Protein 5T2X (pdb70)

Nearest PDB structures (foldseek):
  5t2x-assembly2_B  TM=1.004E+00  e=3.180E-34  Legionella pneumophila subsp. pneumophila str. Philadelphia 1
  5t2x-assembly1_A  TM=1.002E+00  e=4.137E-33  Legionella pneumophila subsp. pneumophila str. Philadelphia 1
  5t2x-assembly3_C  TM=1.004E+00  e=6.541E-33  Legionella pneumophila subsp. pneumophila str. Philadelphia 1
  6yvg-assembly1_A  TM=7.809E-01  e=4.197E-07  Legionella pneumophila subsp. pneumophila str. Philadelphia 1
  8zdz-assembly1_A  TM=1.294E-01  e=4.236E+00  Drosophila mojavensis

Secondary structure (DSSP, 8-state):
-HHHHHHHHHHHHHTT-HHHH--GGGS-HHHHHHHHHH-HHHHHHHTSGGGHHHHHHHHHHH--SS------TTS-HHHHHHHHHHHHHHHHHHHHH-STT-HHHHHHHHHHHHTT-HHHHHHHHHHHHHHH---TTHHHHHHHHHHHHHHHSHHHHHHHHHHHHHHHHHT-SSTHHHHHHHHHHHHHHHHHTTSHHHHHHHHHHTTTSTTTTT---HHHHHHHHHHHHT--HHHHHHHHHHHHHHHHHHHHH--/-HHHHHHHHHHHHHTT-HHHH--GGGS-HHHHHHHHHH-HHHHHHHTSGGGHHHHHHHHHHH--SS------TTS-HHHHHHHHHHHHHHHHHHHHHSSTT-HHHHHHHHHHHHTT-HHHHHHHHHHHHHHH---TTHHHHHHHHHHHHHHHSHHHHHHHHHHHHHHHHHH-SSTHHHHHHHHHHHHHHHHHTTSHHHHHHHHHHTTTSTTT----HHHHHHHHHHHHT--HHHHHHHHHHHHHHHHHHHHHT-/-HHHHHHHHHHHHHTT-HHHH--GGGS-HHHHHHHHHH-HHHHHHHTSGGGHHHHHHHHHHS--SS------TTS-HHHHHHHHHHHHHHHHHHHHH-STT-HHHHHHHHHHHHTT-HHHHHHHHHHHHHHH---TTHHHHHHHHHHHHHHHSHHHHHHHHHHHHHHHHHT-SSTHHHHHHHHHHHHHHHHHTTSHHHHHHHHHHTTTSHHHH-----HHHHHHHHHHHHT--HHHHHHHHHHHHHHHHHHHHH--

InterPro domains:
  IPR040808 Protein of unknown function DUF5630 [PF18632] (35-243)

Solvent-accessible surface area: 39129 Å² total

Organism: Legionella pneumophila subsp. pneumophila (strain Philadelphia 1 / ATCC 33152 / DSM 7513) (NCBI:txid272624)

Sequence (765 aa):
SELKKINIIENLIKENNFARAKLLNNLDLTTLIKYTELSKTITDFCEEAEQADIWRTHLQNFNEEHFSFEEYPPLTVSQLVKGIYFYGQAAECREEEGKPFGDNELEFLKKSAYQHCFYAYNSLSTWAYEKYKGLNDYSLLTLHYAQKACQYHWTPGYLLFYKTCLNLAILSNAPSLSYQEALEALLIARKLSEHQYSISAINNAYFGKGLIHGNESWDKAISETIAKGKIPSTLLNKIYDKASEKAKGILDEFTSELKKINIIENLIKENNFARAKLLNNLDLTTLIKYTELSKTITDFCEEAEQADIWRTHLQNFNEEHFSFEEYPPLTVSQLVKGIYFYGQAAECREEEGKPFGDNELEFLKKSAYQHCFYAYNSLSTWAYEKYKGLNDYSLLTLHYAQKACQYHWTPGYLLFYKTCLNLAILSNAPSLSYQEALEALLIARKLSEHQYSISAINNAYFGKGLIHIESWDKAISETIAKGKIPSTLLNKIYDKASEKAKGILDEFTSELKKINIIENLIKENNFARAKLLNNLDLTTLIKYTELSKTITDFCEEAEQADIWRTHLQNFNEEHFSFEEYPPLTVSQLVKGIYFYGQAAECREEEGKPFGDNELEFLKKSAYQHCFYAYNSLSTWAYEKYKGLNDYSLLTLHYAQKACQYHWTPGYLLFYKTCLNLAILSNAPSLSYQEALEALLIARKLSEHQYSISAINNAYFGKGLIHGNIESWDKAISETIAKGKIPSTLLNKIYDKASEKAKGILDEFT

Structure (mmCIF, N/CA/C/O backbone):
data_5T2X
#
_entry.id   5T2X
#
_cell.length_a   138.922
_cell.length_b   238.831
_cell.length_c   100.495
_cell.angle_alpha   90.00
_cell.angle_beta   90.00
_cell.angle_gamma   90.00
#
_symmetry.space_group_name_H-M   'C 2 2 21'
#
loop_
_entity.id
_entity.type
_entity.pdbx_description
1 polymer 'Uncharacterized protein LPG1670'
2 water water
#
loop_
_atom_site.group_PDB
_atom_site.id
_atom_site.type_symbol
_atom_site.label_atom_id
_atom_site.label_alt_id
_atom_site.label_comp_id
_atom_site.label_asym_id
_atom_site.label_entity_id
_atom_site.label_seq_id
_atom_site.pdbx_PDB_ins_code
_atom_site.Cartn_x
_atom_site.Cartn_y
_atom_site.Cartn_z
_atom_site.occupancy
_atom_site.B_iso_or_equiv
_atom_site.auth_seq_id
_atom_site.auth_comp_id
_atom_site.auth_asym_id
_atom_site.auth_atom_id
_atom_site.pdbx_PDB_model_num
ATOM 1 N N . SER A 1 14 ? 54.476 30.980 47.899 1.00 68.67 14 SER A N 1
ATOM 2 C CA . SER A 1 14 ? 54.496 29.627 48.445 1.00 76.35 14 SER A CA 1
ATOM 3 C C . SER A 1 14 ? 53.512 29.480 49.600 1.00 75.85 14 SER A C 1
ATOM 4 O O . SER A 1 14 ? 53.322 30.405 50.388 1.00 74.08 14 SER A O 1
ATOM 7 N N . GLU A 1 15 ? 52.887 28.303 49.693 1.00 77.14 15 GLU A N 1
ATOM 8 C CA . GLU A 1 15 ? 51.957 28.042 50.786 1.00 82.24 15 GLU A CA 1
ATOM 9 C C . GLU A 1 15 ? 52.657 28.118 52.137 1.00 79.80 15 GLU A C 1
ATOM 10 O O . GLU A 1 15 ? 52.136 28.722 53.082 1.00 65.86 15 GLU A O 1
ATOM 16 N N . LEU A 1 16 ? 53.840 27.508 52.248 1.00 85.55 16 LEU A N 1
ATOM 17 C CA . LEU A 1 16 ? 54.601 27.590 53.490 1.00 83.85 16 LEU A CA 1
ATOM 18 C C . LEU A 1 16 ? 55.069 29.012 53.766 1.00 72.87 16 LEU A C 1
ATOM 19 O O . LEU A 1 16 ? 55.139 29.426 54.928 1.00 73.14 16 LEU A O 1
ATOM 24 N N . LYS A 1 17 ? 55.388 29.773 52.717 1.00 62.19 17 LYS A N 1
ATOM 25 C CA . LYS A 1 17 ? 55.807 31.155 52.916 1.00 61.34 17 LYS A CA 1
ATOM 26 C C . LYS A 1 17 ? 54.631 32.032 53.330 1.00 50.33 17 LYS A C 1
ATOM 27 O O . LYS A 1 17 ? 54.763 32.873 54.226 1.00 48.86 17 LYS A O 1
ATOM 33 N N . LYS A 1 18 ? 53.470 31.842 52.698 1.00 46.21 18 LYS A N 1
ATOM 34 C CA . LYS A 1 18 ? 52.312 32.673 53.010 1.00 41.62 18 LYS A CA 1
ATOM 35 C C . LYS A 1 18 ? 51.808 32.437 54.428 1.00 46.27 18 LYS A C 1
ATOM 36 O O . LYS A 1 18 ? 51.317 33.372 55.070 1.00 44.56 18 LYS A O 1
ATOM 42 N N . ILE A 1 19 ? 51.924 31.208 54.936 1.00 49.43 19 ILE A N 1
ATOM 43 C CA . ILE A 1 19 ? 51.528 30.942 56.316 1.00 49.82 19 ILE A CA 1
ATOM 44 C C . ILE A 1 19 ? 52.473 31.643 57.284 1.00 41.95 19 ILE A C 1
ATOM 45 O O . ILE A 1 19 ? 52.038 32.217 58.290 1.00 40.51 19 ILE A O 1
ATOM 50 N N . ASN A 1 20 ? 53.777 31.617 56.992 1.00 34.83 20 ASN A N 1
ATOM 51 C CA . ASN A 1 20 ? 54.756 32.279 57.847 1.00 43.08 20 ASN A CA 1
ATOM 52 C C . ASN A 1 20 ? 54.575 33.791 57.875 1.00 47.13 20 ASN A C 1
ATOM 53 O O . ASN A 1 20 ? 54.994 34.433 58.845 1.00 40.03 20 ASN A O 1
ATOM 58 N N . ILE A 1 21 ? 53.969 34.373 56.839 1.00 48.41 21 ILE A N 1
ATOM 59 C CA . ILE A 1 21 ? 53.747 35.816 56.827 1.00 48.67 21 ILE A CA 1
ATOM 60 C C . ILE A 1 21 ? 52.733 36.204 57.896 1.00 44.71 21 ILE A C 1
ATOM 61 O O . ILE A 1 21 ? 52.935 37.166 58.648 1.00 46.75 21 ILE A O 1
ATOM 66 N N . ILE A 1 22 ? 51.631 35.458 57.987 1.00 41.97 22 ILE A N 1
ATOM 67 C CA . ILE A 1 22 ? 50.621 35.765 58.995 1.00 40.89 22 ILE A CA 1
ATOM 68 C C . ILE A 1 22 ? 51.092 35.323 60.376 1.00 44.40 22 ILE A C 1
ATOM 69 O O . ILE A 1 22 ? 50.810 35.982 61.384 1.00 45.81 22 ILE A O 1
ATOM 74 N N . GLU A 1 23 ? 51.823 34.207 60.444 1.00 46.30 23 GLU A N 1
ATOM 75 C CA . GLU A 1 23 ? 52.356 33.742 61.723 1.00 45.62 23 GLU A CA 1
ATOM 76 C C . GLU A 1 23 ? 53.262 34.790 62.357 1.00 43.80 23 GLU A C 1
ATOM 77 O O . GLU A 1 23 ? 53.150 35.084 63.553 1.00 47.42 23 GLU A O 1
ATOM 83 N N . ASN A 1 24 ? 54.174 35.362 61.568 1.00 45.41 24 ASN A N 1
ATOM 84 C CA . ASN A 1 24 ? 55.119 36.329 62.116 1.00 38.86 24 ASN A CA 1
ATOM 85 C C . ASN A 1 24 ? 54.420 37.619 62.527 1.00 45.80 24 ASN A C 1
ATOM 86 O O . ASN A 1 24 ? 54.787 38.233 63.535 1.00 52.98 24 ASN A O 1
ATOM 91 N N . LEU A 1 25 ? 53.408 38.043 61.765 1.00 46.34 25 LEU A N 1
ATOM 92 C CA . LEU A 1 25 ? 52.650 39.233 62.143 1.00 41.33 25 LEU A CA 1
ATOM 93 C C . LEU A 1 25 ? 51.997 39.059 63.508 1.00 46.39 25 LEU A C 1
ATOM 94 O O . LEU A 1 25 ? 51.944 40.003 64.304 1.00 48.03 25 LEU A O 1
ATOM 99 N N . ILE A 1 26 ? 51.498 37.855 63.799 1.00 44.39 26 ILE A N 1
ATOM 100 C CA . ILE A 1 26 ? 50.883 37.602 65.098 1.00 46.87 26 ILE A CA 1
ATOM 101 C C . ILE A 1 26 ? 51.940 37.589 66.195 1.00 49.91 26 ILE A C 1
ATOM 102 O O . ILE A 1 26 ? 51.712 38.094 67.301 1.00 58.69 26 ILE A O 1
ATOM 107 N N . LYS A 1 27 ? 53.113 37.023 65.907 1.00 48.95 27 LYS A N 1
ATOM 108 C CA . LYS A 1 27 ? 54.183 36.999 66.899 1.00 51.31 27 LYS A CA 1
ATOM 109 C C . LYS A 1 27 ? 54.733 38.398 67.154 1.00 54.89 27 LYS A C 1
ATOM 110 O O . LYS A 1 27 ? 55.038 38.751 68.299 1.00 66.15 27 LYS A O 1
ATOM 116 N N . GLU A 1 28 ? 54.859 39.216 66.104 1.00 52.90 28 GLU A N 1
ATOM 117 C CA . GLU A 1 28 ? 55.327 40.596 66.249 1.00 52.15 28 GLU A CA 1
ATOM 118 C C . GLU A 1 28 ? 54.264 41.527 66.817 1.00 54.75 28 GLU A C 1
ATOM 119 O O . GLU A 1 28 ? 54.494 42.746 66.852 1.00 63.21 28 GLU A O 1
ATOM 125 N N . ASN A 1 29 ? 53.128 40.965 67.232 1.00 51.64 29 ASN A N 1
ATOM 126 C CA . ASN A 1 29 ? 52.010 41.696 67.825 1.00 56.75 29 ASN A CA 1
ATOM 127 C C . ASN A 1 29 ? 51.377 42.694 66.858 1.00 55.34 29 ASN A C 1
ATOM 128 O O . ASN A 1 29 ? 50.725 43.651 67.288 1.00 55.39 29 ASN A O 1
ATOM 133 N N . ASN A 1 30 ? 51.547 42.486 65.552 1.00 55.22 30 ASN A N 1
ATOM 134 C CA . ASN A 1 30 ? 50.818 43.256 64.542 1.00 52.38 30 ASN A CA 1
ATOM 135 C C . ASN A 1 30 ? 49.471 42.580 64.281 1.00 53.19 30 ASN A C 1
ATOM 136 O O . ASN A 1 30 ? 49.202 42.026 63.214 1.00 48.92 30 ASN A O 1
ATOM 141 N N . PHE A 1 31 ? 48.614 42.635 65.304 1.00 48.22 31 PHE A N 1
ATOM 142 C CA . PHE A 1 31 ? 47.350 41.908 65.251 1.00 43.64 31 PHE A CA 1
ATOM 143 C C . PHE A 1 31 ? 46.422 42.479 64.187 1.00 46.49 31 PHE A C 1
ATOM 144 O O . PHE A 1 31 ? 45.768 41.723 63.458 1.00 44.76 31 PHE A O 1
ATOM 152 N N . ALA A 1 32 ? 46.347 43.808 64.083 1.00 48.77 32 ALA A N 1
ATOM 153 C CA . ALA A 1 32 ? 45.486 44.418 63.076 1.00 48.70 32 ALA A CA 1
ATOM 154 C C . ALA A 1 32 ? 45.955 44.090 61.666 1.00 54.84 32 ALA A C 1
ATOM 155 O O . ALA A 1 32 ? 45.130 43.954 60.756 1.00 55.27 32 ALA A O 1
ATOM 157 N N . ARG A 1 33 ? 47.266 43.953 61.466 1.00 47.61 33 ARG A N 1
ATOM 158 C CA . ARG A 1 33 ? 47.778 43.629 60.140 1.00 46.65 33 ARG A CA 1
ATOM 159 C C . ARG A 1 33 ? 47.534 42.163 59.800 1.00 44.94 33 ARG A C 1
ATOM 160 O O . ARG A 1 33 ? 47.184 41.834 58.660 1.00 45.62 33 ARG A O 1
ATOM 168 N N . ALA A 1 34 ? 47.714 41.270 60.776 1.00 37.26 34 ALA A N 1
ATOM 169 C CA . ALA A 1 34 ? 47.416 39.859 60.553 1.00 40.77 34 ALA A CA 1
ATOM 170 C C . ALA A 1 34 ? 45.925 39.639 60.342 1.00 43.65 34 ALA A C 1
ATOM 171 O O . ALA A 1 34 ? 45.521 38.858 59.472 1.00 38.13 34 ALA A O 1
ATOM 173 N N . LYS A 1 35 ? 45.092 40.323 61.129 1.00 35.16 35 LYS A N 1
ATOM 174 C CA . LYS A 1 35 ? 43.648 40.232 60.951 1.00 42.22 35 LYS A CA 1
ATOM 175 C C . LYS A 1 35 ? 43.219 40.799 59.605 1.00 38.69 35 LYS A C 1
ATOM 176 O O . LYS A 1 35 ? 42.255 40.314 59.001 1.00 39.11 35 LYS A O 1
ATOM 190 N N . LEU A 1 37 ? 44.996 40.691 56.774 1.00 33.36 37 LEU A N 1
ATOM 191 C CA . LEU A 1 37 ? 45.316 39.713 55.740 1.00 33.31 37 LEU A CA 1
ATOM 192 C C . LEU A 1 37 ? 44.440 38.471 55.854 1.00 37.64 37 LEU A C 1
ATOM 193 O O . LEU A 1 37 ? 44.058 37.884 54.835 1.00 36.96 37 LEU A O 1
ATOM 198 N N . LEU A 1 38 ? 44.117 38.057 57.083 1.00 37.28 38 LEU A N 1
ATOM 199 C CA . LEU A 1 38 ? 43.253 36.896 57.271 1.00 33.39 38 LEU A CA 1
ATOM 200 C C . LEU A 1 38 ? 41.871 37.124 56.674 1.00 34.48 38 LEU A C 1
ATOM 201 O O . LEU A 1 38 ? 41.253 36.182 56.164 1.00 36.67 38 LEU A O 1
ATOM 206 N N . ASN A 1 39 ? 41.373 38.362 56.719 1.00 34.72 39 ASN A N 1
ATOM 207 C CA . ASN A 1 39 ? 40.058 38.653 56.158 1.00 37.14 39 ASN A CA 1
ATOM 208 C C . ASN A 1 39 ? 40.051 38.618 54.635 1.00 38.98 39 ASN A C 1
ATOM 209 O O . ASN A 1 39 ? 38.988 38.409 54.040 1.00 43.22 39 ASN A O 1
ATOM 214 N N . ASN A 1 40 ? 41.203 38.820 53.992 1.00 33.22 40 ASN A N 1
ATOM 215 C CA . ASN A 1 40 ? 41.259 38.753 52.536 1.00 36.02 40 ASN A CA 1
ATOM 216 C C . ASN A 1 40 ? 41.177 37.324 52.019 1.00 34.65 40 ASN A C 1
ATOM 217 O O . ASN A 1 40 ? 40.870 37.124 50.840 1.00 43.75 40 ASN A O 1
ATOM 222 N N . LEU A 1 41 ? 41.439 36.336 52.868 1.00 34.53 41 LEU A N 1
ATOM 223 C CA . LEU A 1 41 ? 41.494 34.954 52.420 1.00 39.37 41 LEU A CA 1
ATOM 224 C C . LEU A 1 41 ? 40.101 34.415 52.121 1.00 35.75 41 LEU A C 1
ATOM 225 O O . LEU A 1 41 ? 39.104 34.832 52.715 1.00 37.17 41 LEU A O 1
ATOM 230 N N . ASP A 1 42 ? 40.043 33.477 51.181 1.00 35.83 42 ASP A N 1
ATOM 231 C CA . ASP A 1 42 ? 38.842 32.679 51.013 1.00 35.94 42 ASP A CA 1
ATOM 232 C C . ASP A 1 42 ? 38.698 31.716 52.187 1.00 34.31 42 ASP A C 1
ATOM 233 O O . ASP A 1 42 ? 39.672 31.365 52.860 1.00 31.23 42 ASP A O 1
ATOM 238 N N . LEU A 1 43 ? 37.457 31.290 52.432 1.00 30.04 43 LEU A N 1
ATOM 239 C CA . LEU A 1 43 ? 37.190 30.440 53.587 1.00 31.60 43 LEU A CA 1
ATOM 240 C C . LEU A 1 43 ? 37.978 29.137 53.523 1.00 39.38 43 LEU A C 1
ATOM 241 O O . LEU A 1 43 ? 38.401 28.620 54.563 1.00 50.24 43 LEU A O 1
ATOM 246 N N . THR A 1 44 ? 38.193 28.597 52.320 1.00 36.29 44 THR A N 1
ATOM 247 C CA . THR A 1 44 ? 38.965 27.364 52.190 1.00 42.43 44 THR A CA 1
ATOM 248 C C . THR A 1 44 ? 40.389 27.556 52.695 1.00 37.47 44 THR A C 1
ATOM 249 O O . THR A 1 44 ? 40.910 26.730 53.452 1.00 38.92 44 THR A O 1
ATOM 253 N N . THR A 1 45 ? 41.031 28.655 52.293 1.00 33.23 45 THR A N 1
ATOM 254 C CA . THR A 1 45 ? 42.411 28.893 52.701 1.00 32.97 45 THR A CA 1
ATOM 255 C C . THR A 1 45 ? 42.495 29.283 54.172 1.00 36.95 45 THR A C 1
ATOM 256 O O . THR A 1 45 ? 43.424 28.868 54.876 1.00 38.37 45 THR A O 1
ATOM 260 N N . LEU A 1 46 ? 41.533 30.076 54.653 1.00 29.50 46 LEU A N 1
ATOM 261 C CA . LEU A 1 46 ? 41.518 30.460 56.062 1.00 32.17 46 LEU A CA 1
ATOM 262 C C . LEU A 1 46 ? 41.439 29.235 56.964 1.00 37.92 46 LEU A C 1
ATOM 263 O O . LEU A 1 46 ? 42.218 29.095 57.914 1.00 36.02 46 LEU A O 1
ATOM 268 N N . ILE A 1 47 ? 40.498 28.332 56.678 1.00 33.70 47 ILE A N 1
ATOM 269 C CA . ILE A 1 47 ? 40.358 27.123 57.484 1.00 38.54 47 ILE A CA 1
ATOM 270 C C . ILE A 1 47 ? 41.613 26.266 57.381 1.00 41.35 47 ILE A C 1
ATOM 271 O O . ILE A 1 47 ? 42.088 25.708 58.378 1.00 46.90 47 ILE A O 1
ATOM 276 N N . LYS A 1 48 ? 42.177 26.162 56.177 1.00 31.31 48 LYS A N 1
ATOM 277 C CA . LYS A 1 48 ? 43.390 25.374 55.992 1.00 38.56 48 LYS A CA 1
ATOM 278 C C . LYS A 1 48 ? 44.562 25.949 56.779 1.00 44.80 48 LYS A C 1
ATOM 279 O O . LYS A 1 48 ? 45.420 25.193 57.250 1.00 51.18 48 LYS A O 1
ATOM 285 N N . TYR A 1 49 ? 44.615 27.273 56.941 1.00 49.91 49 TYR A N 1
ATOM 286 C CA . TYR A 1 49 ? 45.690 27.868 57.731 1.00 39.79 49 TYR A CA 1
ATOM 287 C C . TYR A 1 49 ? 45.533 27.545 59.212 1.00 38.86 49 TYR A C 1
ATOM 288 O O . TYR A 1 49 ? 46.526 27.288 59.903 1.00 41.96 49 TYR A O 1
ATOM 297 N N . THR A 1 50 ? 44.296 27.553 59.718 1.00 37.50 50 THR A N 1
ATOM 298 C CA . THR A 1 50 ? 44.077 27.232 61.125 1.00 39.84 50 THR A CA 1
ATOM 299 C C . THR A 1 50 ? 44.431 25.783 61.433 1.00 47.11 50 THR A C 1
ATOM 300 O O . THR A 1 50 ? 44.773 25.460 62.576 1.00 51.81 50 THR A O 1
ATOM 304 N N . GLU A 1 51 ? 44.361 24.899 60.436 1.00 41.32 51 GLU A N 1
ATOM 305 C CA . GLU A 1 51 ? 44.711 23.501 60.662 1.00 50.80 51 GLU A CA 1
ATOM 306 C C . GLU A 1 51 ? 46.215 23.272 60.617 1.00 50.54 51 GLU A C 1
ATOM 307 O O . GLU A 1 51 ? 46.721 22.376 61.301 1.00 57.38 51 GLU A O 1
ATOM 313 N N . LEU A 1 52 ? 46.941 24.066 59.833 1.00 45.15 52 LEU A N 1
ATOM 314 C CA . LEU A 1 52 ? 48.374 23.875 59.654 1.00 49.76 52 LEU A CA 1
ATOM 315 C C . LEU A 1 52 ? 49.220 24.682 60.628 1.00 55.77 52 LEU A C 1
ATOM 316 O O . LEU A 1 52 ? 50.432 24.452 60.702 1.00 68.50 52 LEU A O 1
ATOM 321 N N . SER A 1 53 ? 48.624 25.609 61.375 1.00 47.74 53 SER A N 1
ATOM 322 C CA . SER A 1 53 ? 49.387 26.528 62.211 1.00 44.99 53 SER A CA 1
ATOM 323 C C . SER A 1 53 ? 48.692 26.705 63.550 1.00 50.79 53 SER A C 1
ATOM 324 O O . SER A 1 53 ? 47.536 27.137 63.599 1.00 59.93 53 SER A O 1
ATOM 327 N N . LYS A 1 54 ? 49.403 26.381 64.633 1.00 50.37 54 LYS A N 1
ATOM 328 C CA . LYS A 1 54 ? 48.881 26.653 65.967 1.00 60.34 54 LYS A CA 1
ATOM 329 C C . LYS A 1 54 ? 48.773 28.151 66.225 1.00 55.41 54 LYS A C 1
ATOM 330 O O . LYS A 1 54 ? 47.845 28.595 66.911 1.00 47.89 54 LYS A O 1
ATOM 336 N N . THR A 1 55 ? 49.705 28.941 65.684 1.00 50.19 55 THR A N 1
ATOM 337 C CA . THR A 1 55 ? 49.669 30.384 65.896 1.00 52.13 55 THR A CA 1
ATOM 338 C C . THR A 1 55 ? 48.423 31.004 65.274 1.00 49.28 55 THR A C 1
ATOM 339 O O . THR A 1 55 ? 47.794 31.883 65.873 1.00 51.32 55 THR A O 1
ATOM 343 N N . ILE A 1 56 ? 48.044 30.548 64.078 1.00 46.71 56 ILE A N 1
ATOM 344 C CA . ILE A 1 56 ? 46.897 31.134 63.391 1.00 47.57 56 ILE A CA 1
ATOM 345 C C . ILE A 1 56 ? 45.600 30.770 64.105 1.00 45.34 56 ILE A C 1
ATOM 346 O O . ILE A 1 56 ? 44.757 31.635 64.370 1.0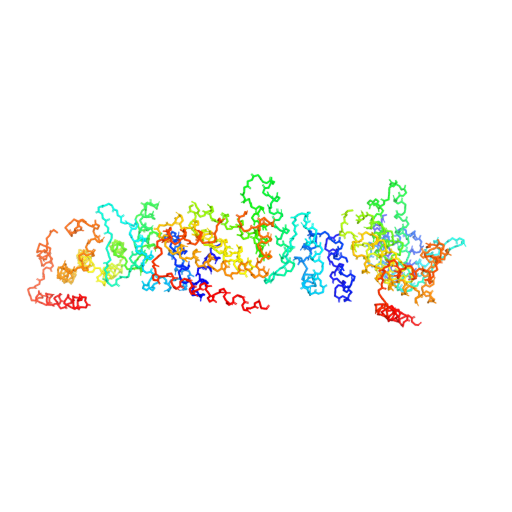0 42.17 56 ILE A O 1
ATOM 351 N N . THR A 1 57 ? 45.421 29.486 64.430 1.00 44.26 57 THR A N 1
ATOM 352 C CA . THR A 1 57 ? 44.139 29.044 64.974 1.00 45.19 57 THR A CA 1
ATOM 353 C C . THR A 1 57 ? 43.890 29.621 66.363 1.00 50.24 57 THR A C 1
ATOM 354 O O . THR A 1 57 ? 42.756 29.990 66.688 1.00 57.84 57 THR A O 1
ATOM 358 N N . ASP A 1 58 ? 44.931 29.719 67.195 1.00 51.71 58 ASP A N 1
ATOM 359 C CA . ASP A 1 58 ? 44.754 30.321 68.513 1.00 51.14 58 ASP A CA 1
ATOM 360 C C . ASP A 1 58 ? 44.367 31.788 68.392 1.00 54.13 58 ASP A C 1
ATOM 361 O O . ASP A 1 58 ? 43.515 32.279 69.142 1.00 57.79 58 ASP A O 1
ATOM 366 N N . PHE A 1 59 ? 44.979 32.501 67.445 1.00 51.26 59 PHE A N 1
ATOM 367 C CA . PHE A 1 59 ? 44.621 33.896 67.214 1.00 48.56 59 PHE A CA 1
ATOM 368 C C . PHE A 1 59 ? 43.198 34.020 66.685 1.00 44.42 59 PHE A C 1
ATOM 369 O O . PHE A 1 59 ? 42.468 34.945 67.059 1.00 43.59 59 PHE A O 1
ATOM 377 N N . CYS A 1 60 ? 42.781 33.089 65.824 1.00 41.89 60 CYS A N 1
ATOM 378 C CA . CYS A 1 60 ? 41.452 33.133 65.227 1.00 36.78 60 CYS A CA 1
ATOM 379 C C . CYS A 1 60 ? 40.356 32.644 66.163 1.00 42.36 60 CYS A C 1
ATOM 380 O O . CYS A 1 60 ? 39.174 32.772 65.824 1.00 44.66 60 CYS A O 1
ATOM 383 N N . GLU A 1 61 ? 40.706 32.089 67.321 1.00 48.33 61 GLU A N 1
ATOM 384 C CA . GLU A 1 61 ? 39.718 31.644 68.293 1.00 48.05 61 GLU A CA 1
ATOM 385 C C . GLU A 1 61 ? 39.513 32.639 69.427 1.00 56.67 61 GLU A C 1
ATOM 386 O O . GLU A 1 61 ? 38.646 32.417 70.277 1.00 66.06 61 GLU A O 1
ATOM 392 N N . GLU A 1 62 ? 40.287 33.719 69.463 1.00 57.82 62 GLU A N 1
ATOM 393 C CA . GLU A 1 62 ? 40.098 34.743 70.477 1.00 56.75 62 GLU A CA 1
ATOM 394 C C . GLU A 1 62 ? 38.829 35.545 70.192 1.00 60.29 62 GLU A C 1
ATOM 395 O O . GLU A 1 62 ? 38.264 35.500 69.095 1.00 63.63 62 GLU A O 1
ATOM 401 N N . ALA A 1 63 ? 38.384 36.291 71.206 1.00 60.88 63 ALA A N 1
ATOM 402 C CA . ALA A 1 63 ? 37.090 36.962 71.125 1.00 60.51 63 ALA A CA 1
ATOM 403 C C . ALA A 1 63 ? 37.078 38.040 70.048 1.00 56.46 63 ALA A C 1
ATOM 404 O O . ALA A 1 63 ? 36.107 38.158 69.292 1.00 54.62 63 ALA A O 1
ATOM 406 N N . GLU A 1 64 ? 38.145 38.837 69.961 1.00 58.88 64 GLU A N 1
ATOM 407 C CA . GLU A 1 64 ? 38.170 39.940 69.008 1.00 63.96 64 GLU A CA 1
ATOM 408 C C . GLU A 1 64 ? 38.346 39.481 67.565 1.00 58.67 64 GLU A C 1
ATOM 409 O O . GLU A 1 64 ? 38.279 40.319 66.660 1.00 64.95 64 GLU A O 1
ATOM 415 N N . GLN A 1 65 ? 38.560 38.188 67.326 1.00 50.32 65 GLN A N 1
ATOM 416 C CA . GLN A 1 65 ? 38.669 37.651 65.976 1.00 50.79 65 GLN A CA 1
ATOM 417 C C . GLN A 1 65 ? 37.399 36.944 65.521 1.00 50.56 65 GLN A C 1
ATOM 418 O O . GLN A 1 65 ? 37.378 36.369 64.428 1.00 48.15 65 GLN A O 1
ATOM 424 N N . ALA A 1 66 ? 36.339 36.984 66.331 1.00 39.85 66 ALA A N 1
ATOM 425 C CA . ALA A 1 66 ? 35.079 36.349 65.966 1.00 43.54 66 ALA A CA 1
ATOM 426 C C . ALA A 1 66 ? 34.418 37.014 64.765 1.00 43.79 66 ALA A C 1
ATOM 427 O O . ALA A 1 66 ? 33.642 36.360 64.058 1.00 39.32 66 ALA A O 1
ATOM 429 N N . ASP A 1 67 ? 34.696 38.297 64.520 1.00 42.36 67 ASP A N 1
ATOM 430 C CA . ASP A 1 67 ? 34.128 38.964 63.353 1.00 44.27 67 ASP A CA 1
ATOM 431 C C . ASP A 1 67 ? 34.676 38.404 62.049 1.00 42.84 67 ASP A C 1
ATOM 432 O O . ASP A 1 67 ? 34.021 38.534 61.008 1.00 39.81 67 ASP A O 1
ATOM 437 N N . ILE A 1 68 ? 35.866 37.800 62.081 1.00 42.84 68 ILE A N 1
ATOM 438 C CA . ILE A 1 68 ? 36.394 37.135 60.895 1.00 42.25 68 ILE A CA 1
ATOM 439 C C . ILE A 1 68 ? 35.456 36.020 60.457 1.00 41.39 68 ILE A C 1
ATOM 440 O O . ILE A 1 68 ? 35.171 35.857 59.264 1.00 43.58 68 ILE A O 1
ATOM 445 N N . TRP A 1 69 ? 34.944 35.249 61.418 1.00 35.41 69 TRP A N 1
ATOM 446 C CA . TRP A 1 69 ? 34.058 34.137 61.099 1.00 31.06 69 TRP A CA 1
ATOM 447 C C . TRP A 1 69 ? 32.646 34.612 60.777 1.00 36.50 69 TRP A C 1
ATOM 448 O O . TRP A 1 69 ? 31.978 34.028 59.917 1.00 41.68 69 TRP A O 1
ATOM 459 N N . ARG A 1 70 ? 32.173 35.664 61.455 1.00 41.32 70 ARG A N 1
ATOM 460 C CA . ARG A 1 70 ? 30.825 36.160 61.195 1.00 37.97 70 ARG A CA 1
ATOM 461 C C . ARG A 1 70 ? 30.688 36.692 59.777 1.00 42.80 70 ARG A C 1
ATOM 462 O O . ARG A 1 70 ? 29.619 36.565 59.169 1.00 49.32 70 ARG A O 1
ATOM 470 N N . THR A 1 71 ? 31.752 37.290 59.237 1.00 34.70 71 THR A N 1
ATOM 471 C CA . THR A 1 71 ? 31.729 37.717 57.843 1.00 39.68 71 THR A CA 1
ATOM 472 C C . THR A 1 71 ? 31.503 36.532 56.914 1.00 38.40 71 THR A C 1
ATOM 473 O O . THR A 1 71 ? 30.696 36.608 55.980 1.00 47.70 71 THR A O 1
ATOM 477 N N . HIS A 1 72 ? 32.196 35.418 57.166 1.00 39.64 72 HIS A N 1
ATOM 478 C CA . HIS A 1 72 ? 31.979 34.219 56.364 1.00 39.24 72 HIS A CA 1
ATOM 479 C C . HIS A 1 72 ? 30.609 33.611 56.636 1.00 34.30 72 HIS A C 1
ATOM 480 O O . HIS A 1 72 ? 29.963 33.090 55.720 1.00 39.51 72 HIS A O 1
ATOM 487 N N . LEU A 1 73 ? 30.149 33.664 57.890 1.00 40.79 73 LEU A N 1
ATOM 488 C CA . LEU A 1 73 ? 28.818 33.156 58.206 1.00 46.44 73 LEU A CA 1
ATOM 489 C C . LEU A 1 73 ? 27.743 33.943 57.470 1.00 49.64 73 LEU A C 1
ATOM 490 O O . LEU A 1 73 ? 26.781 33.362 56.952 1.00 47.63 73 LEU A O 1
ATOM 495 N N . GLN A 1 74 ? 27.890 35.268 57.410 1.00 45.38 74 GLN A N 1
ATOM 496 C CA . GLN A 1 74 ? 26.915 36.096 56.712 1.00 50.41 74 GLN A CA 1
ATOM 497 C C . GLN A 1 74 ? 26.973 35.912 55.201 1.00 54.44 74 GLN A C 1
ATOM 498 O O . GLN A 1 74 ? 26.006 36.253 54.512 1.00 57.60 74 GLN A O 1
ATOM 504 N N . ASN A 1 75 ? 28.076 35.378 54.672 1.00 55.41 75 ASN A N 1
ATOM 505 C CA . ASN A 1 75 ? 28.130 35.066 53.248 1.00 59.59 75 ASN A CA 1
ATOM 506 C C . ASN A 1 75 ? 27.311 33.826 52.912 1.00 59.30 75 ASN A C 1
ATOM 507 O O . ASN A 1 75 ? 26.863 33.675 51.769 1.00 65.35 75 ASN A O 1
ATOM 512 N N . PHE A 1 76 ? 27.110 32.930 53.882 1.00 56.34 76 PHE A N 1
ATOM 513 C CA . PHE A 1 76 ? 26.268 31.762 53.651 1.00 53.24 76 PHE A CA 1
ATOM 514 C C . PHE A 1 76 ? 24.786 32.112 53.631 1.00 62.92 76 PHE A C 1
ATOM 515 O O . PHE A 1 76 ? 23.985 31.327 53.112 1.00 65.10 76 PHE A O 1
ATOM 523 N N . ASN A 1 77 ? 24.407 33.262 54.181 1.00 66.85 77 ASN A N 1
ATOM 524 C CA . ASN A 1 77 ? 23.000 33.621 54.269 1.00 69.96 77 ASN A CA 1
ATOM 525 C C . ASN A 1 77 ? 22.423 33.905 52.889 1.00 78.83 77 ASN A C 1
ATOM 526 O O . ASN A 1 77 ? 23.063 34.540 52.045 1.00 80.94 77 ASN A O 1
ATOM 531 N N . GLU A 1 78 ? 21.203 33.431 52.669 1.00 89.24 78 GLU A N 1
ATOM 532 C CA . GLU A 1 78 ? 20.493 33.578 51.412 1.00 95.08 78 GLU A CA 1
ATOM 533 C C . GLU A 1 78 ? 19.417 34.659 51.556 1.00 95.23 78 GLU A C 1
ATOM 534 O O . GLU A 1 78 ? 19.438 35.453 52.504 1.00 91.55 78 GLU A O 1
ATOM 540 N N . GLU A 1 79 ? 18.466 34.693 50.620 1.00 99.49 79 GLU A N 1
ATOM 541 C CA . GLU A 1 79 ? 17.449 35.739 50.638 1.00 104.69 79 GLU A CA 1
ATOM 542 C C . GLU A 1 79 ? 16.413 35.481 51.724 1.00 100.32 79 GLU A C 1
ATOM 543 O O . GLU A 1 79 ? 16.110 36.368 52.530 1.00 92.52 79 GLU A O 1
ATOM 549 N N . HIS A 1 80 ? 15.861 34.268 51.766 1.00 102.16 80 HIS A N 1
ATOM 550 C CA . HIS A 1 80 ? 14.821 33.913 52.724 1.00 105.49 80 HIS A CA 1
ATOM 551 C C . HIS A 1 80 ? 15.319 32.924 53.775 1.00 89.30 80 HIS A C 1
ATOM 552 O O . HIS A 1 80 ? 14.533 32.150 54.326 1.00 76.69 80 HIS A O 1
ATOM 559 N N . PHE A 1 81 ? 16.619 32.942 54.062 1.00 81.56 81 PHE A N 1
ATOM 560 C CA . PHE A 1 81 ? 17.175 32.147 55.147 1.00 64.63 81 PHE A CA 1
ATOM 561 C C . PHE A 1 81 ? 18.515 32.735 55.560 1.00 57.63 81 PHE A C 1
ATOM 562 O O . PHE A 1 81 ? 19.336 33.086 54.708 1.00 55.53 81 PHE A O 1
ATOM 570 N N . SER A 1 82 ? 18.727 32.833 56.870 1.00 48.38 82 SER A N 1
ATOM 571 C CA . SER A 1 82 ? 19.982 33.320 57.425 1.00 51.78 82 SER A CA 1
ATOM 572 C C . SER A 1 82 ? 20.344 32.475 58.635 1.00 55.26 82 SER A C 1
ATOM 573 O O . SER A 1 82 ? 19.489 32.202 59.482 1.00 52.17 82 SER A O 1
ATOM 576 N N . PHE A 1 83 ? 21.605 32.057 58.707 1.00 49.09 83 PHE A N 1
ATOM 577 C CA . PHE A 1 83 ? 22.071 31.293 59.854 1.00 46.92 83 PHE A CA 1
ATOM 578 C C . PHE A 1 83 ? 22.085 32.163 61.105 1.00 45.17 83 PHE A C 1
ATOM 579 O O . PHE A 1 83 ? 22.315 33.373 61.047 1.00 48.97 83 PHE A O 1
ATOM 587 N N . GLU A 1 84 ? 21.832 31.530 62.246 1.00 39.63 84 GLU A N 1
ATOM 588 C CA . GLU A 1 84 ? 21.836 32.205 63.533 1.00 44.32 84 GLU A CA 1
ATOM 589 C C . GLU A 1 84 ? 22.819 31.513 64.467 1.00 44.07 84 GLU A C 1
ATOM 590 O O . GLU A 1 84 ? 23.047 30.304 64.370 1.00 44.92 84 GLU A O 1
ATOM 596 N N . GLU A 1 85 ? 23.404 32.292 65.369 1.00 41.31 85 GLU A N 1
ATOM 597 C CA . GLU A 1 85 ? 24.366 31.783 66.332 1.00 41.89 85 GLU A CA 1
ATOM 598 C C . GLU A 1 85 ? 23.673 31.464 67.650 1.00 43.53 85 GLU A C 1
ATOM 599 O O . GLU A 1 85 ? 22.711 32.129 68.043 1.00 45.99 85 GLU A O 1
ATOM 605 N N . TYR A 1 86 ? 24.175 30.430 68.332 1.00 42.62 86 TYR A N 1
ATOM 606 C CA . TYR A 1 86 ? 23.661 30.065 69.644 1.00 38.02 86 TYR A CA 1
ATOM 607 C C . TYR A 1 86 ? 24.682 29.187 70.346 1.00 41.99 86 TYR A C 1
ATOM 608 O O . TYR A 1 86 ? 25.284 28.322 69.696 1.00 43.33 86 TYR A O 1
ATOM 617 N N . PRO A 1 87 ? 24.909 29.380 71.642 1.00 46.60 87 PRO A N 1
ATOM 618 C CA . PRO A 1 87 ? 25.861 28.534 72.371 1.00 45.65 87 PRO A CA 1
ATOM 619 C C . PRO A 1 87 ? 25.330 27.117 72.503 1.00 51.02 87 PRO A C 1
ATOM 620 O O . PRO A 1 87 ? 24.144 26.867 72.242 1.00 41.04 87 PRO A O 1
ATOM 624 N N . PRO A 1 88 ? 26.171 26.152 72.920 1.00 43.20 88 PRO A N 1
ATOM 625 C CA . PRO A 1 88 ? 27.569 26.273 73.361 1.00 39.36 88 PRO A CA 1
ATOM 626 C C . PRO A 1 88 ? 28.606 26.365 72.237 1.00 47.75 88 PRO A C 1
ATOM 627 O O . PRO A 1 88 ? 29.788 26.547 72.530 1.00 53.49 88 PRO A O 1
ATOM 631 N N . LEU A 1 89 ? 28.182 26.247 70.982 1.00 43.64 89 LEU A N 1
ATOM 632 C CA . LEU A 1 89 ? 29.122 26.280 69.870 1.00 41.18 89 LEU A CA 1
ATOM 633 C C . LEU A 1 89 ? 29.579 27.705 69.584 1.00 38.83 89 LEU A C 1
ATOM 634 O O . LEU A 1 89 ? 28.800 28.657 69.683 1.00 40.87 89 LEU A O 1
ATOM 639 N N . THR A 1 90 ? 30.853 27.846 69.227 1.00 37.83 90 THR A N 1
ATOM 640 C CA . THR A 1 90 ? 31.398 29.140 68.851 1.00 42.27 90 THR A CA 1
ATOM 641 C C . THR A 1 90 ? 31.119 29.421 67.376 1.00 40.54 90 THR A C 1
ATOM 642 O O . THR A 1 90 ? 30.688 28.547 66.618 1.00 41.56 90 THR A O 1
ATOM 646 N N . VAL A 1 91 ? 31.374 30.666 66.968 1.00 36.59 91 VAL A N 1
ATOM 647 C CA . VAL A 1 91 ? 31.073 31.060 65.595 1.00 30.45 91 VAL A CA 1
ATOM 648 C C . VAL A 1 91 ? 32.009 30.367 64.609 1.00 31.79 91 VAL A C 1
ATOM 649 O O . VAL A 1 91 ? 31.623 30.097 63.465 1.00 35.96 91 VAL A O 1
ATOM 653 N N . SER A 1 92 ? 33.240 30.054 65.025 1.00 28.27 92 SER A N 1
ATOM 654 C CA . SER A 1 92 ? 34.151 29.350 64.127 1.00 35.17 92 SER A CA 1
ATOM 655 C C . SER A 1 92 ? 33.722 27.901 63.943 1.00 34.08 92 SER A C 1
ATOM 656 O O . SER A 1 92 ? 33.786 27.365 62.830 1.00 40.03 92 SER A O 1
ATOM 659 N N . GLN A 1 93 ? 33.282 27.253 65.024 1.00 34.60 93 GLN A N 1
ATOM 660 C CA . GLN A 1 93 ? 32.735 25.906 64.907 1.00 34.66 93 GLN A CA 1
ATOM 661 C C . GLN A 1 93 ? 31.514 25.890 63.999 1.00 34.44 93 GLN A C 1
ATOM 662 O O . GLN A 1 93 ? 31.313 24.942 63.230 1.00 35.11 93 GLN A O 1
ATOM 668 N N . LEU A 1 94 ? 30.689 26.937 64.068 1.00 31.34 94 LEU A N 1
ATOM 669 C CA . LEU A 1 94 ? 29.519 27.010 63.202 1.00 34.96 94 LEU A CA 1
ATOM 670 C C . LEU A 1 94 ? 29.922 27.163 61.741 1.00 35.10 94 LEU A C 1
ATOM 671 O O . LEU A 1 94 ? 29.371 26.485 60.866 1.00 33.52 94 LEU A O 1
ATOM 676 N N . VAL A 1 95 ? 30.890 28.038 61.460 1.00 35.67 95 VAL A N 1
ATOM 677 C CA . VAL A 1 95 ? 31.291 28.293 60.079 1.00 31.50 95 VAL A CA 1
ATOM 678 C C . VAL A 1 95 ? 32.041 27.096 59.507 1.00 30.68 95 VAL A C 1
ATOM 679 O O . VAL A 1 95 ? 31.774 26.657 58.381 1.00 31.75 95 VAL A O 1
ATOM 683 N N . LYS A 1 96 ? 32.996 26.553 60.267 1.00 25.93 96 LYS A N 1
ATOM 684 C CA . LYS A 1 96 ? 33.727 25.380 59.797 1.00 31.45 96 LYS A CA 1
ATOM 685 C C . LYS A 1 96 ? 32.792 24.196 59.595 1.00 33.70 96 LYS A C 1
ATOM 686 O O . LYS A 1 96 ? 32.928 23.447 58.620 1.00 35.57 96 LYS A O 1
ATOM 692 N N . GLY A 1 97 ? 31.835 24.011 60.507 1.00 33.14 97 GLY A N 1
ATOM 693 C CA . GLY A 1 97 ? 30.893 22.913 60.364 1.00 25.65 97 GLY A CA 1
ATOM 694 C C . GLY A 1 97 ? 30.036 23.039 59.120 1.00 31.86 97 GLY A C 1
ATOM 695 O O . GLY A 1 97 ? 29.779 22.050 58.429 1.00 36.52 97 GLY A O 1
ATOM 696 N N . ILE A 1 98 ? 29.585 24.257 58.816 1.00 37.31 98 ILE A N 1
ATOM 697 C CA . ILE A 1 98 ? 28.804 24.479 57.603 1.00 32.48 98 ILE A CA 1
ATOM 698 C C . ILE A 1 98 ? 29.668 24.270 56.367 1.00 35.43 98 ILE A C 1
ATOM 699 O O . ILE A 1 98 ? 29.233 23.657 55.384 1.00 30.36 98 ILE A O 1
ATOM 704 N N . TYR A 1 99 ? 30.907 24.768 56.397 1.00 28.40 99 TYR A N 1
ATOM 705 C CA . TYR A 1 99 ? 31.787 24.641 55.240 1.00 25.45 99 TYR A CA 1
ATOM 706 C C . TYR A 1 99 ? 32.105 23.179 54.947 1.00 30.35 99 TYR A C 1
ATOM 707 O O . TYR A 1 99 ? 31.969 22.718 53.807 1.00 35.18 99 TYR A O 1
ATOM 716 N N . PHE A 1 100 ? 32.539 22.436 55.967 1.00 31.96 100 PHE A N 1
ATOM 717 C CA . PHE A 1 100 ? 32.885 21.033 55.763 1.00 26.30 100 PHE A CA 1
ATOM 718 C C . PHE A 1 100 ? 31.677 20.216 55.327 1.00 31.90 100 PHE A C 1
ATOM 719 O O . PHE A 1 100 ? 31.819 19.271 54.543 1.00 37.69 100 PHE A O 1
ATOM 727 N N . TYR A 1 101 ? 30.484 20.563 55.813 1.00 28.71 101 TYR A N 1
ATOM 728 C CA . TYR A 1 101 ? 29.288 19.863 55.358 1.00 28.35 101 TYR A CA 1
ATOM 729 C C . TYR A 1 101 ? 28.984 20.191 53.902 1.00 29.85 101 TYR A C 1
ATOM 730 O O . TYR A 1 101 ? 28.542 19.321 53.144 1.00 29.35 101 TYR A O 1
ATOM 739 N N . GLY A 1 102 ? 29.216 21.440 53.493 1.00 34.82 102 GLY A N 1
ATOM 740 C CA . GLY A 1 102 ? 29.055 21.785 52.091 1.00 21.98 102 GLY A CA 1
ATOM 741 C C . GLY A 1 102 ? 30.027 21.040 51.197 1.00 33.22 102 GLY A C 1
ATOM 742 O O . GLY A 1 102 ? 29.675 20.622 50.091 1.00 39.97 102 GLY A O 1
ATOM 743 N N . GLN A 1 103 ? 31.266 20.860 51.666 1.00 32.27 103 GLN A N 1
ATOM 744 C CA . GLN A 1 103 ? 32.233 20.072 50.910 1.00 32.90 103 GLN A CA 1
ATOM 745 C C . GLN A 1 103 ? 31.808 18.614 50.818 1.00 36.87 103 GLN A C 1
ATOM 746 O O . GLN A 1 103 ? 32.069 17.953 49.805 1.00 40.68 103 GLN A O 1
ATOM 752 N N . ALA A 1 104 ? 31.158 18.095 51.862 1.00 32.84 104 ALA A N 1
ATOM 753 C CA . ALA A 1 104 ? 30.643 16.732 51.803 1.00 26.92 104 ALA A CA 1
ATOM 754 C C . ALA A 1 104 ? 29.537 16.610 50.765 1.00 24.72 104 ALA A C 1
ATOM 755 O O . ALA A 1 104 ? 29.471 15.615 50.034 1.00 35.27 104 ALA A O 1
ATOM 757 N N . ALA A 1 105 ? 28.665 17.618 50.679 1.00 33.78 105 ALA A N 1
ATOM 758 C CA . ALA A 1 105 ? 27.582 17.575 49.703 1.00 36.12 105 ALA A CA 1
ATOM 759 C C . ALA A 1 105 ? 28.123 17.593 48.280 1.00 42.32 105 ALA A C 1
ATOM 760 O O . ALA A 1 105 ? 27.581 16.921 47.394 1.00 43.89 105 ALA A O 1
ATOM 762 N N . GLU A 1 106 ? 29.196 18.353 48.042 1.00 38.32 106 GLU A N 1
ATOM 763 C CA . GLU A 1 106 ? 29.813 18.368 46.721 1.00 40.43 106 GLU A CA 1
ATOM 764 C C . GLU A 1 106 ? 30.476 17.035 46.400 1.00 39.67 106 GLU A C 1
ATOM 765 O O . GLU A 1 106 ? 30.481 16.613 45.238 1.00 38.64 106 GLU A O 1
ATOM 771 N N . CYS A 1 107 ? 31.045 16.364 47.405 1.00 41.72 107 CYS A N 1
ATOM 772 C CA . CYS A 1 107 ? 31.661 15.063 47.162 1.00 39.80 107 CYS A CA 1
ATOM 773 C C . CYS A 1 107 ? 30.622 14.031 46.747 1.00 45.18 107 CYS A C 1
ATOM 774 O O . CYS A 1 107 ? 30.888 13.185 45.886 1.00 45.97 107 CYS A O 1
ATOM 777 N N . ARG A 1 108 ? 29.431 14.081 47.351 1.00 45.32 108 ARG A N 1
ATOM 778 C CA . ARG A 1 108 ? 28.370 13.161 46.955 1.00 47.25 108 ARG A CA 1
ATOM 779 C C . ARG A 1 108 ? 27.915 13.430 45.527 1.00 54.93 108 ARG A C 1
ATOM 780 O O . ARG A 1 108 ? 27.620 12.493 44.776 1.00 56.42 108 ARG A O 1
ATOM 788 N N . GLU A 1 109 ? 27.858 14.706 45.134 1.00 53.55 109 GLU A N 1
ATOM 789 C CA . GLU A 1 109 ? 27.468 15.047 43.771 1.00 53.65 109 GLU A CA 1
ATOM 790 C C . GLU A 1 109 ? 28.453 14.483 42.754 1.00 53.29 109 GLU A C 1
ATOM 791 O O . GLU A 1 109 ? 28.057 14.068 41.659 1.00 60.58 109 GLU A O 1
ATOM 797 N N . GLU A 1 110 ? 29.741 14.448 43.102 1.00 50.17 110 GLU A N 1
ATOM 798 C CA . GLU A 1 110 ? 30.752 14.000 42.151 1.00 50.36 110 GLU A CA 1
ATOM 799 C C . GLU A 1 110 ? 30.834 12.478 42.092 1.00 50.00 110 GLU A C 1
ATOM 800 O O . GLU A 1 110 ? 30.865 11.896 41.002 1.00 64.28 110 GLU A O 1
ATOM 806 N N . GLU A 1 111 ? 30.870 11.814 43.252 1.00 45.17 111 GLU A N 1
ATOM 807 C CA . GLU A 1 111 ? 30.962 10.356 43.258 1.00 49.51 111 GLU A CA 1
ATOM 808 C C . GLU A 1 111 ? 29.696 9.703 42.718 1.00 47.95 111 GLU A C 1
ATOM 809 O O . GLU A 1 111 ? 29.762 8.608 42.149 1.00 54.36 111 GLU A O 1
ATOM 815 N N . GLY A 1 112 ? 28.542 10.347 42.887 1.00 47.85 112 GLY A N 1
ATOM 816 C CA . GLY A 1 112 ? 27.286 9.818 42.412 1.00 47.76 112 GLY A CA 1
ATOM 817 C C . GLY A 1 112 ? 26.567 8.900 43.378 1.00 53.18 112 GLY A C 1
ATOM 818 O O . GLY A 1 112 ? 25.369 8.652 43.196 1.00 66.11 112 GLY A O 1
ATOM 819 N N . LYS A 1 113 ? 27.254 8.387 44.396 1.00 49.50 113 LYS A N 1
ATOM 820 C CA . LYS A 1 113 ? 26.610 7.522 45.367 1.00 43.31 113 LYS A CA 1
ATOM 821 C C . LYS A 1 113 ? 26.632 8.168 46.748 1.00 39.59 113 LYS A C 1
ATOM 822 O O . LYS A 1 113 ? 27.488 9.015 47.027 1.00 38.24 113 LYS A O 1
ATOM 828 N N . PRO A 1 114 ? 25.702 7.800 47.628 1.00 41.96 114 PRO A N 1
ATOM 829 C CA . PRO A 1 114 ? 25.712 8.365 48.983 1.00 37.91 114 PRO A CA 1
ATOM 830 C C . PRO A 1 114 ? 26.821 7.767 49.837 1.00 41.80 114 PRO A C 1
ATOM 831 O O . PRO A 1 114 ? 27.130 6.576 49.743 1.00 34.87 114 PRO A O 1
ATOM 835 N N . PHE A 1 115 ? 27.420 8.620 50.672 1.00 36.85 115 PHE A N 1
ATOM 836 C CA . PHE A 1 115 ? 28.384 8.209 51.696 1.00 34.77 115 PHE A CA 1
ATOM 837 C C . PHE A 1 115 ? 29.608 7.521 51.090 1.00 32.56 115 PHE A C 1
ATOM 838 O O . PHE A 1 115 ? 30.015 6.436 51.512 1.00 33.99 115 PHE A O 1
ATOM 846 N N . GLY A 1 116 ? 30.203 8.171 50.096 1.00 39.99 116 GLY A N 1
ATOM 847 C CA . GLY A 1 116 ? 31.502 7.753 49.615 1.00 39.54 116 GLY A CA 1
ATOM 848 C C . GLY A 1 116 ? 32.595 8.077 50.617 1.00 39.47 116 GLY A C 1
ATOM 849 O O . GLY A 1 116 ? 32.375 8.721 51.644 1.00 45.15 116 GLY A O 1
ATOM 850 N N . ASP A 1 117 ? 33.808 7.616 50.305 1.00 43.00 117 ASP A N 1
ATOM 851 C CA . ASP A 1 117 ? 34.932 7.839 51.210 1.00 36.14 117 ASP A CA 1
ATOM 852 C C . ASP A 1 117 ? 35.233 9.324 51.369 1.00 33.58 117 ASP A C 1
ATOM 853 O O . ASP A 1 117 ? 35.549 9.786 52.472 1.00 37.07 117 ASP A O 1
ATOM 858 N N . ASN A 1 118 ? 35.142 10.089 50.279 1.00 40.43 118 ASN A N 1
ATOM 859 C CA . ASN A 1 118 ? 35.397 11.524 50.361 1.00 33.84 118 ASN A CA 1
ATOM 860 C C . ASN A 1 118 ? 34.321 12.226 51.181 1.00 41.91 118 ASN A C 1
ATOM 861 O O . ASN A 1 118 ? 34.628 13.060 52.041 1.00 36.66 118 ASN A O 1
ATOM 866 N N . GLU A 1 119 ? 33.050 11.902 50.926 1.00 33.92 119 GLU A N 1
ATOM 867 C CA . GLU A 1 119 ? 31.965 12.526 51.675 1.00 35.80 119 GLU A CA 1
ATOM 868 C C . GLU A 1 119 ? 32.073 12.216 53.162 1.00 31.69 119 GLU A C 1
ATOM 869 O O . GLU A 1 119 ? 31.923 13.111 54.002 1.00 28.33 119 GLU A O 1
ATOM 875 N N . LEU A 1 120 ? 32.339 10.952 53.505 1.00 28.89 120 LEU A N 1
ATOM 876 C CA . LEU A 1 120 ? 32.470 10.577 54.910 1.00 32.54 120 LEU A CA 1
ATOM 877 C C . LEU A 1 120 ? 33.619 11.322 55.574 1.00 27.94 120 LEU A C 1
ATOM 878 O O . LEU A 1 120 ? 33.531 11.692 56.751 1.00 32.57 120 LEU A O 1
ATOM 883 N N . GLU A 1 121 ? 34.703 11.554 54.833 1.00 29.79 121 GLU A N 1
ATOM 884 C CA . GLU A 1 121 ? 35.843 12.267 55.396 1.00 30.26 121 GLU A CA 1
ATOM 885 C C . GLU A 1 121 ? 35.478 13.706 55.737 1.00 34.58 121 GLU A C 1
ATOM 886 O O . GLU A 1 121 ? 35.870 14.219 56.790 1.00 32.20 121 GLU A O 1
ATOM 892 N N . PHE A 1 122 ? 34.716 14.372 54.865 1.00 25.50 122 PHE A N 1
ATOM 893 C CA . PHE A 1 122 ? 34.278 15.729 55.169 1.00 31.72 122 PHE A CA 1
ATOM 894 C C . PHE A 1 122 ? 33.184 15.742 56.230 1.00 31.97 122 PHE A C 1
ATOM 895 O O . PHE A 1 122 ? 33.116 16.677 57.035 1.00 32.71 122 PHE A O 1
ATOM 903 N N . LEU A 1 123 ? 32.320 14.722 56.249 1.00 26.74 123 LEU A N 1
ATOM 904 C CA . LEU A 1 123 ? 31.280 14.662 57.272 1.00 28.02 123 LEU A CA 1
ATOM 905 C C . LEU A 1 123 ? 31.886 14.563 58.666 1.00 29.21 123 LEU A C 1
ATOM 906 O O . LEU A 1 123 ? 31.377 15.168 59.616 1.00 36.26 123 LEU A O 1
ATOM 911 N N . LYS A 1 124 ? 32.985 13.816 58.804 1.00 24.96 124 LYS A N 1
ATOM 912 C CA . LYS A 1 124 ? 33.618 13.664 60.108 1.00 30.46 124 LYS A CA 1
ATOM 913 C C . LYS A 1 124 ? 34.376 14.918 60.520 1.00 31.35 124 LYS A C 1
ATOM 914 O O . LYS A 1 124 ? 34.420 15.244 61.712 1.00 32.06 124 LYS A O 1
ATOM 920 N N . LYS A 1 125 ? 34.977 15.631 59.564 1.00 28.31 125 LYS A N 1
ATOM 921 C CA . LYS A 1 125 ? 35.550 16.934 59.881 1.00 29.91 125 LYS A CA 1
ATOM 922 C C . LYS A 1 125 ? 34.459 17.923 60.267 1.00 31.45 125 LYS A C 1
ATOM 923 O O . LYS A 1 125 ? 34.654 18.760 61.155 1.00 33.65 125 LYS A O 1
ATOM 929 N N . SER A 1 126 ? 33.300 17.835 59.610 1.00 28.01 126 SER A N 1
ATOM 930 C CA . SER A 1 126 ? 32.172 18.680 59.982 1.00 30.30 126 SER A CA 1
ATOM 931 C C . SER A 1 126 ? 31.636 18.304 61.358 1.00 27.36 126 SER A C 1
ATOM 932 O O . SER A 1 126 ? 31.289 19.181 62.156 1.00 30.51 126 SER A O 1
ATOM 935 N N . ALA A 1 127 ? 31.569 17.003 61.654 1.00 29.80 127 ALA A N 1
ATOM 936 C CA . ALA A 1 127 ? 31.123 16.564 62.973 1.00 31.38 127 ALA A CA 1
ATOM 937 C C . ALA A 1 127 ? 32.140 16.904 64.053 1.00 33.29 127 ALA A C 1
ATOM 938 O O . ALA A 1 127 ? 31.766 17.085 65.218 1.00 28.58 127 ALA A O 1
ATOM 940 N N . TYR A 1 128 ? 33.425 16.983 63.694 1.00 27.70 128 TYR A N 1
ATOM 941 C CA . TYR A 1 128 ? 34.432 17.421 64.654 1.00 27.83 128 TYR A CA 1
ATOM 942 C C . TYR A 1 128 ? 34.162 18.843 65.126 1.00 31.41 128 TYR A C 1
ATOM 943 O O . TYR A 1 128 ? 34.479 19.191 66.269 1.00 37.39 128 TYR A O 1
ATOM 952 N N . GLN A 1 129 ? 33.581 19.675 64.264 1.00 32.43 129 GLN A N 1
ATOM 953 C CA . GLN A 1 129 ? 33.100 20.997 64.639 1.00 32.94 129 GLN A CA 1
ATOM 954 C C . GLN A 1 129 ? 31.684 20.959 65.203 1.00 36.33 129 GLN A C 1
ATOM 955 O O . GLN A 1 129 ? 31.089 22.019 65.427 1.00 40.89 129 GLN A O 1
ATOM 961 N N . HIS A 1 130 ? 31.134 19.759 65.414 1.00 29.30 130 HIS A N 1
ATOM 962 C CA . HIS A 1 130 ? 29.834 19.564 66.059 1.00 32.89 130 HIS A CA 1
ATOM 963 C C . HIS A 1 130 ? 28.697 20.167 65.237 1.00 34.33 130 HIS A C 1
ATOM 964 O O . HIS A 1 130 ? 27.723 20.691 65.781 1.00 33.48 130 HIS A O 1
ATOM 971 N N . CYS A 1 131 ? 28.814 20.079 63.915 1.00 31.09 131 CYS A N 1
ATOM 972 C CA . CYS A 1 131 ? 27.757 20.562 63.037 1.00 27.38 131 CYS A CA 1
ATOM 973 C C . CYS A 1 131 ? 26.557 19.625 63.095 1.00 31.75 131 CYS A C 1
ATOM 974 O O . CYS A 1 131 ? 26.705 18.403 62.989 1.00 27.68 131 CYS A O 1
ATOM 977 N N . PHE A 1 132 ? 25.362 20.201 63.266 1.00 34.00 132 PHE A N 1
ATOM 978 C CA . PHE A 1 132 ? 24.155 19.384 63.357 1.00 27.05 132 PHE A CA 1
ATOM 979 C C . PHE A 1 132 ? 23.902 18.624 62.062 1.00 27.46 132 PHE A C 1
ATOM 980 O O . PHE A 1 132 ? 23.456 17.471 62.090 1.00 36.66 132 PHE A O 1
ATOM 988 N N . TYR A 1 133 ? 24.160 19.261 60.917 1.00 33.07 133 TYR A N 1
ATOM 989 C CA . TYR A 1 133 ? 23.960 18.593 59.636 1.00 27.98 133 TYR A CA 1
ATOM 990 C C . TYR A 1 133 ? 24.826 17.346 59.528 1.00 30.58 133 TYR A C 1
ATOM 991 O O . TYR A 1 133 ? 24.389 16.320 58.993 1.00 32.89 133 TYR A O 1
ATOM 1000 N N . ALA A 1 134 ? 26.057 17.414 60.037 1.00 31.32 134 ALA A N 1
ATOM 1001 C CA . ALA A 1 134 ? 26.955 16.267 59.972 1.00 30.26 134 ALA A CA 1
ATOM 1002 C C . ALA A 1 134 ? 26.481 15.147 60.888 1.00 29.29 134 ALA A C 1
ATOM 1003 O O . ALA A 1 134 ? 26.444 13.978 60.486 1.00 28.32 134 ALA A O 1
ATOM 1005 N N . TYR A 1 135 ? 26.122 15.485 62.130 1.00 25.21 135 TYR A N 1
ATOM 1006 C CA . TYR A 1 135 ? 25.607 14.476 63.051 1.00 27.27 135 TYR A CA 1
ATOM 1007 C C . TYR A 1 135 ? 24.346 13.822 62.501 1.00 28.65 135 TYR A C 1
ATOM 1008 O O . TYR A 1 135 ? 24.161 12.606 62.631 1.00 33.82 135 TYR A O 1
ATOM 1017 N N . ASN A 1 136 ? 23.471 14.611 61.875 1.00 34.63 136 ASN A N 1
ATOM 1018 C CA . ASN A 1 136 ? 22.255 14.053 61.293 1.00 31.20 136 ASN A CA 1
ATOM 1019 C C . ASN A 1 136 ? 22.581 13.115 60.137 1.00 30.71 136 ASN A C 1
ATOM 1020 O O . ASN A 1 136 ? 22.034 12.009 60.048 1.00 33.88 136 ASN A O 1
ATOM 1025 N N . SER A 1 137 ? 23.478 13.538 59.245 1.00 25.55 137 SER A N 1
ATOM 1026 C CA . SER A 1 137 ? 23.817 12.717 58.087 1.00 30.40 137 SER A CA 1
ATOM 1027 C C . SER A 1 137 ? 24.625 11.489 58.492 1.00 31.43 137 SER A C 1
ATOM 1028 O O . SER A 1 137 ? 24.437 10.404 57.930 1.00 27.55 137 SER A O 1
ATOM 1031 N N . LEU A 1 138 ? 25.526 11.636 59.468 1.00 30.14 138 LEU A N 1
ATOM 1032 C CA . LEU A 1 138 ? 26.314 10.493 59.917 1.00 26.91 138 LEU A CA 1
ATOM 1033 C C . LEU A 1 138 ? 25.455 9.460 60.636 1.00 27.25 138 LEU A C 1
ATOM 1034 O O . LEU A 1 138 ? 25.718 8.257 60.523 1.00 31.40 138 LEU A O 1
ATOM 1039 N N . SER A 1 139 ? 24.436 9.899 61.379 1.00 28.37 139 SER A N 1
ATOM 1040 C CA . SER A 1 139 ? 23.549 8.944 62.037 1.00 34.64 139 SER A CA 1
ATOM 1041 C C . SER A 1 139 ? 22.728 8.159 61.023 1.00 34.58 139 SER A C 1
ATOM 1042 O O . SER A 1 139 ? 22.446 6.976 61.241 1.00 36.56 139 SER A O 1
ATOM 1045 N N . THR A 1 140 ? 22.339 8.794 59.915 1.00 29.93 140 THR A N 1
ATOM 1046 C CA . THR A 1 140 ? 21.690 8.057 58.835 1.00 34.97 140 THR A CA 1
ATOM 1047 C C . THR A 1 140 ? 22.647 7.047 58.212 1.00 30.63 140 THR A C 1
ATOM 1048 O O . THR A 1 140 ? 22.258 5.909 57.923 1.00 34.40 140 THR A O 1
ATOM 1052 N N . TRP A 1 141 ? 23.905 7.445 58.011 1.00 30.16 141 TRP A N 1
ATOM 1053 C CA . TRP A 1 141 ? 24.903 6.537 57.454 1.00 24.82 141 TRP A CA 1
ATOM 1054 C C . TRP A 1 141 ? 25.096 5.316 58.343 1.00 29.99 141 TRP A C 1
ATOM 1055 O O . TRP A 1 141 ? 25.119 4.179 57.861 1.00 35.38 141 TRP A O 1
ATOM 1066 N N . ALA A 1 142 ? 25.234 5.533 59.653 1.00 28.12 142 ALA A N 1
ATOM 1067 C CA . ALA A 1 142 ? 25.437 4.409 60.558 1.00 23.06 142 ALA A CA 1
ATOM 1068 C C . ALA A 1 142 ? 24.176 3.568 60.701 1.00 26.60 142 ALA A C 1
ATOM 1069 O O . ALA A 1 142 ? 24.266 2.353 60.914 1.00 24.78 142 ALA A O 1
ATOM 1071 N N . TYR A 1 143 ? 22.998 4.184 60.577 1.00 27.13 143 TYR A N 1
ATOM 1072 C CA . TYR A 1 143 ? 21.759 3.421 60.690 1.00 32.17 143 TYR A CA 1
ATOM 1073 C C . TYR A 1 143 ? 21.584 2.476 59.509 1.00 30.56 143 TYR A C 1
ATOM 1074 O O . TYR A 1 143 ? 21.160 1.328 59.685 1.00 38.37 143 TYR A O 1
ATOM 1083 N N . GLU A 1 144 ? 21.897 2.941 58.298 1.00 30.65 144 GLU A N 1
ATOM 1084 C CA . GLU A 1 144 ? 21.804 2.069 57.132 1.00 35.49 144 GLU A CA 1
ATOM 1085 C C . GLU A 1 144 ? 22.829 0.944 57.204 1.00 32.51 144 GLU A C 1
ATOM 1086 O O . GLU A 1 144 ? 22.556 -0.177 56.761 1.00 40.00 144 GLU A O 1
ATOM 1092 N N . LYS A 1 145 ? 24.013 1.225 57.756 1.00 27.05 145 LYS A N 1
ATOM 1093 C CA . LYS A 1 145 ? 24.984 0.165 58.010 1.00 29.25 145 LYS A CA 1
ATOM 1094 C C . LYS A 1 145 ? 24.423 -0.855 58.993 1.00 31.96 145 LYS A C 1
ATOM 1095 O O . LYS A 1 145 ? 24.545 -2.068 58.789 1.00 31.82 145 LYS A O 1
ATOM 1101 N N . TYR A 1 146 ? 23.806 -0.372 60.072 1.00 28.73 146 TYR A N 1
ATOM 1102 C CA . TYR A 1 146 ? 23.195 -1.269 61.045 1.00 30.23 146 TYR A CA 1
ATOM 1103 C C . TYR A 1 146 ? 22.029 -2.032 60.431 1.00 40.23 146 TYR A C 1
ATOM 1104 O O . TYR A 1 146 ? 21.855 -3.229 60.689 1.00 35.33 146 TYR A O 1
ATOM 1113 N N . LYS A 1 147 ? 21.233 -1.359 59.598 1.00 41.84 147 LYS A N 1
ATOM 1114 C CA . LYS A 1 147 ? 20.059 -1.993 59.008 1.00 39.61 147 LYS A CA 1
ATOM 1115 C C . LYS A 1 147 ? 20.437 -3.129 58.064 1.00 39.28 147 LYS A C 1
ATOM 1116 O O . LYS A 1 147 ? 19.704 -4.119 57.968 1.00 38.98 147 LYS A O 1
ATOM 1130 N N . GLY A 1 149 ? 22.900 -5.142 58.376 1.00 32.40 149 GLY A N 1
ATOM 1131 C CA . GLY A 1 149 ? 23.423 -6.293 59.088 1.00 29.00 149 GLY A CA 1
ATOM 1132 C C . GLY A 1 149 ? 24.592 -6.063 60.027 1.00 35.53 149 GLY A C 1
ATOM 1133 O O . GLY A 1 149 ? 24.936 -6.957 60.807 1.00 35.60 149 GLY A O 1
ATOM 1134 N N . LEU A 1 150 ? 25.219 -4.890 59.970 1.00 32.95 150 LEU A N 1
ATOM 1135 C CA . LEU A 1 150 ? 26.375 -4.603 60.820 1.00 36.72 150 LEU A CA 1
ATOM 1136 C C . LEU A 1 150 ? 25.871 -4.136 62.182 1.00 39.26 150 LEU A C 1
ATOM 1137 O O . LEU A 1 150 ? 25.533 -2.965 62.367 1.00 39.72 150 LEU A O 1
ATOM 1142 N N . ASN A 1 151 ? 25.846 -5.059 63.148 1.00 35.05 151 ASN A N 1
ATOM 1143 C CA . ASN A 1 151 ? 25.141 -4.826 64.407 1.00 31.02 151 ASN A CA 1
ATOM 1144 C C . ASN A 1 151 ? 25.736 -3.658 65.186 1.00 27.91 151 ASN A C 1
ATOM 1145 O O . ASN A 1 151 ? 25.002 -2.816 65.717 1.00 30.95 151 ASN A O 1
ATOM 1150 N N . ASP A 1 152 ? 27.064 -3.593 65.278 1.00 26.31 152 ASP A N 1
ATOM 1151 C CA . ASP A 1 152 ? 27.681 -2.603 66.154 1.00 28.82 152 ASP A CA 1
ATOM 1152 C C . ASP A 1 152 ? 27.607 -1.183 65.605 1.00 35.14 152 ASP A C 1
ATOM 1153 O O . ASP A 1 152 ? 28.053 -0.256 66.290 1.00 36.19 152 ASP A O 1
ATOM 1158 N N . TYR A 1 153 ? 27.058 -0.980 64.407 1.00 32.95 153 TYR A N 1
ATOM 1159 C CA . TYR A 1 153 ? 26.873 0.372 63.896 1.00 31.66 153 TYR A CA 1
ATOM 1160 C C . TYR A 1 153 ? 25.679 1.080 64.518 1.00 30.87 153 TYR A C 1
ATOM 1161 O O . TYR A 1 153 ? 25.560 2.301 64.369 1.00 38.60 153 TYR A O 1
ATOM 1170 N N . SER A 1 154 ? 24.795 0.352 65.205 1.00 25.15 154 SER A N 1
ATOM 1171 C CA . SER A 1 154 ? 23.753 1.015 65.979 1.00 32.99 154 SER A CA 1
ATOM 1172 C C . SER A 1 154 ? 24.356 1.858 67.092 1.00 34.74 154 SER A C 1
ATOM 1173 O O . SER A 1 154 ? 23.751 2.847 67.523 1.00 35.77 154 SER A O 1
ATOM 1176 N N . LEU A 1 155 ? 25.548 1.483 67.563 1.00 35.76 155 LEU A N 1
ATOM 1177 C CA . LEU A 1 155 ? 26.238 2.279 68.573 1.00 33.83 155 LEU A CA 1
ATOM 1178 C C . LEU A 1 155 ? 26.610 3.651 68.028 1.00 28.23 155 LEU A C 1
ATOM 1179 O O . LEU A 1 155 ? 26.433 4.667 68.710 1.00 32.59 155 LEU A O 1
ATOM 1184 N N . LEU A 1 156 ? 27.133 3.698 66.800 1.00 22.11 156 LEU A N 1
ATOM 1185 C CA . LEU A 1 156 ? 27.479 4.978 66.190 1.00 27.68 156 LEU A CA 1
ATOM 1186 C C . LEU A 1 156 ? 26.234 5.801 65.892 1.00 29.61 156 LEU A C 1
ATOM 1187 O O . LEU A 1 156 ? 26.244 7.027 66.054 1.00 31.17 156 LEU A O 1
ATOM 1192 N N . THR A 1 157 ? 25.158 5.145 65.452 1.00 29.33 157 THR A N 1
ATOM 1193 C CA . THR A 1 157 ? 23.924 5.857 65.133 1.00 30.06 157 THR A CA 1
ATOM 1194 C C . THR A 1 157 ? 23.423 6.646 66.335 1.00 28.29 157 THR A C 1
ATOM 1195 O O . THR A 1 157 ? 23.086 7.829 66.221 1.00 31.96 157 THR A O 1
ATOM 1199 N N . LEU A 1 158 ? 23.375 6.002 67.502 1.00 34.31 158 LEU A N 1
ATOM 1200 C CA . LEU A 1 158 ? 22.896 6.684 68.697 1.00 30.03 158 LEU A CA 1
ATOM 1201 C C . LEU A 1 158 ? 23.926 7.672 69.228 1.00 30.40 158 LEU A C 1
ATOM 1202 O O . LEU A 1 158 ? 23.555 8.697 69.810 1.00 30.27 158 LEU A O 1
ATOM 1207 N N . HIS A 1 159 ? 25.216 7.387 69.034 1.00 27.22 159 HIS A N 1
ATOM 1208 C CA . HIS A 1 159 ? 26.252 8.306 69.494 1.00 32.45 159 HIS A CA 1
ATOM 1209 C C . HIS A 1 159 ? 26.187 9.634 68.750 1.00 32.45 159 HIS A C 1
ATOM 1210 O O . HIS A 1 159 ? 26.329 10.702 69.358 1.00 32.48 159 HIS 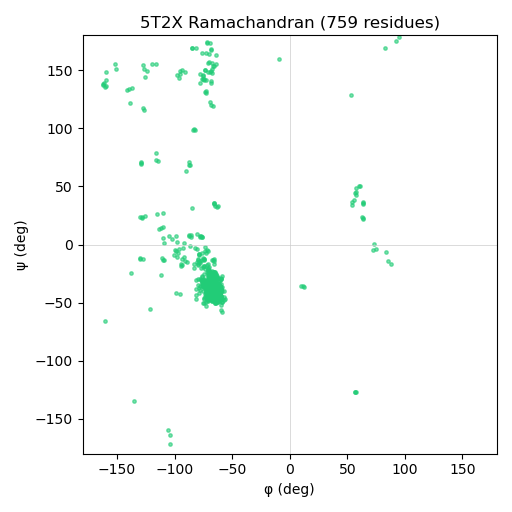A O 1
ATOM 1217 N N . TYR A 1 160 ? 25.984 9.589 67.432 1.00 29.76 160 TYR A N 1
ATOM 1218 C CA . TYR A 1 160 ? 25.910 10.824 66.659 1.00 28.68 160 TYR A CA 1
ATOM 1219 C C . TYR A 1 160 ? 24.688 11.643 67.051 1.00 29.92 160 TYR A C 1
ATOM 1220 O O . TYR A 1 160 ? 24.755 12.876 67.112 1.00 28.79 160 TYR A O 1
ATOM 1229 N N . ALA A 1 161 ? 23.566 10.975 67.328 1.00 30.74 161 ALA A N 1
ATOM 1230 C CA . ALA A 1 161 ? 22.374 11.687 67.774 1.00 30.60 161 ALA A CA 1
ATOM 1231 C C . ALA A 1 161 ? 22.559 12.247 69.180 1.00 33.13 161 ALA A C 1
ATOM 1232 O O . ALA A 1 161 ? 22.049 13.329 69.493 1.00 35.45 161 ALA A O 1
ATOM 1234 N N . GLN A 1 162 ? 23.284 11.526 70.039 1.00 38.44 162 GLN A N 1
ATOM 1235 C CA . GLN A 1 162 ? 23.541 12.020 71.388 1.00 34.71 162 GLN A CA 1
ATOM 1236 C C . GLN A 1 162 ? 24.425 13.260 71.360 1.00 38.22 162 GLN A C 1
ATOM 1237 O O . GLN A 1 162 ? 24.223 14.193 72.146 1.00 36.17 162 GLN A O 1
ATOM 1243 N N . LYS A 1 163 ? 25.413 13.286 70.463 1.00 30.05 163 LYS A N 1
ATOM 1244 C CA . LYS A 1 163 ? 26.242 14.476 70.315 1.00 32.24 163 LYS A CA 1
ATOM 1245 C C . LYS A 1 163 ? 25.427 15.665 69.824 1.00 35.51 163 LYS A C 1
ATOM 1246 O O . LYS A 1 163 ? 25.696 16.804 70.219 1.00 33.33 163 LYS A O 1
ATOM 1252 N N . ALA A 1 164 ? 24.425 15.424 68.974 1.00 31.18 164 ALA A N 1
ATOM 1253 C CA . ALA A 1 164 ? 23.564 16.515 68.536 1.00 31.78 164 ALA A CA 1
ATOM 1254 C C . ALA A 1 164 ? 22.783 17.108 69.702 1.00 35.06 164 ALA A C 1
ATOM 1255 O O . ALA A 1 164 ? 22.461 18.301 69.690 1.00 42.88 164 ALA A O 1
ATOM 1257 N N . CYS A 1 165 ? 22.479 16.296 70.718 1.00 38.83 165 CYS A N 1
ATOM 1258 C CA . CYS A 1 165 ? 21.783 16.807 71.894 1.00 30.77 165 CYS A CA 1
ATOM 1259 C C . CYS A 1 165 ? 22.671 17.727 72.720 1.00 31.09 165 CYS A C 1
ATOM 1260 O O . CYS A 1 165 ? 22.165 18.629 73.394 1.00 35.84 165 CYS A O 1
ATOM 1263 N N . GLN A 1 166 ? 23.990 17.512 72.688 1.00 35.48 166 GLN A N 1
ATOM 1264 C CA . GLN A 1 166 ? 24.895 18.324 73.492 1.00 40.34 166 GLN A CA 1
ATOM 1265 C C . GLN A 1 166 ? 24.987 19.760 72.998 1.00 40.42 166 GLN A C 1
ATOM 1266 O O . GLN A 1 166 ? 25.345 20.648 73.778 1.00 44.87 166 GLN A O 1
ATOM 1272 N N . TYR A 1 167 ? 24.676 20.013 71.726 1.00 35.64 167 TYR A N 1
ATOM 1273 C CA . TYR A 1 167 ? 24.934 21.318 71.138 1.00 42.71 167 TYR A CA 1
ATOM 1274 C C . TYR A 1 167 ? 23.756 21.938 70.400 1.00 41.77 167 TYR A C 1
ATOM 1275 O O . TYR A 1 167 ? 23.825 23.130 70.084 1.00 41.42 167 TYR A O 1
ATOM 1284 N N . HIS A 1 168 ? 22.684 21.192 70.116 1.00 33.59 168 HIS A N 1
ATOM 1285 C CA . HIS A 1 168 ? 21.680 21.694 69.184 1.00 37.06 168 HIS A CA 1
ATOM 1286 C C . HIS A 1 168 ? 20.258 21.644 69.734 1.00 31.06 168 HIS A C 1
ATOM 1287 O O . HIS A 1 168 ? 19.304 21.631 68.950 1.00 38.52 168 HIS A O 1
ATOM 1294 N N . TRP A 1 169 ? 20.098 21.620 71.056 1.00 35.38 169 TRP A N 1
ATOM 1295 C CA . TRP A 1 169 ? 18.839 21.975 71.733 1.00 38.68 169 TRP A CA 1
ATOM 1296 C C . TRP A 1 169 ? 17.699 21.105 71.204 1.00 39.76 169 TRP A C 1
ATOM 1297 O O . TRP A 1 169 ? 17.831 19.870 71.198 1.00 36.33 169 TRP A O 1
ATOM 1308 N N . THR A 1 170 ? 16.582 21.691 70.754 1.00 40.61 170 THR A N 1
ATOM 1309 C CA . THR A 1 170 ? 15.420 20.886 70.375 1.00 34.64 170 THR A CA 1
ATOM 1310 C C . THR A 1 170 ? 15.672 20.036 69.135 1.00 33.15 170 THR A C 1
ATOM 1311 O O . THR A 1 170 ? 15.344 18.837 69.164 1.00 40.95 170 THR A O 1
ATOM 1315 N N . PRO A 1 171 ? 16.219 20.561 68.029 1.00 41.67 171 PRO A N 1
ATOM 1316 C CA . PRO A 1 171 ? 16.496 19.676 66.885 1.00 33.71 171 PRO A CA 1
ATOM 1317 C C . PRO A 1 171 ? 17.449 18.542 67.216 1.00 38.51 171 PRO A C 1
ATOM 1318 O O . PRO A 1 171 ? 17.350 17.467 66.609 1.00 33.65 171 PRO A O 1
ATOM 1322 N N . GLY A 1 172 ? 18.367 18.745 68.162 1.00 36.44 172 GLY A N 1
ATOM 1323 C CA . GLY A 1 172 ? 19.238 17.657 68.576 1.00 35.81 172 GLY A CA 1
ATOM 1324 C C . GLY A 1 172 ? 18.478 16.544 69.274 1.00 36.94 172 GLY A C 1
ATOM 1325 O O . GLY A 1 172 ? 18.651 15.363 68.959 1.00 35.21 172 GLY A O 1
ATOM 1326 N N . TYR A 1 173 ? 17.619 16.907 70.230 1.00 32.12 173 TYR A N 1
ATOM 1327 C CA . TYR A 1 173 ? 16.839 15.896 70.936 1.00 34.95 173 TYR A CA 1
ATOM 1328 C C . TYR A 1 173 ? 15.779 15.272 70.039 1.00 35.08 173 TYR A C 1
ATOM 1329 O O . TYR A 1 173 ? 15.415 14.107 70.234 1.00 35.07 173 TYR A O 1
ATOM 1338 N N . LEU A 1 174 ? 15.275 16.018 69.053 1.00 22.96 174 LEU A N 1
ATOM 1339 C CA . LEU A 1 174 ? 14.374 15.412 68.080 1.00 29.23 174 LEU A CA 1
ATOM 1340 C C . LEU A 1 174 ? 15.098 14.385 67.221 1.00 34.09 174 LEU A C 1
ATOM 1341 O O . LEU A 1 174 ? 14.507 13.365 66.844 1.00 38.19 174 LEU A O 1
ATOM 1346 N N . LEU A 1 175 ? 16.372 14.631 66.905 1.00 34.39 175 LEU A N 1
ATOM 1347 C CA . LEU A 1 175 ? 17.158 13.637 66.183 1.00 27.10 175 LEU A CA 1
ATOM 1348 C C . LEU A 1 175 ? 17.371 12.388 67.030 1.00 23.34 175 LEU A C 1
ATOM 1349 O O . LEU A 1 175 ? 17.236 11.264 66.534 1.00 33.52 175 LEU A O 1
ATOM 1354 N N . PHE A 1 176 ? 17.705 12.569 68.312 1.00 26.52 176 PHE A N 1
ATOM 1355 C CA . PHE A 1 176 ? 17.836 11.431 69.216 1.00 27.77 176 PHE A CA 1
ATOM 1356 C C . PHE A 1 176 ? 16.515 10.685 69.348 1.00 34.06 176 PHE A C 1
ATOM 1357 O O . PHE A 1 176 ? 16.493 9.450 69.396 1.00 31.42 176 PHE A O 1
ATOM 1365 N N . TYR A 1 177 ? 15.404 11.421 69.405 1.00 33.39 177 TYR A N 1
ATOM 1366 C CA . TYR A 1 177 ? 14.092 10.789 69.496 1.00 32.30 177 TYR A CA 1
ATOM 1367 C C . TYR A 1 177 ? 13.791 9.967 68.249 1.00 34.22 177 TYR A C 1
ATOM 1368 O O . TYR A 1 177 ? 13.356 8.813 68.341 1.00 34.64 177 TYR A O 1
ATOM 1377 N N . LYS A 1 178 ? 14.026 10.544 67.068 1.00 31.86 178 LYS A N 1
ATOM 1378 C CA . LYS A 1 178 ? 13.780 9.814 65.830 1.00 28.32 178 LYS A CA 1
ATOM 1379 C C . LYS A 1 178 ? 14.743 8.645 65.668 1.00 36.51 178 LYS A C 1
ATOM 1380 O O . LYS A 1 178 ? 14.369 7.609 65.107 1.00 35.55 178 LYS A O 1
ATOM 1386 N N . THR A 1 179 ? 15.979 8.789 66.151 1.00 31.36 179 THR A N 1
ATOM 1387 C CA . THR A 1 179 ? 16.936 7.691 66.063 1.00 30.20 179 THR A CA 1
ATOM 1388 C C . THR A 1 179 ? 16.495 6.509 66.917 1.00 29.65 179 THR A C 1
ATOM 1389 O O . THR A 1 179 ? 16.640 5.351 66.507 1.00 36.01 179 THR A O 1
ATOM 1393 N N . CYS A 1 180 ? 15.939 6.781 68.101 1.00 31.97 180 CYS A N 1
ATOM 1394 C CA . CYS A 1 180 ? 15.447 5.703 68.952 1.00 35.69 180 CYS A CA 1
ATOM 1395 C C . CYS A 1 180 ? 14.257 4.994 68.316 1.00 33.66 180 CYS A C 1
ATOM 1396 O O . CYS A 1 180 ? 14.111 3.774 68.453 1.00 34.27 180 CYS A O 1
ATOM 1399 N N . LEU A 1 181 ? 13.392 5.740 67.622 1.00 35.41 181 LEU A N 1
ATOM 1400 C CA . LEU A 1 181 ? 12.279 5.110 66.917 1.00 27.75 181 LEU A CA 1
ATOM 1401 C C . LEU A 1 181 ? 12.782 4.180 65.822 1.00 26.69 181 LEU A C 1
ATOM 1402 O O . LEU A 1 181 ? 12.290 3.056 65.675 1.00 34.83 181 LEU A O 1
ATOM 1407 N N . ASN A 1 182 ? 13.764 4.635 65.041 1.00 36.90 182 ASN A N 1
ATOM 1408 C CA . ASN A 1 182 ? 14.302 3.807 63.968 1.00 37.22 182 ASN A CA 1
ATOM 1409 C C . ASN A 1 182 ? 15.021 2.578 64.509 1.00 38.39 182 ASN A C 1
ATOM 1410 O O . ASN A 1 182 ? 15.015 1.525 63.862 1.00 44.83 182 ASN A O 1
ATOM 1415 N N . LEU A 1 183 ? 15.644 2.688 65.685 1.00 33.81 183 LEU A N 1
ATOM 1416 C CA . LEU A 1 183 ? 16.276 1.520 66.288 1.00 32.14 183 LEU A CA 1
ATOM 1417 C C . LEU A 1 183 ? 15.242 0.571 66.881 1.00 36.75 183 LEU A C 1
ATOM 1418 O O . LEU A 1 183 ? 15.456 -0.647 66.890 1.00 36.41 183 LEU A O 1
ATOM 1423 N N . ALA A 1 184 ? 14.119 1.104 67.370 1.00 39.07 184 ALA A N 1
ATOM 1424 C CA . ALA A 1 184 ? 13.061 0.250 67.899 1.00 43.61 184 ALA A CA 1
ATOM 1425 C C . ALA A 1 184 ? 12.412 -0.586 66.805 1.00 41.48 184 ALA A C 1
ATOM 1426 O O . ALA A 1 184 ? 11.951 -1.702 67.071 1.00 45.63 184 ALA A O 1
ATOM 1428 N N . ILE A 1 185 ? 12.364 -0.067 65.576 1.00 43.67 185 ILE A N 1
ATOM 1429 C CA . ILE A 1 185 ? 11.767 -0.810 64.469 1.00 49.76 185 ILE A CA 1
ATOM 1430 C C . ILE A 1 185 ? 12.548 -2.090 64.200 1.00 44.12 185 ILE A C 1
ATOM 1431 O O . ILE A 1 185 ? 11.965 -3.145 63.922 1.00 48.54 185 ILE A O 1
ATOM 1436 N N . LEU A 1 186 ? 13.874 -2.022 64.287 1.00 44.15 186 LEU A N 1
ATOM 1437 C CA . LEU A 1 186 ? 14.734 -3.163 64.006 1.00 43.26 186 LEU A CA 1
ATOM 1438 C C . LEU A 1 186 ? 15.056 -3.989 65.245 1.00 45.85 186 LEU A C 1
ATOM 1439 O O . LEU A 1 186 ? 15.802 -4.968 65.141 1.00 55.37 186 LEU A O 1
ATOM 1444 N N 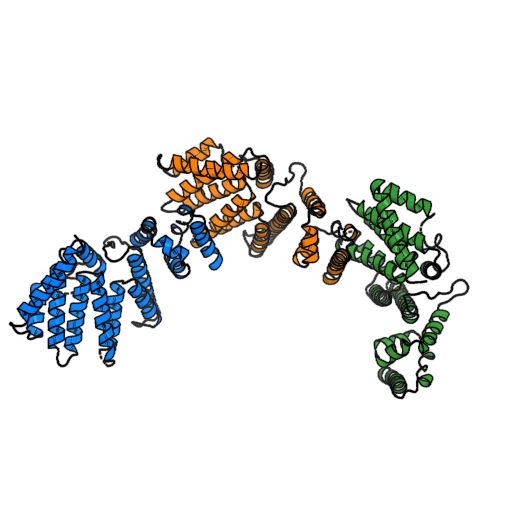. SER A 1 187 ? 14.519 -3.625 66.404 1.00 45.64 187 SER A N 1
ATOM 1445 C CA . SER A 1 187 ? 14.816 -4.331 67.639 1.00 42.24 187 SER A CA 1
ATOM 1446 C C . SER A 1 187 ? 13.748 -5.376 67.935 1.00 52.47 187 SER A C 1
ATOM 1447 O O . SER A 1 187 ? 12.578 -5.220 67.575 1.00 57.80 187 SER A O 1
ATOM 1450 N N . ASN A 1 188 ? 14.168 -6.454 68.595 1.00 56.92 188 ASN A N 1
ATOM 1451 C CA . ASN A 1 188 ? 13.251 -7.497 69.031 1.00 64.15 188 ASN A CA 1
ATOM 1452 C C . ASN A 1 188 ? 12.706 -7.256 70.432 1.00 54.82 188 ASN A C 1
ATOM 1453 O O . ASN A 1 188 ? 11.728 -7.906 70.819 1.00 63.75 188 ASN A O 1
ATOM 1458 N N . ALA A 1 189 ? 13.308 -6.346 71.194 1.00 53.36 189 ALA A N 1
ATOM 1459 C CA . ALA A 1 189 ? 12.778 -5.894 72.481 1.00 48.04 189 ALA A CA 1
ATOM 1460 C C . ALA A 1 189 ? 12.756 -4.372 72.474 1.00 45.76 189 ALA A C 1
ATOM 1461 O O . ALA A 1 189 ? 13.525 -3.717 73.188 1.00 45.83 189 ALA A O 1
ATOM 1463 N N . PRO A 1 190 ? 11.864 -3.770 71.681 1.00 47.62 190 PRO A N 1
ATOM 1464 C CA . PRO A 1 190 ? 11.923 -2.329 71.421 1.00 44.61 190 PRO A CA 1
ATOM 1465 C C . PRO A 1 190 ? 11.423 -1.447 72.555 1.00 43.55 190 PRO A C 1
ATOM 1466 O O . PRO A 1 190 ? 11.336 -0.231 72.366 1.00 54.42 190 PRO A O 1
ATOM 1470 N N . SER A 1 191 ? 11.096 -2.015 73.718 1.00 39.87 191 SER A N 1
ATOM 1471 C CA . SER A 1 191 ? 10.523 -1.216 74.798 1.00 42.61 191 SER A CA 1
ATOM 1472 C C . SER A 1 191 ? 11.493 -0.136 75.263 1.00 43.31 191 SER A C 1
ATOM 1473 O O . SER A 1 191 ? 11.122 1.037 75.389 1.00 44.07 191 SER A O 1
ATOM 1476 N N . LEU A 1 192 ? 12.749 -0.514 75.514 1.00 39.46 192 LEU A N 1
ATOM 1477 C CA . LEU A 1 192 ? 13.731 0.450 76.002 1.00 37.87 192 LEU A CA 1
ATOM 1478 C C . LEU A 1 192 ? 13.977 1.556 74.984 1.00 41.06 192 LEU A C 1
ATOM 1479 O O . LEU A 1 192 ? 14.181 2.718 75.356 1.00 43.94 192 LEU A O 1
ATOM 1484 N N . SER A 1 193 ? 13.964 1.216 73.694 1.00 37.62 193 SER A N 1
ATOM 1485 C CA . SER A 1 193 ? 14.176 2.228 72.666 1.00 35.14 193 SER A CA 1
ATOM 1486 C C . SER A 1 193 ? 13.034 3.237 72.643 1.00 40.45 193 SER A C 1
ATOM 1487 O O . SER A 1 193 ? 13.265 4.441 72.480 1.00 42.42 193 SER A O 1
ATOM 1490 N N . TYR A 1 194 ? 11.794 2.769 72.815 1.00 35.97 194 TYR A N 1
ATOM 1491 C CA . TYR A 1 194 ? 10.660 3.687 72.836 1.00 32.30 194 TYR A CA 1
ATOM 1492 C C . TYR A 1 194 ? 10.661 4.539 74.099 1.00 34.52 194 TYR A C 1
ATOM 1493 O O . TYR A 1 194 ? 10.273 5.713 74.062 1.00 38.24 194 TYR A O 1
ATOM 1502 N N . GLN A 1 195 ? 11.090 3.967 75.227 1.00 38.04 195 GLN A N 1
ATOM 1503 C CA . GLN A 1 195 ? 11.166 4.743 76.461 1.00 38.98 195 GLN A CA 1
ATOM 1504 C C . GLN A 1 195 ? 12.222 5.835 76.360 1.00 41.08 195 GLN A C 1
ATOM 1505 O O . GLN A 1 195 ? 12.022 6.948 76.859 1.00 35.78 195 GLN A O 1
ATOM 1511 N N . GLU A 1 196 ? 13.355 5.534 75.719 1.00 40.43 196 GLU A N 1
ATOM 1512 C CA . GLU A 1 196 ? 14.365 6.561 75.485 1.00 36.12 196 GLU A CA 1
ATOM 1513 C C . GLU A 1 196 ? 13.896 7.582 74.457 1.00 36.15 196 GLU A C 1
ATOM 1514 O O . GLU A 1 196 ? 14.259 8.760 74.546 1.00 37.95 196 GLU A O 1
ATOM 1520 N N . ALA A 1 197 ? 13.095 7.152 73.479 1.00 38.63 197 ALA A N 1
ATOM 1521 C CA . ALA A 1 197 ? 12.556 8.088 72.498 1.00 36.71 197 ALA A CA 1
ATOM 1522 C C . ALA A 1 197 ? 11.608 9.084 73.152 1.00 36.81 197 ALA A C 1
ATOM 1523 O O . ALA A 1 197 ? 11.621 10.275 72.819 1.00 40.31 197 ALA A O 1
ATOM 1525 N N . LEU A 1 198 ? 10.779 8.613 74.086 1.00 35.63 198 LEU A N 1
ATOM 1526 C CA . LEU A 1 198 ? 9.828 9.495 74.755 1.00 31.99 198 LEU A CA 1
ATOM 1527 C C . LEU A 1 198 ? 10.547 10.564 75.568 1.00 33.62 198 LEU A C 1
ATOM 1528 O O . LEU A 1 198 ? 10.184 11.745 75.519 1.00 37.60 198 LEU A O 1
ATOM 1533 N N . GLU A 1 199 ? 11.574 10.166 76.323 1.00 34.28 199 GLU A N 1
ATOM 1534 C CA . GLU A 1 199 ? 12.303 11.124 77.149 1.00 37.67 199 GLU A CA 1
ATOM 1535 C C . GLU A 1 199 ? 12.932 12.218 76.296 1.00 44.21 199 GLU A C 1
ATOM 1536 O O . GLU A 1 199 ? 12.824 13.408 76.612 1.00 46.42 199 GLU A O 1
ATOM 1542 N N . ALA A 1 200 ? 13.588 11.832 75.198 1.00 37.28 200 ALA A N 1
ATOM 1543 C CA . ALA A 1 200 ? 14.192 12.823 74.313 1.00 37.87 200 ALA A CA 1
ATOM 1544 C C . ALA A 1 200 ? 13.132 13.684 73.640 1.00 32.66 200 ALA A C 1
ATOM 1545 O O . ALA A 1 200 ? 13.355 14.877 73.403 1.00 34.07 200 ALA A O 1
ATOM 1547 N N . LEU A 1 201 ? 11.976 13.099 73.321 1.00 35.19 201 LEU A N 1
ATOM 1548 C CA . LEU A 1 201 ? 10.900 13.878 72.716 1.00 33.94 201 LEU A CA 1
ATOM 1549 C C . LEU A 1 201 ? 10.345 14.902 73.698 1.00 43.15 201 LEU A C 1
ATOM 1550 O O . LEU A 1 201 ? 10.060 16.044 73.318 1.00 44.01 201 LEU A O 1
ATOM 1555 N N . LEU A 1 202 ? 10.189 14.514 74.966 1.00 49.02 202 LEU A N 1
ATOM 1556 C CA . LEU A 1 202 ? 9.700 15.453 75.970 1.00 42.92 202 LEU A CA 1
ATOM 1557 C C . LEU A 1 202 ? 10.706 16.570 76.219 1.00 40.33 202 LEU A C 1
ATOM 1558 O O . LEU A 1 202 ? 10.323 17.739 76.349 1.00 45.93 202 LEU A O 1
ATOM 1563 N N . ILE A 1 203 ? 11.996 16.232 76.287 1.00 42.22 203 ILE A N 1
ATOM 1564 C CA . ILE A 1 203 ? 13.021 17.253 76.486 1.00 36.82 203 ILE A CA 1
ATOM 1565 C C . ILE A 1 203 ? 13.032 18.230 75.318 1.00 36.51 203 ILE A C 1
ATOM 1566 O O . ILE A 1 203 ? 13.184 19.443 75.506 1.00 47.71 203 ILE A O 1
ATOM 1571 N N . ALA A 1 204 ? 12.857 17.720 74.096 1.00 38.70 204 ALA A N 1
ATOM 1572 C CA . ALA A 1 204 ? 12.834 18.592 72.926 1.00 41.37 204 ALA A CA 1
ATOM 1573 C C . ALA A 1 204 ? 11.696 19.601 73.012 1.00 43.22 204 ALA A C 1
ATOM 1574 O O . ALA A 1 204 ? 11.845 20.754 72.590 1.00 43.15 204 ALA A O 1
ATOM 1576 N N . ARG A 1 205 ? 10.552 19.190 73.561 1.00 40.66 205 ARG A N 1
ATOM 1577 C CA . ARG A 1 205 ? 9.439 20.120 73.708 1.00 39.71 205 ARG A CA 1
ATOM 1578 C C . ARG A 1 205 ? 9.714 21.134 74.811 1.00 39.43 205 ARG A C 1
ATOM 1579 O O . ARG A 1 205 ? 9.465 22.333 74.637 1.00 43.73 205 ARG A O 1
ATOM 1587 N N . LYS A 1 206 ? 10.242 20.672 75.949 1.00 38.58 206 LYS A N 1
ATOM 1588 C CA . LYS A 1 206 ? 10.529 21.556 77.074 1.00 44.56 206 LYS A CA 1
ATOM 1589 C C . LYS A 1 206 ? 11.631 22.562 76.767 1.00 47.83 206 LYS A C 1
ATOM 1590 O O . LYS A 1 206 ? 11.767 23.552 77.493 1.00 58.47 206 LYS A O 1
ATOM 1596 N N . LEU A 1 207 ? 12.423 22.333 75.721 1.00 48.21 207 LEU A N 1
ATOM 1597 C CA . LEU A 1 207 ? 13.443 23.284 75.305 1.00 43.21 207 LEU A CA 1
ATOM 1598 C C . LEU A 1 207 ? 12.994 24.171 74.154 1.00 39.67 207 LEU A C 1
ATOM 1599 O O . LEU A 1 207 ? 13.672 25.157 73.855 1.00 44.39 207 LEU A O 1
ATOM 1604 N N . SER A 1 208 ? 11.862 23.857 73.519 1.00 37.75 208 SER A N 1
ATOM 1605 C CA . SER A 1 208 ? 11.457 24.519 72.284 1.00 41.24 208 SER A CA 1
ATOM 1606 C C . SER A 1 208 ? 11.140 25.999 72.460 1.00 51.04 208 SER A C 1
ATOM 1607 O O . SER A 1 208 ? 11.011 26.705 71.454 1.00 51.65 208 SER A O 1
ATOM 1610 N N . GLU A 1 209 ? 11.014 26.487 73.694 1.00 54.86 209 GLU A N 1
ATOM 1611 C CA . GLU A 1 209 ? 10.682 27.887 73.925 1.00 64.51 209 GLU A CA 1
ATOM 1612 C C . GLU A 1 209 ? 11.904 28.775 74.109 1.00 59.20 209 GLU A C 1
ATOM 1613 O O . GLU A 1 209 ? 11.787 29.999 73.978 1.00 72.57 209 GLU A O 1
ATOM 1619 N N . HIS A 1 210 ? 13.064 28.198 74.408 1.00 53.85 210 HIS A N 1
ATOM 1620 C CA . HIS A 1 210 ? 14.248 28.996 74.689 1.00 50.12 210 HIS A CA 1
ATOM 1621 C C . HIS A 1 210 ? 14.746 29.695 73.427 1.00 54.97 210 HIS A C 1
ATOM 1622 O O . HIS A 1 210 ? 14.609 29.186 72.312 1.00 47.02 210 HIS A O 1
ATOM 1629 N N . GLN A 1 211 ? 15.331 30.880 73.620 1.00 49.60 211 GLN A N 1
ATOM 1630 C CA . GLN A 1 211 ? 15.809 31.670 72.489 1.00 52.09 211 GLN A CA 1
ATOM 1631 C C . GLN A 1 211 ? 16.889 30.931 71.709 1.00 54.82 211 GLN A C 1
ATOM 1632 O O . GLN A 1 211 ? 16.880 30.928 70.472 1.00 50.26 211 GLN A O 1
ATOM 1638 N N . TYR A 1 212 ? 17.830 30.301 72.416 1.00 41.90 212 TYR A N 1
ATOM 1639 C CA . TYR A 1 212 ? 18.895 29.568 71.739 1.00 40.77 212 TYR A CA 1
ATOM 1640 C C . TYR A 1 212 ? 18.343 28.375 70.970 1.00 46.03 212 TYR A C 1
ATOM 1641 O O . TYR A 1 212 ? 18.850 28.035 69.894 1.00 47.32 212 TYR A O 1
ATOM 1650 N N . SER A 1 213 ? 17.302 27.730 71.500 1.00 41.60 213 SER A N 1
ATOM 1651 C CA . SER A 1 213 ? 16.700 26.604 70.796 1.00 42.28 213 SER A CA 1
ATOM 1652 C C . SER A 1 213 ? 15.909 27.062 69.579 1.00 43.19 213 SER A C 1
ATOM 1653 O O . SER A 1 213 ? 15.847 26.341 68.577 1.00 51.37 213 SER A O 1
ATOM 1656 N N . ILE A 1 214 ? 15.299 28.248 69.647 1.00 45.65 214 ILE A N 1
ATOM 1657 C CA . ILE A 1 214 ? 14.614 28.804 68.483 1.00 47.95 214 ILE A CA 1
ATOM 1658 C C . ILE A 1 214 ? 15.601 29.021 67.344 1.00 41.04 214 ILE A C 1
ATOM 1659 O O . ILE A 1 214 ? 15.285 28.781 66.172 1.00 46.33 214 ILE A O 1
ATOM 1664 N N . SER A 1 215 ? 16.813 29.473 67.670 1.00 40.86 215 SER A N 1
ATOM 1665 C CA . SER A 1 215 ? 17.838 29.640 66.645 1.00 41.12 215 SER A CA 1
ATOM 1666 C C . SER A 1 215 ? 18.291 28.292 66.098 1.00 48.29 215 SER A C 1
ATOM 1667 O O . SER A 1 215 ? 18.578 28.166 64.901 1.00 43.85 215 SER A O 1
ATOM 1670 N N . ALA A 1 216 ? 18.357 27.272 66.958 1.00 36.09 216 ALA A N 1
ATOM 1671 C CA . ALA A 1 216 ? 18.728 25.940 66.493 1.00 33.93 216 ALA A CA 1
ATOM 1672 C C . ALA A 1 216 ? 17.680 25.380 65.541 1.00 36.66 216 ALA A C 1
ATOM 1673 O O . ALA A 1 216 ? 18.020 24.736 64.542 1.00 42.45 216 ALA A O 1
ATOM 1675 N N . ILE A 1 217 ? 16.399 25.619 65.834 1.00 37.44 217 ILE A N 1
ATOM 1676 C CA . ILE A 1 217 ? 15.336 25.181 64.932 1.00 49.28 217 ILE A CA 1
ATOM 1677 C C . ILE A 1 217 ? 15.442 25.908 63.599 1.00 48.79 217 ILE A C 1
ATOM 1678 O O . ILE A 1 217 ? 15.172 25.334 62.536 1.00 47.88 217 ILE A O 1
ATOM 1683 N N . ASN A 1 218 ? 15.847 27.180 63.633 1.00 40.13 218 ASN A N 1
ATOM 1684 C CA . ASN A 1 218 ? 16.043 27.932 62.398 1.00 39.51 218 ASN A CA 1
ATOM 1685 C C . ASN A 1 218 ? 17.142 27.309 61.544 1.00 38.76 218 ASN A C 1
ATOM 1686 O O . ASN A 1 218 ? 16.952 27.067 60.346 1.00 39.79 218 ASN A O 1
ATOM 1691 N N . ASN A 1 219 ? 18.300 27.030 62.149 1.00 38.87 219 ASN A N 1
ATOM 1692 C CA . ASN A 1 219 ? 19.424 26.492 61.389 1.00 35.62 219 ASN A CA 1
ATOM 1693 C C . ASN A 1 219 ? 19.160 25.066 60.925 1.00 40.97 219 ASN A C 1
ATOM 1694 O O . ASN A 1 219 ? 19.451 24.719 59.774 1.00 43.76 219 ASN A O 1
ATOM 1699 N N . ALA A 1 220 ? 18.609 24.224 61.804 1.00 41.84 220 ALA A N 1
ATOM 1700 C CA . ALA A 1 220 ? 18.509 22.799 61.505 1.00 37.57 220 ALA A CA 1
ATOM 1701 C C . ALA A 1 220 ? 17.571 22.532 60.336 1.00 40.92 220 ALA A C 1
ATOM 1702 O O . ALA A 1 220 ? 17.833 21.649 59.511 1.00 48.37 220 ALA A O 1
ATOM 1704 N N . TYR A 1 221 ? 16.473 23.279 60.246 1.00 45.65 221 TYR A N 1
ATOM 1705 C CA . TYR A 1 221 ? 15.474 23.058 59.211 1.00 46.71 221 TYR A CA 1
ATOM 1706 C C . TYR A 1 221 ? 15.447 24.177 58.179 1.00 51.83 221 TYR A C 1
ATOM 1707 O O . TYR A 1 221 ? 14.489 24.270 57.404 1.00 52.21 221 TYR A O 1
ATOM 1716 N N . PHE A 1 222 ? 16.481 25.022 58.152 1.00 49.39 222 PHE A N 1
ATOM 1717 C CA . PHE A 1 222 ? 16.634 26.069 57.141 1.00 47.10 222 PHE A CA 1
ATOM 1718 C C . PHE A 1 222 ? 15.435 27.015 57.126 1.00 50.98 222 PHE A C 1
ATOM 1719 O O . PHE A 1 222 ? 14.935 27.400 56.067 1.00 50.57 222 PHE A O 1
ATOM 1727 N N . GLY A 1 223 ? 14.969 27.391 58.316 1.00 59.99 223 GLY A N 1
ATOM 1728 C CA . GLY A 1 223 ? 13.881 28.335 58.453 1.00 60.88 223 GLY A CA 1
ATOM 1729 C C . GLY A 1 223 ? 12.507 27.810 58.103 1.00 58.76 223 GLY A C 1
ATOM 1730 O O . GLY A 1 223 ? 11.535 28.568 58.194 1.00 54.98 223 GLY A O 1
ATOM 1731 N N . LYS A 1 224 ? 12.385 26.544 57.709 1.00 62.98 224 LYS A N 1
ATOM 1732 C CA . LYS A 1 224 ? 11.107 25.974 57.304 1.00 66.75 224 LYS A CA 1
ATOM 1733 C C . LYS A 1 224 ? 10.288 25.448 58.477 1.00 61.95 224 LYS A C 1
ATOM 1734 O O . LYS A 1 224 ? 9.253 24.811 58.256 1.00 66.28 224 LYS A O 1
ATOM 1740 N N . GLY A 1 225 ? 10.721 25.695 59.710 1.00 57.73 225 GLY A N 1
ATOM 1741 C CA . GLY A 1 225 ? 9.933 25.359 60.875 1.00 57.49 225 GLY A CA 1
ATOM 1742 C C . GLY A 1 225 ? 10.074 23.909 61.305 1.00 58.44 225 GLY A C 1
ATOM 1743 O O . GLY A 1 225 ? 10.626 23.057 60.607 1.00 54.52 225 GLY A O 1
ATOM 1744 N N . LEU A 1 226 ? 9.541 23.631 62.495 1.00 66.78 226 LEU A N 1
ATOM 1745 C CA . LEU A 1 226 ? 9.637 22.303 63.087 1.00 67.46 226 LEU A CA 1
ATOM 1746 C C . LEU A 1 226 ? 8.655 21.309 62.475 1.00 70.51 226 LEU A C 1
ATOM 1747 O O . LEU A 1 226 ? 8.873 20.098 62.583 1.00 70.05 226 LEU A O 1
ATOM 1752 N N . ILE A 1 227 ? 7.593 21.790 61.829 1.00 78.38 227 ILE A N 1
ATOM 1753 C CA . ILE A 1 227 ? 6.615 20.890 61.225 1.00 85.31 227 ILE A CA 1
ATOM 1754 C C . ILE A 1 227 ? 7.102 20.390 59.870 1.00 90.94 227 ILE A C 1
ATOM 1755 O O . ILE A 1 227 ? 6.986 19.199 59.557 1.00 91.45 227 ILE A O 1
ATOM 1760 N N . HIS A 1 228 ? 7.662 21.280 59.050 1.00 90.86 228 HIS A N 1
ATOM 1761 C CA . HIS A 1 228 ? 8.155 20.899 57.732 1.00 83.59 228 HIS A CA 1
ATOM 1762 C C . HIS A 1 228 ? 9.573 20.345 57.816 1.00 90.30 228 HIS A C 1
ATOM 1763 O O . HIS A 1 228 ? 10.362 20.494 56.876 1.00 93.47 228 HIS A O 1
ATOM 1765 N N . GLY A 1 229 ? 9.903 19.704 58.935 1.00 88.72 229 GLY A N 1
ATOM 1766 C CA . GLY A 1 229 ? 11.218 19.125 59.129 1.00 82.92 229 GLY A CA 1
ATOM 1767 C C . GLY A 1 229 ? 11.161 17.758 59.779 1.00 88.25 229 GLY A C 1
ATOM 1768 O O . GLY A 1 229 ? 12.072 16.942 59.612 1.00 87.57 229 GLY A O 1
ATOM 1769 N N . ASN A 1 230 ? 10.089 17.498 60.521 1.00 91.89 230 ASN A N 1
ATOM 1770 C CA . ASN A 1 230 ? 9.909 16.216 61.193 1.00 85.70 230 ASN A CA 1
ATOM 1771 C C . ASN A 1 230 ? 8.445 15.986 61.559 1.00 86.83 230 ASN A C 1
ATOM 1772 O O . ASN A 1 230 ? 7.705 15.326 60.828 1.00 83.38 230 ASN A O 1
ATOM 1774 N N . GLU A 1 235 ? 4.387 16.119 63.235 1.00 84.72 235 GLU A N 1
ATOM 1775 C CA . GLU A 1 235 ? 3.088 16.693 62.904 1.00 84.56 235 GLU A CA 1
ATOM 1776 C C . GLU A 1 235 ? 2.621 17.608 64.021 1.00 86.04 235 GLU A C 1
ATOM 1777 O O . GLU A 1 235 ? 2.317 18.781 63.798 1.00 86.26 235 GLU A O 1
ATOM 1779 N N . SER A 1 236 ? 2.569 17.054 65.229 1.00 75.55 236 SER A N 1
ATOM 1780 C CA . SER A 1 236 ? 2.162 17.799 66.407 1.00 63.07 236 SER A CA 1
ATOM 1781 C C . SER A 1 236 ? 2.850 17.203 67.625 1.00 53.05 236 SER A C 1
ATOM 1782 O O . SER A 1 236 ? 3.154 16.007 67.659 1.00 55.02 236 SER A O 1
ATOM 1785 N N . TRP A 1 237 ? 3.093 18.055 68.622 1.00 48.10 237 TRP A N 1
ATOM 1786 C CA . TRP A 1 237 ? 3.741 17.610 69.852 1.00 46.40 237 TRP A CA 1
ATOM 1787 C C . TRP A 1 237 ? 2.936 16.506 70.531 1.00 55.56 237 TRP A C 1
ATOM 1788 O O . TRP A 1 237 ? 3.444 15.404 70.767 1.00 49.75 237 TRP A O 1
ATOM 1799 N N . ASP A 1 238 ? 1.670 16.787 70.857 1.00 61.34 238 ASP A N 1
ATOM 1800 C CA . ASP A 1 238 ? 0.846 15.797 71.546 1.00 48.42 238 ASP A CA 1
ATOM 1801 C C . ASP A 1 238 ? 0.609 14.562 70.688 1.00 52.64 238 ASP A C 1
ATOM 1802 O O . ASP A 1 238 ? 0.514 13.449 71.218 1.00 60.99 238 ASP A O 1
ATOM 1807 N N . LYS A 1 239 ? 0.511 14.733 69.368 1.00 49.43 239 LYS A N 1
ATOM 1808 C CA . LYS A 1 239 ? 0.354 13.583 68.483 1.00 54.57 239 LYS A CA 1
ATOM 1809 C C . LYS A 1 239 ? 1.584 12.684 68.521 1.00 61.64 239 LYS A C 1
ATOM 1810 O O . LYS A 1 239 ? 1.463 11.454 68.576 1.00 62.55 239 LYS A O 1
ATOM 1816 N N . ALA A 1 240 ? 2.780 13.280 68.494 1.00 59.08 240 ALA A N 1
ATOM 1817 C CA . ALA A 1 240 ? 4.003 12.485 68.515 1.00 55.81 240 ALA A CA 1
ATOM 1818 C C . ALA A 1 240 ? 4.219 11.836 69.876 1.00 48.03 240 ALA A C 1
ATOM 1819 O O . ALA A 1 240 ? 4.682 10.692 69.958 1.00 50.39 240 ALA A O 1
ATOM 1821 N N . ILE A 1 241 ? 3.898 12.551 70.955 1.00 41.12 241 ILE A N 1
ATOM 1822 C CA . ILE A 1 241 ? 4.029 11.981 72.291 1.00 46.01 241 ILE A CA 1
ATOM 1823 C C . ILE A 1 241 ? 3.064 10.816 72.470 1.00 53.49 241 ILE A C 1
ATOM 1824 O O . ILE A 1 241 ? 3.428 9.769 73.020 1.00 50.63 241 ILE A O 1
ATOM 1829 N N . SER A 1 242 ? 1.826 10.970 71.996 1.00 54.41 242 SER A N 1
ATOM 1830 C CA . SER A 1 242 ? 0.828 9.923 72.183 1.00 54.44 242 SER A CA 1
ATOM 1831 C C . SER A 1 242 ? 1.178 8.670 71.390 1.00 51.48 242 SER A C 1
ATOM 1832 O O . SER A 1 242 ? 1.006 7.550 71.885 1.00 46.40 242 SER A O 1
ATOM 1835 N N . GLU A 1 243 ? 1.673 8.834 70.161 1.00 51.66 243 GLU A N 1
ATOM 1836 C CA . GLU A 1 243 ? 2.006 7.668 69.348 1.00 56.62 243 GLU A CA 1
ATOM 1837 C C . GLU A 1 243 ? 3.228 6.934 69.884 1.00 51.91 243 GLU A C 1
ATOM 1838 O O . GLU A 1 243 ? 3.321 5.710 69.744 1.00 60.44 243 GLU A O 1
ATOM 1844 N N . THR A 1 244 ? 4.170 7.654 70.496 1.00 52.81 244 THR A N 1
ATOM 1845 C CA . THR A 1 244 ? 5.322 6.993 71.100 1.00 51.09 244 THR A CA 1
ATOM 1846 C C . THR A 1 244 ? 4.901 6.142 72.292 1.00 42.71 244 THR A C 1
ATOM 1847 O O . THR A 1 244 ? 5.413 5.033 72.484 1.00 41.92 244 THR A O 1
ATOM 1851 N N . ILE A 1 245 ? 3.960 6.640 73.096 1.00 43.80 245 ILE A N 1
ATOM 1852 C CA . ILE A 1 245 ? 3.481 5.880 74.245 1.00 43.19 245 ILE A CA 1
ATOM 1853 C C . ILE A 1 245 ? 2.679 4.667 73.787 1.00 48.78 245 ILE A C 1
ATOM 1854 O O . ILE A 1 245 ? 2.757 3.590 74.391 1.00 45.45 245 ILE A O 1
ATOM 1859 N N . ALA A 1 246 ? 1.913 4.813 72.705 1.00 56.32 246 ALA A N 1
ATOM 1860 C CA . ALA A 1 246 ? 1.095 3.706 72.220 1.00 49.02 246 ALA A CA 1
ATOM 1861 C C . ALA A 1 246 ? 1.949 2.643 71.536 1.00 54.58 246 ALA A C 1
ATOM 1862 O O . ALA A 1 246 ? 1.833 1.450 71.842 1.00 55.94 246 ALA A O 1
ATOM 1864 N N . LYS A 1 247 ? 2.809 3.055 70.599 1.00 59.08 247 LYS A N 1
ATOM 1865 C CA . LYS A 1 247 ? 3.665 2.095 69.905 1.00 52.98 247 LYS A CA 1
ATOM 1866 C C . LYS A 1 247 ? 4.597 1.382 70.874 1.00 47.06 247 LYS A C 1
ATOM 1867 O O . LYS A 1 247 ? 4.835 0.176 70.747 1.00 56.42 247 LYS A O 1
ATOM 1873 N N . GLY A 1 248 ? 5.131 2.110 71.853 1.00 44.90 248 GLY A N 1
ATOM 1874 C CA . GLY A 1 248 ? 6.076 1.532 72.787 1.00 39.70 248 GLY A CA 1
ATOM 1875 C C . GLY A 1 248 ? 5.476 0.692 73.888 1.00 52.03 248 GLY A C 1
ATOM 1876 O O . GLY A 1 248 ? 6.229 0.043 74.621 1.00 54.13 248 GLY A O 1
ATOM 1877 N N . LYS A 1 249 ? 4.147 0.691 74.023 1.00 53.74 249 LYS A N 1
ATOM 1878 C CA . LYS A 1 249 ? 3.464 -0.054 75.082 1.00 48.61 249 LYS A CA 1
ATOM 1879 C C . LYS A 1 249 ? 4.015 0.322 76.454 1.00 49.10 249 LYS A C 1
ATOM 1880 O O . LYS A 1 249 ? 4.110 -0.508 77.361 1.00 53.30 249 LYS A O 1
ATOM 1886 N N . ILE A 1 250 ? 4.393 1.588 76.600 1.00 47.56 250 ILE A N 1
ATOM 1887 C CA . ILE A 1 250 ? 4.991 2.087 77.835 1.00 43.33 250 ILE A CA 1
ATOM 1888 C C . ILE A 1 250 ? 3.944 2.038 78.940 1.00 53.43 250 ILE A C 1
ATOM 1889 O O . ILE A 1 250 ? 2.894 2.688 78.829 1.00 53.53 250 ILE A O 1
ATOM 1894 N N . PRO A 1 251 ? 4.177 1.283 80.009 1.00 58.51 251 PRO A N 1
ATOM 1895 C CA . PRO A 1 251 ? 3.197 1.219 81.097 1.00 54.61 251 PRO A CA 1
ATOM 1896 C C . PRO A 1 251 ? 3.085 2.548 81.827 1.00 64.05 251 PRO A C 1
ATOM 1897 O O . PRO A 1 251 ? 3.999 3.377 81.825 1.00 61.26 251 PRO A O 1
ATOM 1901 N N . SER A 1 252 ? 1.928 2.739 82.466 1.00 56.19 252 SER A N 1
ATOM 1902 C CA . SER A 1 252 ? 1.649 3.983 83.174 1.00 63.97 252 SER A CA 1
ATOM 1903 C C . SER A 1 252 ? 2.575 4.199 84.362 1.00 64.10 252 SER A C 1
ATOM 1904 O O . SER A 1 252 ? 2.765 5.346 84.780 1.00 59.70 252 SER A O 1
ATOM 1907 N N . THR A 1 253 ? 3.147 3.128 84.917 1.00 66.93 253 THR A N 1
ATOM 1908 C CA . THR A 1 253 ? 4.054 3.280 86.051 1.00 73.95 253 THR A CA 1
ATOM 1909 C C . THR A 1 253 ? 5.344 3.973 85.635 1.00 73.70 253 THR A C 1
ATOM 1910 O O . THR A 1 253 ? 5.875 4.810 86.375 1.00 76.31 253 THR A O 1
ATOM 1914 N N . LEU A 1 254 ? 5.859 3.644 84.451 1.00 68.22 254 LEU A N 1
ATOM 1915 C CA . LEU A 1 254 ? 7.099 4.231 83.963 1.00 58.79 254 LEU A CA 1
ATOM 1916 C C . LEU A 1 254 ? 6.909 5.623 83.376 1.00 52.24 254 LEU A C 1
ATOM 1917 O O . LEU A 1 254 ? 7.904 6.322 83.161 1.00 56.88 254 LEU A O 1
ATOM 1922 N N . LEU A 1 255 ? 5.667 6.041 83.116 1.00 58.02 255 LEU A N 1
ATOM 1923 C CA . LEU A 1 255 ? 5.434 7.356 82.526 1.00 55.62 255 LEU A CA 1
ATOM 1924 C C . LEU A 1 255 ? 5.883 8.469 83.465 1.00 56.78 255 LEU A C 1
ATOM 1925 O O . LEU A 1 255 ? 6.590 9.396 83.054 1.00 61.36 255 LEU A O 1
ATOM 1930 N N . ASN A 1 256 ? 5.477 8.394 84.737 1.00 58.74 256 ASN A N 1
ATOM 1931 C CA . ASN A 1 256 ? 5.858 9.426 85.697 1.00 57.71 256 ASN A CA 1
ATOM 1932 C C . ASN A 1 256 ? 7.368 9.498 85.873 1.00 53.53 256 ASN A C 1
ATOM 1933 O O . ASN A 1 256 ? 7.917 10.585 86.088 1.00 55.99 256 ASN A O 1
ATOM 1938 N N . LYS A 1 257 ? 8.056 8.359 85.781 1.00 48.83 257 LYS A N 1
ATOM 1939 C CA . LYS A 1 257 ? 9.510 8.370 85.888 1.00 52.55 257 LYS A CA 1
ATOM 1940 C C . LYS A 1 257 ? 10.145 9.055 84.684 1.00 53.67 257 LYS A C 1
ATOM 1941 O O . LYS A 1 257 ? 11.121 9.799 84.829 1.00 53.44 257 LYS A O 1
ATOM 1947 N N . ILE A 1 258 ? 9.596 8.824 83.489 1.00 56.83 258 ILE A N 1
ATOM 1948 C CA . ILE A 1 258 ? 10.158 9.426 82.284 1.00 56.72 258 ILE A CA 1
ATOM 1949 C C . ILE A 1 258 ? 9.865 10.921 82.243 1.00 53.22 258 ILE A C 1
ATOM 1950 O O . ILE A 1 258 ? 10.735 11.727 81.892 1.00 54.24 258 ILE A O 1
ATOM 1955 N N . TYR A 1 259 ? 8.640 11.316 82.603 1.00 56.65 259 TYR A N 1
ATOM 1956 C CA . TYR A 1 259 ? 8.296 12.735 82.624 1.00 49.99 259 TYR A CA 1
ATOM 1957 C C . TYR A 1 259 ? 9.143 13.495 83.638 1.00 50.53 259 TYR A C 1
ATOM 1958 O O . TYR A 1 259 ? 9.535 14.642 83.394 1.00 56.92 259 TYR A O 1
ATOM 1967 N N . ASP A 1 260 ? 9.437 12.872 84.781 1.00 51.88 260 ASP A N 1
ATOM 1968 C CA . ASP A 1 260 ? 10.259 13.534 85.789 1.00 54.81 260 ASP A CA 1
ATOM 1969 C C . ASP A 1 260 ? 11.708 13.650 85.332 1.00 56.95 260 ASP A C 1
ATOM 1970 O O . ASP A 1 260 ? 12.362 14.669 85.583 1.00 58.20 260 ASP A O 1
ATOM 1975 N N . LYS A 1 261 ? 12.228 12.618 84.663 1.00 56.12 261 LYS A N 1
ATOM 1976 C CA . LYS A 1 261 ? 13.593 12.687 84.150 1.00 58.09 261 LYS A CA 1
ATOM 1977 C C . LYS A 1 261 ? 13.719 13.745 83.061 1.00 52.33 261 LYS A C 1
ATOM 1978 O O . LYS A 1 261 ? 14.726 14.459 82.996 1.00 54.84 261 LYS A O 1
ATOM 1984 N N . ALA A 1 262 ? 12.705 13.864 82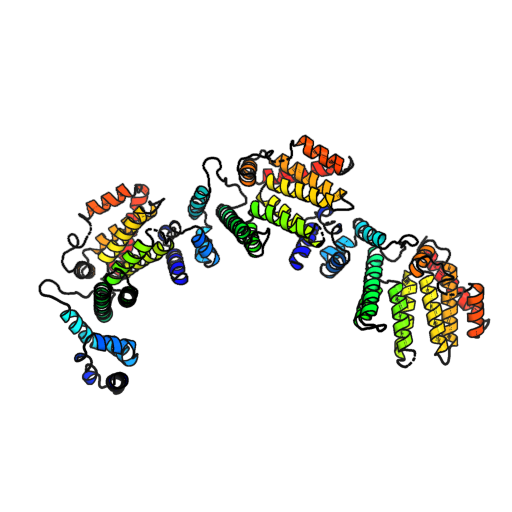.200 1.00 47.12 262 ALA A N 1
ATOM 1985 C CA . ALA A 1 262 ? 12.748 14.869 81.144 1.00 45.47 262 ALA A CA 1
ATOM 1986 C C . ALA A 1 262 ? 12.690 16.279 81.720 1.00 49.55 262 ALA A C 1
ATOM 1987 O O . ALA A 1 262 ? 13.422 17.169 81.270 1.00 47.22 262 ALA A O 1
ATOM 1989 N N . SER A 1 263 ? 11.828 16.501 82.715 1.00 48.43 263 SER A N 1
ATOM 1990 C CA . SER A 1 263 ? 11.733 17.820 83.333 1.00 42.87 263 SER A CA 1
ATOM 1991 C C . SER A 1 263 ? 13.011 18.173 84.082 1.00 43.83 263 SER A C 1
ATOM 1992 O O . SER A 1 263 ? 13.458 19.325 84.048 1.00 58.18 263 SER A O 1
ATOM 1995 N N . GLU A 1 264 ? 13.614 17.195 84.761 1.00 47.48 264 GLU A N 1
ATOM 1996 C CA . GLU A 1 264 ? 14.831 17.457 85.522 1.00 56.53 264 GLU A CA 1
ATOM 1997 C C . GLU A 1 264 ? 15.993 17.809 84.601 1.00 58.77 264 GLU A C 1
ATOM 1998 O O . GLU A 1 264 ? 16.739 18.760 84.862 1.00 62.73 264 GLU A O 1
ATOM 2004 N N . LYS A 1 265 ? 16.162 17.052 83.515 1.00 53.70 265 LYS A N 1
ATOM 2005 C CA . LYS A 1 265 ? 17.280 17.300 82.610 1.00 50.45 265 LYS A CA 1
ATOM 2006 C C . LYS A 1 265 ? 17.073 18.577 81.805 1.00 49.90 265 LYS A C 1
ATOM 2007 O O . LYS A 1 265 ? 18.038 19.289 81.507 1.00 53.83 265 LYS A O 1
ATOM 2013 N N . ALA A 1 266 ? 15.824 18.883 81.443 1.00 50.50 266 ALA A N 1
ATOM 2014 C CA . ALA A 1 266 ? 15.555 20.123 80.722 1.00 51.40 266 ALA A CA 1
ATOM 2015 C C . ALA A 1 266 ? 15.721 21.341 81.621 1.00 62.60 266 ALA A C 1
ATOM 2016 O O . ALA A 1 266 ? 16.147 22.402 81.150 1.00 61.59 266 ALA A O 1
ATOM 2018 N N . LYS A 1 267 ? 15.394 21.211 82.910 1.00 61.47 267 LYS A N 1
ATOM 2019 C CA . LYS A 1 267 ? 15.570 22.327 83.833 1.00 64.59 267 LYS A CA 1
ATOM 2020 C C . LYS A 1 267 ? 17.044 22.672 84.009 1.00 69.79 267 LYS A C 1
ATOM 2021 O O . LYS A 1 267 ? 17.410 23.852 84.047 1.00 77.51 267 LYS A O 1
ATOM 2027 N N . GLY A 1 268 ? 17.905 21.657 84.118 1.00 63.69 268 GLY A N 1
ATOM 2028 C CA . GLY A 1 268 ? 19.330 21.918 84.216 1.00 63.07 268 GLY A CA 1
ATOM 2029 C C . GLY A 1 268 ? 19.892 22.600 82.985 1.00 64.95 268 GLY A C 1
ATOM 2030 O O . GLY A 1 268 ? 20.869 23.349 83.076 1.00 69.27 268 GLY A O 1
ATOM 2031 N N . ILE A 1 269 ? 19.285 22.359 81.823 1.00 64.23 269 ILE A N 1
ATOM 2032 C CA . ILE A 1 269 ? 19.727 23.017 80.598 1.00 65.22 269 ILE A CA 1
ATOM 2033 C C . ILE A 1 269 ? 19.286 24.475 80.589 1.00 67.09 269 ILE A C 1
ATOM 2034 O O . ILE A 1 269 ? 20.074 25.378 80.283 1.00 70.16 269 ILE A O 1
ATOM 2039 N N . LEU A 1 270 ? 18.020 24.727 80.932 1.00 65.46 270 LEU A N 1
ATOM 2040 C CA . LEU A 1 270 ? 17.499 26.090 80.901 1.00 63.46 270 LEU A CA 1
ATOM 2041 C C . LEU A 1 270 ? 18.105 26.957 81.996 1.00 69.92 270 LEU A C 1
ATOM 2042 O O . LEU A 1 270 ? 18.178 28.182 81.843 1.00 75.82 270 LEU A O 1
ATOM 2047 N N . ASP A 1 271 ? 18.544 26.351 83.102 1.00 71.85 271 ASP A N 1
ATOM 2048 C CA . ASP A 1 271 ? 19.165 27.126 84.170 1.00 76.33 271 ASP A CA 1
ATOM 2049 C C . ASP A 1 271 ? 20.594 27.527 83.827 1.00 74.97 271 ASP A C 1
ATOM 2050 O O . ASP A 1 271 ? 21.048 28.599 84.244 1.00 82.46 271 ASP A O 1
ATOM 2055 N N . GLU A 1 272 ? 21.312 26.690 83.074 1.00 65.27 272 GLU A N 1
ATOM 2056 C CA . GLU A 1 272 ? 22.683 27.023 82.704 1.00 62.07 272 GLU A CA 1
ATOM 2057 C C . GLU A 1 272 ? 22.730 28.158 81.689 1.00 63.62 272 GLU A C 1
ATOM 2058 O O . GLU A 1 272 ? 23.727 28.886 81.622 1.00 68.47 272 GLU A O 1
ATOM 2064 N N . PHE A 1 273 ? 21.672 28.327 80.900 1.00 60.78 273 PHE A N 1
ATOM 2065 C CA . PHE A 1 273 ? 21.582 29.381 79.889 1.00 66.95 273 PHE A CA 1
ATOM 2066 C C . PHE A 1 273 ? 20.446 30.315 80.292 1.00 69.56 273 PHE A C 1
ATOM 2067 O O . PHE A 1 273 ? 19.342 30.251 79.748 1.00 70.18 273 PHE A O 1
ATOM 2075 N N . THR A 1 274 ? 20.728 31.189 81.252 1.00 78.36 274 THR A N 1
ATOM 2076 C CA . THR A 1 274 ? 19.725 32.110 81.770 1.00 80.57 274 THR A CA 1
ATOM 2077 C C . THR A 1 274 ? 20.080 33.557 81.438 1.00 71.57 274 THR A C 1
ATOM 2078 O O . THR A 1 274 ? 19.862 34.019 80.316 1.00 64.19 274 THR A O 1
ATOM 2082 N N . SER B 1 14 ? 88.527 28.063 31.025 1.00 84.47 14 SER B N 1
ATOM 2083 C CA . SER B 1 14 ? 87.548 27.336 31.825 1.00 83.34 14 SER B CA 1
ATOM 2084 C C . SER B 1 14 ? 87.049 28.187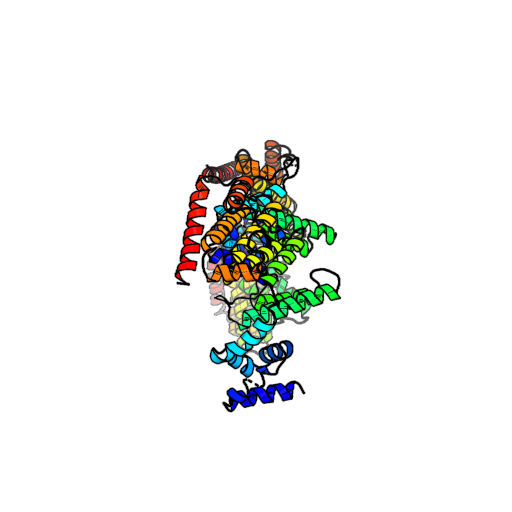 32.989 1.00 84.39 14 SER B C 1
ATOM 2085 O O . SER B 1 14 ? 87.841 28.816 33.692 1.00 81.27 14 SER B O 1
ATOM 2088 N N . GLU B 1 15 ? 85.729 28.201 33.187 1.00 81.03 15 GLU B N 1
ATOM 2089 C CA . GLU B 1 15 ? 85.156 28.962 34.294 1.00 78.87 15 GLU B CA 1
ATOM 2090 C C . GLU B 1 15 ? 85.591 28.391 35.638 1.00 73.48 15 GLU B C 1
ATOM 2091 O O . GLU B 1 15 ? 85.898 29.145 36.569 1.00 54.47 15 GLU B O 1
ATOM 2097 N N . LEU B 1 16 ? 85.619 27.060 35.758 1.00 75.60 16 LEU B N 1
ATOM 2098 C CA . LEU B 1 16 ? 86.056 26.439 37.004 1.00 73.73 16 LEU B CA 1
ATOM 2099 C C . LEU B 1 16 ? 87.535 26.690 37.265 1.00 64.76 16 LEU B C 1
ATOM 2100 O O . LEU B 1 16 ? 87.946 26.817 38.424 1.00 65.87 16 LEU B O 1
ATOM 2105 N N . LYS B 1 17 ? 88.347 26.767 36.208 1.00 52.81 17 LYS B N 1
ATOM 2106 C CA . LYS B 1 17 ? 89.764 27.060 36.390 1.00 57.05 17 LYS B CA 1
ATOM 2107 C C . LYS B 1 17 ? 89.978 28.517 36.777 1.00 54.93 17 LYS B C 1
ATOM 2108 O O . LYS B 1 17 ? 90.803 28.819 37.648 1.00 51.50 17 LYS B O 1
ATOM 2114 N N . LYS B 1 18 ? 89.241 29.435 36.145 1.00 47.21 18 LYS B N 1
ATOM 2115 C CA . LYS B 1 18 ? 89.403 30.852 36.450 1.00 43.07 18 LYS B CA 1
ATOM 2116 C C . LYS B 1 18 ? 88.939 31.178 37.864 1.00 46.88 18 LYS B C 1
ATOM 2117 O O . LYS B 1 18 ? 89.522 32.050 38.517 1.00 43.73 18 LYS B O 1
ATOM 2123 N N . ILE B 1 19 ? 87.901 30.497 38.353 1.00 48.74 19 ILE B N 1
ATOM 2124 C CA . ILE B 1 19 ? 87.477 30.691 39.735 1.00 51.09 19 ILE B CA 1
ATOM 2125 C C . ILE B 1 19 ? 88.562 30.214 40.692 1.00 43.19 19 ILE B C 1
ATOM 2126 O O . ILE B 1 19 ? 88.834 30.856 41.713 1.00 42.50 19 ILE B O 1
ATOM 2131 N N . ASN B 1 20 ? 89.213 29.093 40.369 1.00 37.12 20 ASN B N 1
ATOM 2132 C CA . ASN B 1 20 ? 90.262 28.571 41.237 1.00 43.10 20 ASN B CA 1
ATOM 2133 C C . ASN B 1 20 ? 91.468 29.499 41.288 1.00 46.01 20 ASN B C 1
ATOM 2134 O O . ASN B 1 20 ? 92.193 29.513 42.288 1.00 45.87 20 ASN B O 1
ATOM 2139 N N . ILE B 1 21 ? 91.699 30.275 40.227 1.00 47.52 21 ILE B N 1
ATOM 2140 C CA . ILE B 1 21 ? 92.814 31.218 40.224 1.00 46.65 21 ILE B CA 1
ATOM 2141 C C . ILE B 1 21 ? 92.610 32.282 41.295 1.00 45.37 21 ILE B C 1
ATOM 2142 O O . ILE B 1 21 ? 93.525 32.602 42.063 1.00 47.24 21 ILE B O 1
ATOM 2147 N N . ILE B 1 22 ? 91.401 32.840 41.369 1.00 46.40 22 ILE B N 1
ATOM 2148 C CA . ILE B 1 22 ? 91.118 33.859 42.374 1.00 44.89 22 ILE B CA 1
ATOM 2149 C C . ILE B 1 22 ? 90.957 33.229 43.752 1.00 49.17 22 ILE B C 1
ATOM 2150 O O . ILE B 1 22 ? 91.365 33.812 44.763 1.00 46.95 22 ILE B O 1
ATOM 2155 N N . GLU B 1 23 ? 90.371 32.030 43.818 1.00 51.95 23 GLU B N 1
ATOM 2156 C CA . GLU B 1 23 ? 90.239 31.337 45.096 1.00 44.41 23 GLU B CA 1
ATOM 2157 C C . GLU B 1 23 ? 91.601 31.092 45.733 1.00 42.43 23 GLU B C 1
ATOM 2158 O O . GLU B 1 23 ? 91.811 31.395 46.913 1.00 44.25 23 GLU B O 1
ATOM 2164 N N . ASN B 1 24 ? 92.543 30.546 44.960 1.00 39.73 24 ASN B N 1
ATOM 2165 C CA . ASN B 1 24 ? 93.852 30.211 45.512 1.00 40.26 24 ASN B CA 1
ATOM 2166 C C . ASN B 1 24 ? 94.625 31.460 45.917 1.00 42.03 24 ASN B C 1
ATOM 2167 O O . ASN B 1 24 ? 95.358 31.441 46.911 1.00 49.14 24 ASN B O 1
ATOM 2172 N N . LEU B 1 25 ? 94.474 32.554 45.166 1.00 43.20 25 LEU B N 1
ATOM 2173 C CA . LEU B 1 25 ? 95.134 33.800 45.546 1.00 40.59 25 LEU B CA 1
ATOM 2174 C C . LEU B 1 25 ? 94.661 34.278 46.913 1.00 45.95 25 LEU B C 1
ATOM 2175 O O . LEU B 1 25 ? 95.454 34.801 47.704 1.00 50.85 25 LEU B O 1
ATOM 2180 N N . ILE B 1 26 ? 93.373 34.099 47.211 1.00 46.05 26 ILE B N 1
ATOM 2181 C CA . ILE B 1 26 ? 92.847 34.521 48.506 1.00 50.47 26 ILE B CA 1
ATOM 2182 C C . ILE B 1 26 ? 93.365 33.614 49.615 1.00 51.29 26 ILE B C 1
ATOM 2183 O O . ILE B 1 26 ? 93.725 34.083 50.701 1.00 55.94 26 ILE B O 1
ATOM 2188 N N . LYS B 1 27 ? 93.422 32.305 49.360 1.00 51.27 27 LYS B N 1
ATOM 2189 C CA . LYS B 1 27 ? 93.877 31.376 50.389 1.00 56.74 27 LYS B CA 1
ATOM 2190 C C . LYS B 1 27 ? 95.379 31.491 50.628 1.00 58.46 27 LYS B C 1
ATOM 2191 O O . LYS B 1 27 ? 95.844 31.257 51.749 1.00 65.38 27 LYS B O 1
ATOM 2197 N N . GLU B 1 28 ? 96.149 31.854 49.603 1.00 56.78 28 GLU B N 1
ATOM 2198 C CA . GLU B 1 28 ? 97.572 32.126 49.770 1.00 53.36 28 GLU B CA 1
ATOM 2199 C C . GLU B 1 28 ? 97.841 33.525 50.312 1.00 52.39 28 GLU B C 1
ATOM 2200 O O . GLU B 1 28 ? 99.000 33.956 50.326 1.00 58.88 28 GLU B O 1
ATOM 2206 N N . ASN B 1 29 ? 96.797 34.237 50.740 1.00 54.33 29 ASN B N 1
ATOM 2207 C CA . ASN B 1 29 ? 96.893 35.570 51.331 1.00 58.05 29 ASN B CA 1
ATOM 2208 C C . ASN B 1 29 ? 97.462 36.606 50.365 1.00 50.81 29 ASN B C 1
ATOM 2209 O O . ASN B 1 29 ? 98.002 37.629 50.797 1.00 50.13 29 ASN B O 1
ATOM 2214 N N . ASN B 1 30 ? 97.351 36.364 49.059 1.00 51.78 30 ASN B N 1
ATOM 2215 C CA . ASN B 1 30 ? 97.681 37.377 48.054 1.00 51.28 30 ASN B CA 1
ATOM 2216 C C . ASN B 1 30 ? 96.441 38.233 47.791 1.00 48.68 30 ASN B C 1
ATOM 2217 O O . ASN B 1 30 ? 95.803 38.173 46.738 1.00 40.02 30 ASN B O 1
ATOM 2222 N N . PHE B 1 31 ? 96.107 39.047 48.795 1.00 48.59 31 PHE B N 1
ATOM 2223 C CA . PHE B 1 31 ? 94.861 39.806 48.757 1.00 44.13 31 PHE B CA 1
ATOM 2224 C C . PHE B 1 31 ? 94.888 40.876 47.674 1.00 48.55 31 PHE B C 1
ATOM 2225 O O . PHE B 1 31 ? 93.894 41.069 46.963 1.00 50.49 31 PHE B O 1
ATOM 2233 N N . ALA B 1 32 ? 96.010 41.586 47.534 1.00 46.36 32 ALA B N 1
ATOM 2234 C CA . ALA B 1 32 ? 96.092 42.638 46.527 1.00 46.05 32 ALA B CA 1
ATOM 2235 C C . ALA B 1 32 ? 95.986 42.063 45.121 1.00 46.26 32 ALA B C 1
ATOM 2236 O O . ALA B 1 32 ? 95.370 42.670 44.238 1.00 50.40 32 ALA B O 1
ATOM 2238 N N . ARG B 1 33 ? 96.574 40.886 44.899 1.00 39.49 33 ARG B N 1
ATOM 2239 C CA . ARG B 1 33 ? 96.503 40.261 43.583 1.00 40.40 33 ARG B CA 1
ATOM 2240 C C . ARG B 1 33 ? 95.096 39.751 43.290 1.00 44.41 33 ARG B C 1
ATOM 2241 O O . ARG B 1 33 ? 94.641 39.793 42.141 1.00 45.08 33 ARG B O 1
ATOM 2249 N N . ALA B 1 34 ? 94.391 39.269 44.316 1.00 37.52 34 ALA B N 1
ATOM 2250 C CA . ALA B 1 34 ? 93.019 38.811 44.122 1.00 42.03 34 ALA B CA 1
ATOM 2251 C C . ALA B 1 34 ? 92.089 39.982 43.834 1.00 43.85 34 ALA B C 1
ATOM 2252 O O . ALA B 1 34 ? 91.261 39.920 42.917 1.00 37.68 34 ALA B O 1
ATOM 2254 N N . LYS B 1 35 ? 92.209 41.062 44.612 1.00 38.43 35 LYS B N 1
ATOM 2255 C CA . LYS B 1 35 ? 91.406 42.254 44.356 1.00 40.04 35 LYS B CA 1
ATOM 2256 C C . LYS B 1 35 ? 91.723 42.844 42.988 1.00 34.74 35 LYS B C 1
ATOM 2257 O O . LYS B 1 35 ? 90.831 43.351 42.297 1.00 38.70 35 LYS B O 1
ATOM 2271 N N . LEU B 1 37 ? 92.587 41.234 40.244 1.00 39.70 37 LEU B N 1
ATOM 2272 C CA . LEU B 1 37 ? 91.908 40.466 39.208 1.00 31.03 37 LEU B CA 1
ATOM 2273 C C . LEU B 1 37 ? 90.394 40.593 39.318 1.00 38.69 37 LEU B C 1
ATOM 2274 O O . LEU B 1 37 ? 89.696 40.616 38.297 1.00 37.68 37 LEU B O 1
ATOM 2279 N N . LEU B 1 38 ? 89.869 40.677 40.543 1.00 35.97 38 LEU B N 1
ATOM 2280 C CA . LEU B 1 38 ? 88.432 40.859 40.721 1.00 36.94 38 LEU B CA 1
ATOM 2281 C C . LEU B 1 38 ? 87.960 42.184 40.140 1.00 31.86 38 LEU B C 1
ATOM 2282 O O . LEU B 1 38 ? 86.845 42.267 39.611 1.00 34.59 38 LEU B O 1
ATOM 2287 N N . ASN B 1 39 ? 88.787 43.230 40.221 1.00 35.55 39 ASN B N 1
ATOM 2288 C CA . ASN B 1 39 ? 88.396 44.521 39.666 1.00 36.11 39 ASN B CA 1
ATOM 2289 C C . ASN B 1 39 ? 88.375 44.519 38.142 1.00 40.49 39 ASN B C 1
ATOM 2290 O O . ASN B 1 39 ? 87.718 45.378 37.545 1.00 42.82 39 ASN B O 1
ATOM 2295 N N . ASN B 1 40 ? 89.077 43.582 37.502 1.00 33.65 40 ASN B N 1
ATOM 2296 C CA . ASN B 1 40 ? 89.062 43.497 36.047 1.00 38.63 40 ASN B CA 1
ATOM 2297 C C . ASN B 1 40 ? 87.807 42.822 35.515 1.00 36.29 40 ASN B C 1
ATOM 2298 O O . ASN B 1 40 ? 87.518 42.937 34.320 1.00 38.71 40 ASN B O 1
ATOM 2303 N N . LEU B 1 41 ? 87.059 42.134 36.371 1.00 32.43 41 LEU B N 1
ATOM 2304 C CA . LEU B 1 41 ? 85.898 41.376 35.935 1.00 37.26 41 LEU B CA 1
ATOM 2305 C C . LEU B 1 41 ? 84.724 42.294 35.624 1.00 36.17 41 LEU B C 1
ATOM 2306 O O . LEU B 1 41 ? 84.530 43.335 36.259 1.00 39.56 41 LEU B O 1
ATOM 2311 N N . ASP B 1 42 ? 83.941 41.896 34.628 1.00 34.51 42 ASP B N 1
ATOM 2312 C CA . ASP B 1 42 ? 82.639 42.506 34.418 1.00 35.17 42 ASP B CA 1
ATOM 2313 C C . ASP B 1 42 ? 81.720 42.159 35.584 1.00 32.27 42 ASP B C 1
ATOM 2314 O O . ASP B 1 42 ? 81.893 41.138 36.255 1.00 30.86 42 ASP B O 1
ATOM 2319 N N . LEU B 1 43 ? 80.735 43.028 35.827 1.00 29.35 43 LEU B N 1
ATOM 2320 C CA . LEU B 1 43 ? 79.857 42.842 36.979 1.00 28.53 43 LEU B CA 1
ATOM 2321 C C . LEU B 1 43 ? 79.137 41.499 36.918 1.00 37.73 43 LEU B C 1
ATOM 2322 O O . LEU B 1 43 ? 78.934 40.850 37.951 1.00 37.80 43 LEU B O 1
ATOM 2327 N N . THR B 1 44 ? 78.757 41.061 35.714 1.00 33.61 44 THR B N 1
ATOM 2328 C CA . THR B 1 44 ? 78.080 39.775 35.566 1.00 37.51 44 THR B CA 1
ATOM 2329 C C . THR B 1 44 ? 78.953 38.632 36.070 1.00 37.38 44 THR B C 1
ATOM 2330 O O . THR B 1 44 ? 78.487 37.752 36.804 1.00 33.08 44 THR B O 1
ATOM 2334 N N . THR B 1 45 ? 80.232 38.634 35.689 1.00 28.15 45 THR B N 1
ATOM 2335 C CA . THR B 1 45 ? 81.123 37.549 36.086 1.00 29.80 45 THR B CA 1
ATOM 2336 C C . THR B 1 45 ? 81.491 37.647 37.562 1.00 34.42 45 THR B C 1
ATOM 2337 O O . THR B 1 45 ? 81.609 36.623 38.246 1.00 40.68 45 THR B O 1
ATOM 2341 N N . LEU B 1 46 ? 81.672 38.868 38.070 1.00 26.10 46 LEU B N 1
ATOM 2342 C CA . LEU B 1 46 ? 81.977 39.046 39.487 1.00 29.27 46 LEU B CA 1
ATOM 2343 C C . LEU B 1 46 ? 80.863 38.483 40.362 1.00 34.97 46 LEU B C 1
ATOM 2344 O O . LEU B 1 46 ? 81.123 37.757 41.329 1.00 35.85 46 LEU B O 1
ATOM 2349 N N . ILE B 1 47 ? 79.611 38.807 40.034 1.00 30.10 47 ILE B N 1
ATOM 2350 C CA . ILE B 1 47 ? 78.486 38.296 40.811 1.00 37.92 47 ILE B CA 1
ATOM 2351 C C . ILE B 1 47 ? 78.384 36.783 40.667 1.00 37.14 47 ILE B C 1
ATOM 2352 O O . ILE B 1 47 ? 78.118 36.069 41.642 1.00 41.33 47 ILE B O 1
ATOM 2357 N N . LYS B 1 48 ? 78.599 36.272 39.453 1.00 30.45 48 LYS B N 1
ATOM 2358 C CA . LYS B 1 48 ? 78.608 34.828 39.238 1.00 35.36 48 LYS B CA 1
ATOM 2359 C C . LYS B 1 48 ? 79.644 34.144 40.123 1.00 42.18 48 LYS B C 1
ATOM 2360 O O . LYS B 1 48 ? 79.386 33.067 40.674 1.00 46.80 48 LYS B O 1
ATOM 2366 N N . TYR B 1 49 ? 80.820 34.759 40.281 1.00 44.92 49 TYR B N 1
ATOM 2367 C CA . TYR B 1 49 ? 81.865 34.154 41.101 1.00 34.93 49 TYR B CA 1
ATOM 2368 C C . TYR B 1 49 ? 81.477 34.134 42.575 1.00 40.40 49 TYR B C 1
ATOM 2369 O O . TYR B 1 49 ? 81.775 33.167 43.285 1.00 40.03 49 TYR B O 1
ATOM 2378 N N . THR B 1 50 ? 80.817 35.192 43.055 1.00 40.32 50 THR B N 1
ATOM 2379 C CA . THR B 1 50 ? 80.417 35.233 44.458 1.00 44.89 50 THR B CA 1
ATOM 2380 C C . THR B 1 50 ? 79.354 34.189 44.773 1.00 45.50 50 THR B C 1
ATOM 2381 O O . THR B 1 50 ? 79.271 33.716 45.912 1.00 49.85 50 THR B O 1
ATOM 2385 N N . GLU B 1 51 ? 78.537 33.817 43.786 1.00 46.76 51 GLU B N 1
ATOM 2386 C CA . GLU B 1 51 ? 77.515 32.802 44.016 1.00 47.72 51 GLU B CA 1
ATOM 2387 C C . GLU B 1 51 ? 78.095 31.395 44.016 1.00 47.04 51 GLU B C 1
ATOM 2388 O O . GLU B 1 51 ? 77.565 30.512 44.700 1.00 50.32 51 GLU B O 1
ATOM 2394 N N . LEU B 1 52 ? 79.176 31.167 43.270 1.00 42.30 52 LEU B N 1
ATOM 2395 C CA . LEU B 1 52 ? 79.746 29.834 43.134 1.00 46.68 52 LEU B CA 1
ATOM 2396 C C . LEU B 1 52 ? 80.868 29.550 44.121 1.00 53.83 52 LEU B C 1
ATOM 2397 O O . LEU B 1 52 ? 81.197 28.378 44.339 1.00 63.05 52 LEU B O 1
ATOM 2402 N N . SER B 1 53 ? 81.461 30.580 44.722 1.00 48.41 53 SER B N 1
ATOM 2403 C CA . SER B 1 53 ? 82.640 30.420 45.566 1.00 46.58 53 SER B CA 1
ATOM 2404 C C . SER B 1 53 ? 82.399 31.084 46.911 1.00 48.81 53 SER B C 1
ATOM 2405 O O . SER B 1 53 ? 82.206 32.302 46.978 1.00 56.12 53 SER B O 1
ATOM 2408 N N . LYS B 1 54 ? 82.418 30.283 47.981 1.00 48.96 54 LYS B N 1
ATOM 2409 C CA . LYS B 1 54 ? 82.343 30.848 49.324 1.00 61.32 54 LYS B CA 1
ATOM 2410 C C . LYS B 1 54 ? 83.582 31.677 49.638 1.00 60.48 54 LYS B C 1
ATOM 2411 O O . LYS B 1 54 ? 83.494 32.707 50.318 1.00 52.52 54 LYS B O 1
ATOM 2417 N N . THR B 1 55 ? 84.746 31.243 49.146 1.00 56.42 55 THR B N 1
ATOM 2418 C CA . THR B 1 55 ? 85.981 31.985 49.383 1.00 51.57 55 THR B CA 1
ATOM 2419 C C . THR B 1 55 ? 85.917 33.375 48.766 1.00 48.90 55 THR B C 1
ATOM 2420 O O . THR B 1 55 ? 86.357 34.356 49.377 1.00 55.89 55 THR B O 1
ATOM 2424 N N . ILE B 1 56 ? 85.361 33.482 47.559 1.00 44.25 56 ILE B N 1
ATOM 2425 C CA . ILE B 1 56 ? 85.332 34.767 46.869 1.00 43.06 56 ILE B CA 1
ATOM 2426 C C . ILE B 1 56 ? 84.312 35.702 47.508 1.00 39.78 56 ILE B C 1
ATOM 2427 O O . ILE B 1 56 ? 84.600 36.881 47.747 1.00 40.00 56 ILE B O 1
ATOM 2432 N N . THR B 1 57 ? 83.112 35.197 47.812 1.00 37.93 57 THR B N 1
ATOM 2433 C CA . THR B 1 57 ? 82.061 36.082 48.308 1.00 45.80 57 THR B CA 1
ATOM 2434 C C . THR B 1 57 ? 82.377 36.601 49.708 1.00 47.57 57 THR B C 1
ATOM 2435 O O . THR B 1 57 ? 82.065 37.752 50.028 1.00 55.80 57 THR B O 1
ATOM 2439 N N . ASP B 1 58 ? 83.008 35.779 50.552 1.00 48.78 58 ASP B N 1
ATOM 2440 C CA . ASP B 1 58 ? 83.408 36.263 51.870 1.00 47.06 58 ASP B CA 1
ATOM 2441 C C . ASP B 1 58 ? 84.485 37.333 51.753 1.00 50.89 58 ASP B C 1
ATOM 2442 O O . ASP B 1 58 ? 84.457 38.335 52.478 1.00 57.33 58 ASP B O 1
ATOM 2447 N N . PHE B 1 59 ? 85.439 37.137 50.841 1.00 47.35 59 PHE B N 1
ATOM 2448 C CA . PHE B 1 59 ? 86.477 38.137 50.621 1.00 46.86 59 PHE B CA 1
ATOM 2449 C C . PHE B 1 59 ? 85.882 39.434 50.085 1.00 47.22 59 PHE B C 1
ATOM 2450 O O . PHE B 1 59 ? 86.288 40.528 50.493 1.00 46.43 59 PHE B O 1
ATOM 2458 N N . CYS B 1 60 ? 84.904 39.329 49.184 1.00 41.04 60 CYS B N 1
ATOM 2459 C CA . CYS B 1 60 ? 84.263 40.497 48.593 1.00 33.35 60 CYS B CA 1
ATOM 2460 C C . CYS B 1 60 ? 83.298 41.198 49.540 1.00 40.47 60 CYS B C 1
ATOM 2461 O O . CYS B 1 60 ? 82.866 42.316 49.237 1.00 39.63 60 CYS B O 1
ATOM 2464 N N . GLU B 1 61 ? 82.942 40.579 50.664 1.00 45.05 61 GLU B N 1
ATOM 2465 C CA . GLU B 1 61 ? 82.035 41.183 51.630 1.00 41.03 61 GLU B CA 1
ATOM 2466 C C . GLU B 1 61 ? 82.759 41.887 52.769 1.00 52.61 61 GLU B C 1
ATOM 2467 O O . GLU B 1 61 ? 82.102 42.499 53.616 1.00 59.78 61 GLU B O 1
ATOM 2473 N N . GLU B 1 62 ? 84.086 41.812 52.816 1.00 56.95 62 GLU B N 1
ATOM 2474 C CA . GLU B 1 62 ? 84.832 42.502 53.854 1.00 57.06 62 GLU B CA 1
ATOM 2475 C C . GLU B 1 62 ? 84.905 43.997 53.556 1.00 61.59 62 GLU B C 1
ATOM 2476 O O . GLU B 1 62 ? 84.628 44.453 52.442 1.00 68.77 62 GLU B O 1
ATOM 2482 N N . ALA B 1 63 ? 85.284 44.765 54.581 1.00 66.94 63 ALA B N 1
ATOM 2483 C CA . ALA B 1 63 ? 85.254 46.220 54.471 1.00 60.23 63 ALA B CA 1
ATOM 2484 C C . ALA B 1 63 ? 86.267 46.729 53.453 1.00 61.24 63 ALA B C 1
ATOM 2485 O O . ALA B 1 63 ? 85.997 47.697 52.732 1.00 62.64 63 ALA B O 1
ATOM 2487 N N . GLU B 1 64 ? 87.438 46.093 53.377 1.00 62.43 64 GLU B N 1
ATOM 2488 C CA . GLU B 1 64 ? 88.477 46.557 52.466 1.00 66.57 64 GLU B CA 1
ATOM 2489 C C . GLU B 1 64 ? 88.131 46.302 51.004 1.00 58.71 64 GLU B C 1
ATOM 2490 O O . GLU B 1 64 ? 88.751 46.908 50.123 1.00 59.24 64 GLU B O 1
ATOM 2496 N N . GLN B 1 65 ? 87.163 45.432 50.723 1.00 51.53 65 GLN B N 1
ATOM 2497 C CA . GLN B 1 65 ? 86.755 45.131 49.357 1.00 53.37 65 GLN B CA 1
ATOM 2498 C C . GLN B 1 65 ? 85.506 45.893 48.932 1.00 51.22 65 GLN B C 1
ATOM 2499 O O . GLN B 1 65 ? 84.980 45.640 47.843 1.00 48.85 65 GLN B O 1
ATOM 2505 N N . ALA B 1 66 ? 85.023 46.822 49.761 1.00 45.99 66 ALA B N 1
ATOM 2506 C CA . ALA B 1 66 ? 83.832 47.587 49.412 1.00 44.55 66 ALA B CA 1
ATOM 2507 C C . ALA B 1 66 ? 84.064 48.503 48.218 1.00 45.65 66 ALA B C 1
ATOM 2508 O O . ALA B 1 66 ? 83.105 48.847 47.519 1.00 41.47 66 ALA B O 1
ATOM 2510 N N . ASP B 1 67 ? 85.314 48.903 47.967 1.00 40.96 67 ASP B N 1
ATOM 2511 C CA . ASP B 1 67 ? 85.613 49.735 46.808 1.00 47.02 67 ASP B CA 1
ATOM 2512 C C . ASP B 1 67 ? 85.370 49.005 45.495 1.00 44.00 67 ASP B C 1
ATOM 2513 O O . ASP B 1 67 ? 85.149 49.658 44.470 1.00 44.48 67 ASP B O 1
ATOM 2518 N N . ILE B 1 68 ? 85.414 47.671 45.503 1.00 40.47 68 ILE B N 1
ATOM 2519 C CA . ILE B 1 68 ? 85.114 46.911 44.294 1.00 47.84 68 ILE B CA 1
ATOM 2520 C C . ILE B 1 68 ? 83.681 47.168 43.852 1.00 45.59 68 ILE B C 1
ATOM 2521 O O . ILE B 1 68 ? 83.407 47.372 42.663 1.00 43.15 68 ILE B O 1
ATOM 2526 N N . TRP B 1 69 ? 82.746 47.179 44.804 1.00 40.21 69 TRP B N 1
ATOM 2527 C CA . TRP B 1 69 ? 81.344 47.391 44.470 1.00 37.15 69 TRP B CA 1
ATOM 2528 C C . TRP B 1 69 ? 81.039 48.851 44.161 1.00 34.58 69 TRP B C 1
ATOM 2529 O O . TRP B 1 69 ? 80.187 49.132 43.311 1.00 45.59 69 TRP B O 1
ATOM 2540 N N . ARG B 1 70 ? 81.716 49.789 44.830 1.00 40.51 70 ARG B N 1
ATOM 2541 C CA . ARG B 1 70 ? 81.470 51.202 44.559 1.00 40.03 70 ARG B CA 1
ATOM 2542 C C . ARG B 1 70 ? 81.873 51.578 43.142 1.00 45.50 70 ARG B C 1
ATOM 2543 O O . ARG B 1 70 ? 81.231 52.433 42.521 1.00 48.79 70 ARG B O 1
ATOM 2551 N N . THR B 1 71 ? 82.932 50.957 42.616 1.00 40.30 71 THR B N 1
ATOM 2552 C CA . THR B 1 71 ? 83.299 51.178 41.222 1.00 44.46 71 THR B CA 1
ATOM 2553 C C . THR B 1 71 ? 82.163 50.775 40.290 1.00 41.83 71 THR B C 1
ATOM 2554 O O . THR B 1 71 ? 81.835 51.504 39.347 1.00 47.63 71 THR B O 1
ATOM 2558 N N . HIS B 1 72 ? 81.540 49.623 40.549 1.00 36.16 72 HIS B N 1
ATOM 2559 C CA . HIS B 1 72 ? 80.396 49.208 39.745 1.00 35.51 72 HIS B CA 1
ATOM 2560 C C . HIS B 1 72 ? 79.188 50.101 40.000 1.00 37.50 72 HIS B C 1
ATOM 2561 O O . HIS B 1 72 ? 78.416 50.387 39.077 1.00 42.97 72 HIS B O 1
ATOM 2568 N N . LEU B 1 73 ? 79.007 50.550 41.245 1.00 42.70 73 LEU B N 1
ATOM 2569 C CA . LEU B 1 73 ? 77.891 51.440 41.554 1.00 42.11 73 LEU B CA 1
ATOM 2570 C C . LEU B 1 73 ? 78.018 52.761 40.807 1.00 46.55 73 LEU B C 1
ATOM 2571 O O . LEU B 1 73 ? 77.027 53.292 40.294 1.00 46.69 73 LEU B O 1
ATOM 2576 N N . GLN B 1 74 ? 79.235 53.303 40.730 1.00 44.50 74 GLN B N 1
ATOM 2577 C CA . GLN B 1 74 ? 79.445 54.565 40.031 1.00 47.59 74 GLN B CA 1
ATOM 2578 C C . GLN B 1 74 ? 79.314 54.421 38.521 1.00 49.63 74 GLN B C 1
ATOM 2579 O O . GLN B 1 74 ? 79.045 55.415 37.839 1.00 56.59 74 GLN B O 1
ATOM 2585 N N . ASN B 1 75 ? 79.491 53.212 37.982 1.00 47.88 75 ASN B N 1
ATOM 2586 C CA . ASN B 1 75 ? 79.240 52.994 36.563 1.00 54.78 75 ASN B CA 1
ATOM 2587 C C . ASN B 1 75 ? 77.754 53.032 36.230 1.00 61.77 75 ASN B C 1
ATOM 2588 O O . ASN B 1 75 ? 77.397 53.311 35.081 1.00 69.73 75 ASN B O 1
ATOM 2593 N N . PHE B 1 76 ? 76.884 52.756 37.205 1.00 61.34 76 PHE B N 1
ATOM 2594 C CA . PHE B 1 76 ? 75.449 52.895 36.984 1.00 60.55 76 PHE B CA 1
ATOM 2595 C C . PHE B 1 76 ? 75.010 54.351 36.939 1.00 66.93 76 PHE B C 1
ATOM 2596 O O . PHE B 1 76 ? 73.942 54.647 36.393 1.00 67.98 76 PHE B O 1
ATOM 2604 N N . ASN B 1 77 ? 75.804 55.261 37.498 1.00 70.14 77 ASN B N 1
ATOM 2605 C CA . ASN B 1 77 ? 75.403 56.657 37.584 1.00 70.78 77 ASN B CA 1
ATOM 2606 C C . ASN B 1 77 ? 75.370 57.300 36.204 1.00 84.56 77 ASN B C 1
ATOM 2607 O O . ASN B 1 77 ? 76.229 57.042 35.355 1.00 88.15 77 ASN B O 1
ATOM 2612 N N . GLU B 1 78 ? 74.367 58.143 35.986 1.00 93.98 78 GLU B N 1
ATOM 2613 C CA . GLU B 1 78 ? 74.184 58.858 34.738 1.00 96.58 78 GLU B CA 1
ATOM 2614 C C . GLU B 1 78 ? 74.612 60.314 34.921 1.00 97.80 78 GLU B C 1
ATOM 2615 O O . GLU B 1 78 ? 75.177 60.695 35.951 1.00 93.65 78 GLU B O 1
ATOM 2621 N N . GLU B 1 79 ? 74.339 61.145 33.913 1.00 104.34 79 GLU B N 1
ATOM 2622 C CA . GLU B 1 79 ? 74.789 62.532 33.969 1.00 110.95 79 GLU B CA 1
ATOM 2623 C C . GLU B 1 79 ? 73.953 63.361 34.936 1.00 112.55 79 GLU B C 1
ATOM 2624 O O . GLU B 1 79 ? 74.464 64.319 35.528 1.00 113.10 79 GLU B O 1
ATOM 2630 N N . HIS B 1 80 ? 72.678 63.013 35.117 1.00 112.51 80 HIS B N 1
ATOM 2631 C CA . HIS B 1 80 ? 71.781 63.784 35.971 1.00 110.70 80 HIS B CA 1
ATOM 2632 C C . HIS B 1 80 ? 71.120 62.907 37.029 1.00 94.11 80 HIS B C 1
ATOM 2633 O O . HIS B 1 80 ? 70.042 63.237 37.530 1.00 85.09 80 HIS B O 1
ATOM 2640 N N . PHE B 1 81 ? 71.754 61.790 37.379 1.00 87.80 81 PHE B N 1
ATOM 2641 C CA . PHE B 1 81 ? 71.302 60.965 38.490 1.00 70.95 81 PHE B CA 1
ATOM 2642 C C . PHE B 1 81 ? 72.448 60.073 38.941 1.00 58.89 81 PHE B C 1
ATOM 2643 O O . PHE B 1 81 ? 73.139 59.476 38.112 1.00 53.80 81 PHE B O 1
ATOM 2651 N N . SER B 1 82 ? 72.636 59.982 40.256 1.00 52.05 82 SER B N 1
ATOM 2652 C CA . SER B 1 82 ? 73.660 59.130 40.839 1.00 52.49 82 SER B CA 1
ATOM 2653 C C . SER B 1 82 ? 73.084 58.400 42.042 1.00 57.40 82 SER B C 1
ATOM 2654 O O . SER B 1 82 ? 72.395 59.001 42.872 1.00 51.67 82 SER B O 1
ATOM 2657 N N . PHE B 1 83 ? 73.363 57.103 42.128 1.00 57.05 83 PHE B N 1
ATOM 2658 C CA . PHE B 1 83 ? 72.913 56.317 43.267 1.00 52.96 83 PHE B CA 1
ATOM 2659 C C . PHE B 1 83 ? 73.653 56.737 44.530 1.00 47.51 83 PHE B C 1
ATOM 2660 O O . PHE B 1 83 ? 74.808 57.169 44.489 1.00 48.84 83 PHE B O 1
ATOM 2668 N N . GLU B 1 84 ? 72.972 56.608 45.665 1.00 40.29 84 GLU B N 1
ATOM 2669 C CA . GLU B 1 84 ? 73.538 56.952 46.960 1.00 42.89 84 GLU B CA 1
ATOM 2670 C C . GLU B 1 84 ? 73.409 55.763 47.897 1.00 43.32 84 GLU B C 1
ATOM 2671 O O . GLU B 1 84 ? 72.424 55.021 47.841 1.00 45.82 84 GLU B O 1
ATOM 2677 N N . GLU B 1 85 ? 74.409 55.581 48.752 1.00 41.25 85 GLU B N 1
ATOM 2678 C CA . GLU B 1 85 ? 74.408 54.495 49.718 1.00 47.17 85 GLU B CA 1
ATOM 2679 C C . GLU B 1 85 ? 73.773 54.950 51.025 1.00 45.64 85 GLU B C 1
ATOM 2680 O O . GLU B 1 85 ? 73.866 56.119 51.410 1.00 47.94 85 GLU B O 1
ATOM 2686 N N . TYR B 1 86 ? 73.119 54.007 51.709 1.00 42.96 86 TYR B N 1
ATOM 2687 C CA . TYR B 1 86 ? 72.530 54.282 53.011 1.00 40.06 86 TYR B CA 1
ATOM 2688 C C . TYR B 1 86 ? 72.269 52.966 53.719 1.00 47.10 86 TYR B C 1
ATOM 2689 O O . TYR B 1 86 ? 71.799 52.016 53.077 1.00 40.87 86 TYR B O 1
ATOM 2698 N N . PRO B 1 87 ? 72.560 52.865 55.012 1.00 52.41 87 PRO B N 1
ATOM 2699 C CA . PRO B 1 87 ? 72.311 51.617 55.743 1.00 48.18 87 PRO B CA 1
ATOM 2700 C C . PRO B 1 87 ? 70.821 51.359 55.875 1.00 48.87 87 PRO B C 1
ATOM 2701 O O . PRO B 1 87 ? 70.006 52.256 55.612 1.00 39.23 87 PRO B O 1
ATOM 2705 N N . PRO B 1 88 ? 70.413 50.145 56.289 1.00 42.36 88 PRO B N 1
ATOM 2706 C CA . PRO B 1 88 ? 71.223 48.998 56.723 1.00 46.22 88 PRO B CA 1
ATOM 2707 C C . PRO B 1 88 ? 71.846 48.182 55.588 1.00 47.53 88 PRO B C 1
ATOM 2708 O O . PRO B 1 88 ? 72.667 47.306 55.861 1.00 50.30 88 PRO B O 1
ATOM 2712 N N . LEU B 1 89 ? 71.469 48.462 54.344 1.00 47.32 89 LEU B N 1
ATOM 2713 C CA . LEU B 1 89 ? 71.980 47.684 53.224 1.00 47.01 89 LEU B CA 1
ATOM 2714 C C . LEU B 1 89 ? 73.439 48.025 52.942 1.00 38.56 89 LEU B C 1
ATOM 2715 O O . LEU B 1 89 ? 73.856 49.182 53.041 1.00 45.98 89 LEU B O 1
ATOM 2720 N N . THR B 1 90 ? 74.216 47.005 52.591 1.00 42.05 90 THR B N 1
ATOM 2721 C CA . THR B 1 90 ? 75.613 47.188 52.232 1.00 41.93 90 THR B CA 1
ATOM 2722 C C . THR B 1 90 ? 75.736 47.559 50.755 1.00 40.68 90 THR B C 1
ATOM 2723 O O . THR B 1 90 ? 74.777 47.482 49.984 1.00 43.65 90 THR B O 1
ATOM 2727 N N . VAL B 1 91 ? 76.946 47.964 50.363 1.00 34.56 91 VAL B N 1
ATOM 2728 C CA . VAL B 1 91 ? 77.162 48.415 48.992 1.00 33.56 91 VAL B CA 1
ATOM 2729 C C . VAL B 1 91 ? 77.020 47.260 48.004 1.00 31.55 91 VAL B C 1
ATOM 2730 O O . VAL B 1 91 ? 76.587 47.463 46.863 1.00 36.62 91 VAL B O 1
ATOM 2734 N N . SER B 1 92 ? 77.361 46.034 48.416 1.00 25.30 92 SER B N 1
ATOM 2735 C CA . SER B 1 92 ? 77.232 44.902 47.503 1.00 36.70 92 SER B CA 1
ATOM 2736 C C . SER B 1 92 ? 75.770 44.533 47.291 1.00 35.11 92 SER B C 1
ATOM 2737 O O . SER B 1 92 ? 75.359 44.219 46.168 1.00 36.07 92 SER B O 1
ATOM 2740 N N . GLN B 1 93 ? 74.969 44.565 48.360 1.00 33.22 93 GLN B N 1
ATOM 2741 C CA . GLN B 1 93 ? 73.533 44.355 48.215 1.00 30.27 93 GLN B CA 1
ATOM 2742 C C . GLN B 1 93 ? 72.916 45.410 47.307 1.00 34.44 93 GLN B C 1
ATOM 2743 O O . GLN B 1 93 ? 71.989 45.119 46.541 1.00 38.51 93 GLN B O 1
ATOM 2749 N N . LEU B 1 94 ? 73.420 46.643 47.377 1.00 28.84 94 LEU B N 1
ATOM 2750 C CA . LEU B 1 94 ? 72.911 47.705 46.518 1.00 33.16 94 LEU B CA 1
ATOM 2751 C C . LEU B 1 94 ? 73.249 47.434 45.057 1.00 35.87 94 LEU B C 1
ATOM 2752 O O . LEU B 1 94 ? 72.391 47.566 44.176 1.00 33.30 94 LEU B O 1
ATOM 2757 N N . VAL B 1 95 ? 74.494 47.038 44.784 1.00 31.99 95 VAL B N 1
ATOM 2758 C CA . VAL B 1 95 ? 74.927 46.811 43.408 1.00 32.35 95 VAL B CA 1
ATOM 2759 C C . VAL B 1 95 ? 74.257 45.569 42.830 1.00 31.73 95 VAL B C 1
ATOM 2760 O O . VAL B 1 95 ? 73.744 45.589 41.705 1.00 35.06 95 VAL B O 1
ATOM 2764 N N . LYS B 1 96 ? 74.259 44.467 43.585 1.00 24.90 96 LYS B N 1
ATOM 2765 C CA . LYS B 1 96 ? 73.613 43.247 43.108 1.00 33.87 96 LYS B CA 1
ATOM 2766 C C . LYS B 1 96 ? 72.121 43.461 42.892 1.00 34.50 96 LYS B C 1
ATOM 2767 O O . LYS B 1 96 ? 71.549 42.958 41.917 1.00 32.12 96 LYS B O 1
ATOM 2773 N N . GLY B 1 97 ? 71.473 44.201 43.794 1.00 29.65 97 GLY B N 1
ATOM 2774 C CA . GLY B 1 97 ? 70.052 44.460 43.637 1.00 23.56 97 GLY B CA 1
ATOM 2775 C C . GLY B 1 97 ? 69.741 45.262 42.388 1.00 34.85 97 GLY B C 1
ATOM 2776 O O . GLY B 1 97 ? 68.762 44.986 41.690 1.00 38.54 97 GLY B O 1
ATOM 2777 N N . ILE B 1 98 ? 70.571 46.264 42.090 1.00 33.82 98 ILE B N 1
ATOM 2778 C CA . ILE B 1 98 ? 70.383 47.048 40.873 1.00 34.16 98 ILE B CA 1
ATOM 2779 C C . ILE B 1 98 ? 70.650 46.193 39.641 1.00 32.97 98 ILE B C 1
ATOM 2780 O O . ILE B 1 98 ? 69.922 46.272 38.644 1.00 28.69 98 ILE B O 1
ATOM 2785 N N . TYR B 1 99 ? 71.691 45.360 39.691 1.00 26.17 99 TYR B N 1
ATOM 2786 C CA . TYR B 1 99 ? 72.032 44.529 38.540 1.00 31.30 99 TYR B CA 1
ATOM 2787 C C . TYR B 1 99 ? 70.926 43.524 38.240 1.00 30.83 99 TYR B C 1
ATOM 2788 O O . TYR B 1 99 ? 70.470 43.407 37.096 1.00 33.79 99 TYR B O 1
ATOM 2797 N N . PHE B 1 100 ? 70.487 42.782 39.260 1.00 32.20 100 PHE B N 1
ATOM 2798 C CA . PHE B 1 100 ? 69.444 41.784 39.052 1.00 27.76 100 PHE B CA 1
ATOM 2799 C C . PHE B 1 100 ? 68.135 42.420 38.606 1.00 30.21 100 PHE B C 1
ATOM 2800 O O . PHE B 1 100 ? 67.398 41.826 37.810 1.00 35.18 100 PHE B O 1
ATOM 2808 N N . TYR B 1 101 ? 67.827 43.623 39.096 1.00 30.93 101 TYR B N 1
ATOM 2809 C CA . TYR B 1 101 ? 66.624 44.306 38.633 1.00 26.46 101 TYR B CA 1
ATOM 2810 C C . TYR B 1 101 ? 66.767 44.742 37.181 1.00 31.98 101 TYR B C 1
ATOM 2811 O O . TYR B 1 101 ? 65.794 44.711 36.419 1.00 29.18 101 TYR B O 1
ATOM 2820 N N . GLY B 1 102 ? 67.971 45.153 36.779 1.00 35.38 102 GLY B N 1
ATOM 2821 C CA . GLY B 1 102 ? 68.200 45.464 35.379 1.00 24.55 102 GLY B CA 1
ATOM 2822 C C . GLY B 1 102 ? 68.039 44.249 34.487 1.00 33.81 102 GLY B C 1
ATOM 2823 O O . GLY B 1 102 ? 67.478 44.341 33.392 1.00 33.65 102 GLY B O 1
ATOM 2824 N N . GLN B 1 103 ? 68.527 43.092 34.946 1.00 29.21 103 GLN B N 1
ATOM 2825 C CA . GLN B 1 103 ? 68.327 41.855 34.200 1.00 27.04 103 GLN B CA 1
ATOM 2826 C C . GLN B 1 103 ? 66.850 41.501 34.103 1.00 34.27 103 GLN B C 1
ATOM 2827 O O . GLN B 1 103 ? 66.411 40.936 33.095 1.00 38.09 103 GLN B O 1
ATOM 2833 N N . ALA B 1 104 ? 66.069 41.821 35.138 1.00 36.28 104 ALA B N 1
ATOM 2834 C CA . ALA B 1 104 ? 64.632 41.585 35.073 1.00 30.37 104 ALA B CA 1
ATOM 2835 C C . ALA B 1 104 ? 63.983 42.460 34.010 1.00 31.78 104 ALA B C 1
ATOM 2836 O O . ALA B 1 104 ? 63.123 41.996 33.253 1.00 37.11 104 ALA B O 1
ATOM 2838 N N . ALA B 1 105 ? 64.390 43.730 33.933 1.00 31.70 105 ALA B N 1
ATOM 2839 C CA . ALA B 1 105 ? 63.827 44.626 32.932 1.00 38.70 105 ALA B CA 1
ATOM 2840 C C . ALA B 1 105 ? 64.161 44.165 31.520 1.00 43.97 105 ALA B C 1
ATOM 2841 O O . ALA B 1 105 ? 63.345 44.332 30.606 1.00 47.01 105 ALA B O 1
ATOM 2843 N N . GLU B 1 106 ? 65.347 43.583 31.323 1.00 45.33 106 GLU B N 1
ATOM 2844 C CA . GLU B 1 106 ? 65.698 43.057 30.009 1.00 45.85 106 GLU B CA 1
ATOM 2845 C C . GLU B 1 106 ? 64.867 41.829 29.659 1.00 39.95 106 GLU B C 1
ATOM 2846 O O . GLU B 1 106 ? 64.534 41.622 28.487 1.00 47.46 106 GLU B O 1
ATOM 2852 N N . CYS B 1 107 ? 64.529 41.003 30.653 1.00 38.64 107 CYS B N 1
ATOM 2853 C CA . CYS B 1 107 ? 63.703 39.832 30.380 1.00 40.02 107 CYS B CA 1
ATOM 2854 C C . CYS B 1 107 ? 62.296 40.236 29.956 1.00 42.60 107 CYS B C 1
ATOM 2855 O O . CYS B 1 107 ? 61.703 39.599 29.078 1.00 45.06 107 CYS B O 1
ATOM 2858 N N . ARG B 1 108 ? 61.746 41.289 30.567 1.00 39.16 108 ARG B N 1
ATOM 2859 C CA . ARG B 1 108 ? 60.410 41.741 30.192 1.00 41.11 108 ARG B CA 1
ATOM 2860 C C . ARG B 1 108 ? 60.386 42.256 28.760 1.00 50.21 108 ARG B C 1
ATOM 2861 O O . ARG B 1 108 ? 59.433 41.998 28.016 1.00 47.93 108 ARG B O 1
ATOM 2869 N N . GLU B 1 109 ? 61.429 42.985 28.355 1.00 47.98 109 GLU B N 1
ATOM 2870 C CA . GLU B 1 109 ? 61.499 43.473 26.983 1.00 53.12 109 GLU B CA 1
ATOM 2871 C C . GLU B 1 109 ? 61.627 42.326 25.989 1.00 54.45 109 GLU B C 1
ATOM 2872 O O . GLU B 1 109 ? 61.125 42.420 24.863 1.00 60.45 109 GLU B O 1
ATOM 2878 N N . GLU B 1 110 ? 62.273 41.230 26.390 1.00 51.97 110 GLU B N 1
ATOM 2879 C CA . GLU B 1 110 ? 62.451 40.101 25.484 1.00 47.25 110 GLU B CA 1
ATOM 2880 C C . GLU B 1 110 ? 61.189 39.250 25.385 1.00 46.47 110 GLU B C 1
ATOM 2881 O O . GLU B 1 110 ? 60.824 38.807 24.290 1.00 53.78 110 GLU B O 1
ATOM 2887 N N . GLU B 1 111 ? 60.510 39.005 26.510 1.00 43.89 111 GLU B N 1
ATOM 2888 C CA . GLU B 1 111 ? 59.288 38.209 26.472 1.00 42.09 111 GLU B CA 1
ATOM 2889 C C . GLU B 1 111 ? 58.107 38.994 25.920 1.00 43.57 111 GLU B C 1
ATOM 2890 O O . GLU B 1 111 ? 57.179 38.397 25.362 1.00 54.50 111 GLU B O 1
ATOM 2896 N N . GLY B 1 112 ? 58.117 40.317 26.065 1.00 39.97 112 GLY B N 1
ATOM 2897 C CA . GLY B 1 112 ? 57.035 41.145 25.581 1.00 40.27 112 GLY B CA 1
ATOM 2898 C C . GLY B 1 112 ? 55.843 41.260 26.504 1.00 45.21 112 GLY B C 1
ATOM 2899 O O . GLY B 1 112 ? 54.932 42.047 26.215 1.00 53.07 112 GLY B O 1
ATOM 2900 N N . LYS B 1 113 ? 55.809 40.508 27.601 1.00 44.12 113 LYS B N 1
ATOM 2901 C CA . LYS B 1 113 ? 54.718 40.567 28.558 1.00 45.05 113 LYS B CA 1
ATOM 2902 C C . LYS B 1 113 ? 55.268 40.799 29.957 1.00 41.75 113 LYS B C 1
ATOM 2903 O O . LYS B 1 113 ? 56.422 40.457 30.240 1.00 35.86 113 LYS B O 1
ATOM 2909 N N . PRO B 1 114 ? 54.473 41.386 30.848 1.00 45.45 114 PRO B N 1
ATOM 2910 C CA . PRO B 1 114 ? 54.952 41.635 32.211 1.00 34.25 114 PRO B CA 1
ATOM 2911 C C . PRO B 1 114 ? 54.991 40.366 33.048 1.00 38.34 114 PRO B C 1
ATOM 2912 O O . PRO B 1 114 ? 54.152 39.472 32.914 1.00 36.22 114 PRO B O 1
ATOM 2916 N N . PHE B 1 115 ? 56.003 40.301 33.917 1.00 27.91 115 PHE B N 1
ATOM 2917 C CA . PHE B 1 115 ? 56.126 39.257 34.938 1.00 29.21 115 PHE B CA 1
ATOM 2918 C C . PHE B 1 115 ? 56.146 37.856 34.327 1.00 30.86 115 PHE B C 1
ATOM 2919 O O . PHE B 1 115 ? 55.440 36.948 34.770 1.00 36.41 115 PHE B O 1
ATOM 2927 N N . GLY B 1 116 ? 56.974 37.683 33.303 1.00 40.87 116 GLY B N 1
ATOM 2928 C CA . GLY B 1 116 ? 57.267 36.355 32.811 1.00 38.92 116 GLY B CA 1
ATOM 2929 C C . GLY B 1 116 ? 58.103 35.573 33.806 1.00 37.71 116 GLY B C 1
ATOM 2930 O O . GLY B 1 116 ? 58.567 36.089 34.824 1.00 40.61 116 GLY B O 1
ATOM 2931 N N . ASP B 1 117 ? 58.298 34.288 33.499 1.00 39.23 117 ASP B N 1
ATOM 2932 C CA . ASP B 1 117 ? 59.060 33.428 34.399 1.00 33.02 117 ASP B CA 1
ATOM 2933 C C . ASP B 1 117 ? 60.494 33.919 34.559 1.00 34.17 117 ASP B C 1
ATOM 2934 O O . ASP B 1 117 ? 61.035 33.917 35.671 1.00 36.40 117 ASP B O 1
ATOM 2939 N N . ASN B 1 118 ? 61.125 34.347 33.463 1.00 40.91 118 ASN B N 1
ATOM 2940 C CA . ASN B 1 118 ? 62.497 34.838 33.545 1.00 35.78 118 ASN B CA 1
ATOM 2941 C C . ASN B 1 118 ? 62.573 36.121 34.363 1.00 37.78 118 ASN B C 1
ATOM 2942 O O . ASN B 1 118 ? 63.443 36.265 35.230 1.00 34.62 118 ASN B O 1
ATOM 2947 N N . GLU B 1 119 ? 61.670 37.070 34.096 1.00 26.99 119 GLU B N 1
ATOM 2948 C CA . GLU B 1 119 ? 61.664 38.315 34.856 1.00 31.41 119 GLU B CA 1
ATOM 2949 C C . GLU B 1 119 ? 61.453 38.053 36.341 1.00 32.91 119 GLU B C 1
ATOM 2950 O O . GLU B 1 119 ? 62.106 38.675 37.187 1.00 28.88 119 GLU B O 1
ATOM 2956 N N . LEU B 1 120 ? 60.555 37.123 36.676 1.00 29.37 120 LEU B N 1
ATOM 2957 C CA . LEU B 1 120 ? 60.276 36.837 38.080 1.00 31.27 120 LEU B CA 1
ATOM 2958 C C . LEU B 1 120 ? 61.496 36.252 38.781 1.00 32.12 120 LEU B C 1
ATOM 2959 O O . LEU B 1 120 ? 61.757 36.569 39.947 1.00 33.18 120 LEU B O 1
ATOM 2964 N N . GLU B 1 121 ? 62.260 35.404 38.087 1.00 32.78 121 GLU B N 1
ATOM 2965 C CA . GLU B 1 121 ? 63.463 34.834 38.686 1.00 34.44 121 GLU B CA 1
ATOM 2966 C C . GLU B 1 121 ? 64.447 35.926 39.084 1.00 32.52 121 GLU B C 1
ATOM 2967 O O . GLU B 1 121 ? 64.991 35.916 40.195 1.00 31.46 121 GLU B O 1
ATOM 2973 N N . PHE B 1 122 ? 64.689 36.882 38.185 1.00 27.83 122 PHE B N 1
ATOM 2974 C CA . PHE B 1 122 ? 65.619 37.961 38.498 1.00 33.67 122 PHE B CA 1
ATOM 2975 C C . PHE B 1 122 ? 65.054 38.896 39.560 1.00 33.51 122 PHE B C 1
ATOM 2976 O O . PHE B 1 122 ? 65.814 39.439 40.371 1.00 30.10 122 PHE B O 1
ATOM 2984 N N . LEU B 1 123 ? 63.735 39.100 39.574 1.00 30.29 123 LEU B N 1
ATOM 2985 C CA . LEU B 1 123 ? 63.131 39.907 40.630 1.00 29.69 123 LEU B CA 1
ATOM 2986 C C . LEU B 1 123 ? 63.315 39.249 41.992 1.00 31.35 123 LEU B C 1
ATOM 2987 O O . LEU B 1 123 ? 63.550 39.935 42.994 1.00 33.08 123 LEU B O 1
ATOM 2992 N N . LYS B 1 124 ? 63.215 37.918 42.048 1.00 30.65 124 LYS B N 1
ATOM 2993 C CA . LYS B 1 124 ? 63.463 37.209 43.299 1.00 31.92 124 LYS B CA 1
ATOM 2994 C C . LYS B 1 124 ? 64.919 37.344 43.723 1.00 31.76 124 LYS B C 1
ATOM 2995 O O . LYS B 1 124 ? 65.211 37.539 44.909 1.00 38.25 124 LYS B O 1
ATOM 3001 N N . LYS B 1 125 ? 65.847 37.234 42.769 1.00 26.68 125 LYS B N 1
ATOM 3002 C CA . LYS B 1 125 ? 67.256 37.454 43.080 1.00 28.25 125 LYS B CA 1
ATOM 3003 C C . LYS B 1 125 ? 67.497 38.886 43.538 1.00 25.18 125 LYS B C 1
ATOM 3004 O O . LYS B 1 125 ? 68.264 39.126 44.477 1.00 30.66 125 LYS B O 1
ATOM 3010 N N . SER B 1 126 ? 66.850 39.851 42.882 1.00 28.03 126 SER B N 1
ATOM 3011 C CA . SER B 1 126 ? 67.005 41.246 43.275 1.00 28.80 126 SER B CA 1
ATOM 3012 C C . SER B 1 126 ? 66.402 41.499 44.652 1.00 32.86 126 SER B C 1
ATOM 3013 O O . SER B 1 126 ? 66.976 42.239 45.460 1.00 30.28 126 SER B O 1
ATOM 3016 N N . ALA B 1 127 ? 65.253 40.883 44.943 1.00 32.16 127 ALA B N 1
ATOM 3017 C CA . ALA B 1 127 ? 64.638 41.045 46.256 1.00 27.67 127 ALA B CA 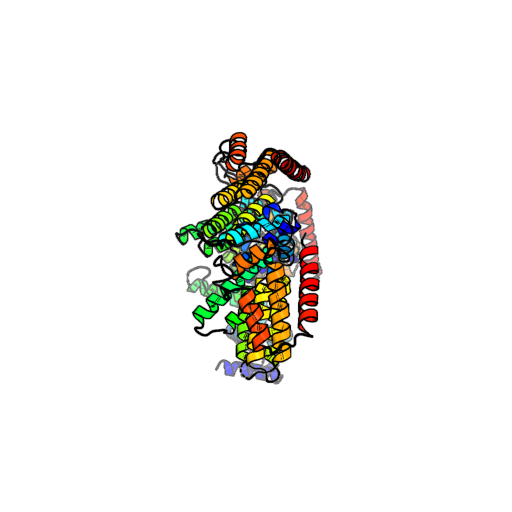1
ATOM 3018 C C . ALA B 1 127 ? 65.433 40.331 47.340 1.00 29.59 127 ALA B C 1
ATOM 3019 O O . ALA B 1 127 ? 65.401 40.747 48.504 1.00 26.64 127 ALA B O 1
ATOM 3021 N N . TYR B 1 128 ? 66.141 39.254 46.985 1.00 23.21 128 TYR B N 1
ATOM 3022 C CA . TYR B 1 128 ? 67.028 38.607 47.945 1.00 29.54 128 TYR B CA 1
ATOM 3023 C C . TYR B 1 128 ? 68.112 39.563 48.423 1.00 28.45 128 TYR B C 1
ATOM 3024 O O . TYR B 1 128 ? 68.580 39.455 49.562 1.00 35.03 128 TYR B O 1
ATOM 3033 N N . GLN B 1 129 ? 68.521 40.500 47.570 1.00 34.39 129 GLN B N 1
ATOM 3034 C CA . GLN B 1 129 ? 69.426 41.576 47.944 1.00 31.86 129 GLN B CA 1
ATOM 3035 C C . GLN B 1 129 ? 68.686 42.789 48.499 1.00 36.20 129 GLN B C 1
ATOM 3036 O O . GLN B 1 129 ? 69.306 43.838 48.708 1.00 42.22 129 GLN B O 1
ATOM 3042 N N . HIS B 1 130 ? 67.374 42.667 48.719 1.00 30.77 130 HIS B N 1
ATOM 3043 C CA . HIS B 1 130 ? 66.556 43.699 49.363 1.00 29.04 130 HIS B CA 1
ATOM 3044 C C . HIS B 1 130 ? 66.509 44.985 48.540 1.00 32.01 130 HIS B C 1
ATOM 3045 O O . HIS B 1 130 ? 66.464 46.089 49.085 1.00 39.20 130 HIS B O 1
ATOM 3052 N N . CYS B 1 131 ? 66.502 44.842 47.218 1.00 36.85 131 CYS B N 1
ATOM 3053 C CA . CYS B 1 131 ? 66.405 46.002 46.343 1.00 28.79 131 CYS B CA 1
ATOM 3054 C C . CYS B 1 131 ? 64.989 46.565 46.369 1.00 32.57 131 CYS B C 1
ATOM 3055 O O . CYS B 1 131 ? 64.013 45.824 46.219 1.00 28.87 131 CYS B O 1
ATOM 3058 N N . PHE B 1 132 ? 64.881 47.884 46.555 1.00 34.14 132 PHE B N 1
ATOM 3059 C CA . PHE B 1 132 ? 63.566 48.516 46.613 1.00 30.07 132 PHE B CA 1
ATOM 3060 C C . PHE B 1 132 ? 62.813 48.351 45.300 1.00 31.14 132 PHE B C 1
ATOM 3061 O O . PHE B 1 132 ? 61.590 48.173 45.296 1.00 36.08 132 PHE B O 1
ATOM 3069 N N . TYR B 1 133 ? 63.526 48.424 44.172 1.00 30.73 133 TYR B N 1
ATOM 3070 C CA . TYR B 1 133 ? 62.877 48.262 42.875 1.00 28.58 133 TYR B CA 1
ATOM 3071 C C . TYR B 1 133 ? 62.221 46.892 42.757 1.00 27.92 133 TYR B C 1
ATOM 3072 O O . TYR B 1 133 ? 61.134 46.762 42.181 1.00 31.11 133 TYR B O 1
ATOM 3081 N N . ALA B 1 134 ? 62.867 45.860 43.301 1.00 28.42 134 ALA B N 1
ATOM 3082 C CA . ALA B 1 134 ? 62.310 44.513 43.231 1.00 25.88 134 ALA B CA 1
ATOM 3083 C C . ALA B 1 134 ? 61.089 44.378 44.131 1.00 27.65 134 ALA B C 1
ATOM 3084 O O . ALA B 1 134 ? 60.059 43.835 43.716 1.00 30.69 134 ALA B O 1
ATOM 3086 N N . TYR B 1 135 ? 61.190 44.860 45.373 1.00 24.35 135 TYR B N 1
ATOM 3087 C CA . TYR B 1 135 ? 60.050 44.807 46.284 1.00 27.38 135 TYR B CA 1
ATOM 3088 C C . TYR B 1 135 ? 58.859 45.569 45.719 1.00 27.15 135 TYR B C 1
ATOM 3089 O O . TYR B 1 135 ? 57.711 45.128 45.849 1.00 35.22 135 TYR B O 1
ATOM 3098 N N . ASN B 1 136 ? 59.114 46.715 45.085 1.00 34.10 136 ASN B N 1
ATOM 3099 C CA . ASN B 1 136 ? 58.032 47.490 44.487 1.00 31.95 136 ASN B CA 1
ATOM 3100 C C . ASN B 1 136 ? 57.399 46.738 43.322 1.00 33.02 136 ASN B C 1
ATOM 3101 O O . ASN B 1 136 ? 56.169 46.668 43.209 1.00 33.89 136 ASN B O 1
ATOM 3106 N N . SER B 1 137 ? 58.227 46.164 42.446 1.00 24.31 137 SER B N 1
ATOM 3107 C CA . SER B 1 137 ? 57.698 45.458 41.283 1.00 28.41 137 SER B CA 1
ATOM 3108 C C . SER B 1 137 ? 57.025 44.150 41.684 1.00 28.47 137 SER B C 1
ATOM 3109 O O . SER B 1 137 ? 55.997 43.774 41.109 1.00 27.97 137 SER B O 1
ATOM 3112 N N . LEU B 1 138 ? 57.586 43.442 42.668 1.00 28.34 138 LEU B N 1
ATOM 3113 C CA . LEU B 1 138 ? 56.990 42.180 43.098 1.00 25.49 138 LEU B CA 1
ATOM 3114 C C . LEU B 1 138 ? 55.652 42.401 43.793 1.00 28.70 138 LEU B C 1
ATOM 3115 O O . LEU B 1 138 ? 54.740 41.576 43.665 1.00 30.79 138 LEU B O 1
ATOM 3120 N N . SER B 1 139 ? 55.515 43.502 44.539 1.00 25.96 139 SER B N 1
ATOM 3121 C CA . SER B 1 139 ? 54.239 43.785 45.189 1.00 34.54 139 SER B CA 1
ATOM 3122 C C . SER B 1 139 ? 53.159 44.118 44.168 1.00 33.12 139 SER B C 1
ATOM 3123 O O . SER B 1 139 ? 51.987 43.786 44.379 1.00 39.37 139 SER B O 1
ATOM 3126 N N . THR B 1 140 ? 53.528 44.771 43.064 1.00 28.59 140 THR B N 1
ATOM 3127 C CA . THR B 1 140 ? 52.576 44.975 41.977 1.00 36.13 140 THR B CA 1
ATOM 3128 C C . THR B 1 140 ? 52.184 43.645 41.344 1.00 27.93 140 THR B C 1
ATOM 3129 O O . THR B 1 140 ? 51.009 43.418 41.031 1.00 33.05 140 THR B O 1
ATOM 3133 N N . TRP B 1 141 ? 53.158 42.750 41.163 1.00 31.15 141 TRP B N 1
ATOM 3134 C CA . TRP B 1 141 ? 52.876 41.426 40.618 1.00 25.18 141 TRP B CA 1
ATOM 3135 C C . TRP B 1 141 ? 51.901 40.660 41.504 1.00 26.25 141 TRP B C 1
ATOM 3136 O O . TRP B 1 141 ? 50.911 40.099 41.020 1.00 32.54 141 TRP B O 1
ATOM 3147 N N . ALA B 1 142 ? 52.164 40.627 42.811 1.00 28.66 142 ALA B N 1
ATOM 3148 C CA . ALA B 1 142 ? 51.285 39.895 43.714 1.00 27.50 142 ALA B CA 1
ATOM 3149 C C . ALA B 1 142 ? 49.928 40.574 43.854 1.00 30.91 142 ALA B C 1
ATOM 3150 O O . ALA B 1 142 ? 48.917 39.895 44.066 1.00 29.00 142 ALA B O 1
ATOM 3152 N N . TYR B 1 143 ? 49.878 41.903 43.730 1.00 24.03 143 TYR B N 1
ATOM 3153 C CA . TYR B 1 143 ? 48.598 42.598 43.832 1.00 29.28 143 TYR B CA 1
ATOM 3154 C C . TYR B 1 143 ? 47.698 42.275 42.646 1.00 30.50 143 TYR B C 1
ATOM 3155 O O . TYR B 1 143 ? 46.492 42.063 42.816 1.00 33.34 143 TYR B O 1
ATOM 3164 N N . GLU B 1 144 ? 48.262 42.241 41.437 1.00 30.47 144 GLU B N 1
ATOM 3165 C CA . GLU B 1 144 ? 47.465 41.878 40.271 1.00 31.50 144 GLU B CA 1
ATOM 3166 C C . GLU B 1 144 ? 47.018 40.424 40.330 1.00 28.29 144 GLU B C 1
ATOM 3167 O O . GLU B 1 144 ? 45.923 40.096 39.860 1.00 34.99 144 GLU B O 1
ATOM 3173 N N . LYS B 1 145 ? 47.846 39.543 40.898 1.00 22.85 145 LYS B N 1
ATOM 3174 C CA . LYS B 1 145 ? 47.410 38.173 41.152 1.00 24.82 145 LYS B CA 1
ATOM 3175 C C . LYS B 1 145 ? 46.233 38.157 42.117 1.00 30.30 145 LYS B C 1
ATOM 3176 O O . LYS B 1 145 ? 45.249 37.439 41.906 1.00 30.77 145 LYS B O 1
ATOM 3182 N N . TYR B 1 146 ? 46.322 38.949 43.187 1.00 29.62 146 TYR B N 1
ATOM 3183 C CA . TYR B 1 146 ? 45.222 39.043 44.137 1.00 29.63 146 TYR B CA 1
ATOM 3184 C C . TYR B 1 146 ? 43.986 39.649 43.487 1.00 39.24 146 TYR B C 1
ATOM 3185 O O . TYR B 1 146 ? 42.862 39.185 43.716 1.00 36.18 146 TYR B O 1
ATOM 3194 N N . LYS B 1 147 ? 44.177 40.675 42.654 1.00 41.92 147 LYS B N 1
ATOM 3195 C CA . LYS B 1 147 ? 43.045 41.363 42.044 1.00 38.00 147 LYS B CA 1
ATOM 3196 C C . LYS B 1 147 ? 42.273 40.459 41.089 1.00 38.07 147 LYS B C 1
ATOM 3197 O O . LYS B 1 147 ? 41.052 40.601 40.959 1.00 36.19 147 LYS B O 1
ATOM 3211 N N . GLY B 1 149 ? 41.758 37.322 41.419 1.00 33.33 149 GLY B N 1
ATOM 3212 C CA . GLY B 1 149 ? 41.004 36.302 42.124 1.00 33.96 149 GLY B CA 1
ATOM 3213 C C . GLY B 1 149 ? 41.759 35.437 43.113 1.00 31.37 149 GLY B C 1
ATOM 3214 O O . GLY B 1 149 ? 41.136 34.730 43.911 1.00 38.09 149 GLY B O 1
ATOM 3215 N N . LEU B 1 150 ? 43.089 35.467 43.079 1.00 31.13 150 LEU B N 1
ATOM 3216 C CA . LEU B 1 150 ? 43.892 34.622 43.964 1.00 38.48 150 LEU B CA 1
ATOM 3217 C C . LEU B 1 150 ? 44.020 35.319 45.314 1.00 41.60 150 LEU B C 1
ATOM 3218 O O . LEU B 1 150 ? 44.859 36.204 45.494 1.00 43.41 150 LEU B O 1
ATOM 3223 N N . ASN B 1 151 ? 43.191 34.899 46.275 1.00 35.94 151 ASN B N 1
ATOM 3224 C CA . ASN B 1 151 ? 43.044 35.635 47.529 1.00 30.72 151 ASN B CA 1
ATOM 3225 C C . ASN B 1 151 ? 44.352 35.694 48.309 1.00 28.69 151 ASN B C 1
ATOM 3226 O O . ASN B 1 151 ? 44.743 36.756 48.807 1.00 24.17 151 ASN B O 1
ATOM 3231 N N . ASP B 1 152 ? 45.042 34.560 48.436 1.00 23.94 152 ASP B N 1
ATOM 3232 C CA . ASP B 1 152 ? 46.205 34.511 49.316 1.00 27.74 152 ASP B CA 1
ATOM 3233 C C . ASP B 1 152 ? 47.406 35.278 48.773 1.00 32.82 152 ASP B C 1
ATOM 3234 O O . ASP B 1 152 ? 48.416 35.380 49.479 1.00 34.18 152 ASP B O 1
ATOM 3239 N N . TYR B 1 153 ? 47.330 35.821 47.558 1.00 29.87 153 TYR B N 1
ATOM 3240 C CA . TYR B 1 153 ? 48.409 36.653 47.042 1.00 28.87 153 TYR B CA 1
ATOM 3241 C C . TYR B 1 153 ? 48.418 38.051 47.643 1.00 29.65 153 TYR B C 1
ATOM 3242 O O . TYR B 1 153 ? 49.412 38.767 47.482 1.00 33.08 153 TYR B O 1
ATOM 3251 N N . SER B 1 154 ? 47.345 38.460 48.325 1.00 23.97 154 SER B N 1
ATOM 3252 C CA . SER B 1 154 ? 47.399 39.708 49.077 1.00 27.68 154 SER B CA 1
ATOM 3253 C C . SER B 1 154 ? 48.413 39.618 50.208 1.00 31.20 154 SER B C 1
ATOM 3254 O O . SER B 1 154 ? 48.952 40.642 50.644 1.00 33.39 154 SER B O 1
ATOM 3257 N N . LEU B 1 155 ? 48.689 38.403 50.689 1.00 35.04 155 LEU B N 1
ATOM 3258 C CA . LEU B 1 155 ? 49.707 38.219 51.718 1.00 33.49 155 LEU B CA 1
ATOM 3259 C C . LEU B 1 155 ? 51.093 38.569 51.191 1.00 27.13 155 LEU B C 1
ATOM 3260 O O . LEU B 1 155 ? 51.870 39.245 51.874 1.00 31.23 155 LEU B O 1
ATOM 3265 N N . LEU B 1 156 ? 51.422 38.110 49.981 1.00 21.60 156 LEU B N 1
ATOM 3266 C CA . LEU B 1 156 ? 52.713 38.442 49.389 1.00 32.58 156 LEU B CA 1
ATOM 3267 C C . LEU B 1 156 ? 52.810 39.928 49.071 1.00 32.13 156 LEU B C 1
ATOM 3268 O O . LEU B 1 156 ? 53.875 40.533 49.236 1.00 35.60 156 LEU B O 1
ATOM 3273 N N . THR B 1 157 ? 51.710 40.529 48.609 1.00 30.26 157 THR B N 1
ATOM 3274 C CA . THR B 1 157 ? 51.714 41.953 48.285 1.00 28.24 157 THR B CA 1
ATOM 3275 C C . THR B 1 157 ? 52.137 42.786 49.488 1.00 27.09 157 THR B C 1
ATOM 3276 O O . THR B 1 157 ? 52.962 43.699 49.369 1.00 30.46 157 THR B O 1
ATOM 3280 N N . LEU B 1 158 ? 51.581 42.480 50.660 1.00 32.89 158 LEU B N 1
ATOM 3281 C CA . LEU B 1 158 ? 51.921 43.229 51.861 1.00 30.82 158 LEU B CA 1
ATOM 3282 C C . LEU B 1 158 ? 53.286 42.834 52.406 1.00 24.24 158 LEU B C 1
ATOM 3283 O O . LEU B 1 158 ? 53.984 43.675 52.983 1.00 29.96 158 LEU B O 1
ATOM 3288 N N . HIS B 1 159 ? 53.683 41.571 52.233 1.00 24.63 159 HIS B N 1
ATOM 3289 C CA . HIS B 1 159 ? 55.001 41.142 52.690 1.00 31.10 159 HIS B CA 1
ATOM 3290 C C . HIS B 1 159 ? 56.112 41.868 51.944 1.00 29.51 159 HIS B C 1
ATOM 3291 O O . HIS B 1 159 ? 57.100 42.299 52.551 1.00 32.46 159 HIS B O 1
ATOM 3298 N N . TYR B 1 160 ? 55.972 42.007 50.623 1.00 26.80 160 TYR B N 1
ATOM 3299 C CA . TYR B 1 160 ? 57.000 42.687 49.842 1.00 31.70 160 TYR B CA 1
ATOM 3300 C C . TYR B 1 160 ? 57.096 44.158 50.221 1.00 33.59 160 TYR B C 1
ATOM 3301 O O . TYR B 1 160 ? 58.199 44.707 50.324 1.00 31.12 160 TYR B O 1
ATOM 3310 N N . ALA B 1 161 ? 55.952 44.811 50.437 1.00 30.08 161 ALA B N 1
ATOM 3311 C CA . ALA B 1 161 ? 55.971 46.200 50.880 1.00 31.47 161 ALA B CA 1
ATOM 3312 C C . ALA B 1 161 ? 56.502 46.324 52.302 1.00 34.32 161 ALA B C 1
ATOM 3313 O O . ALA B 1 161 ? 57.150 47.323 52.635 1.00 32.41 161 ALA B O 1
ATOM 3315 N N . GLN B 1 162 ? 56.242 45.325 53.149 1.00 34.58 162 GLN B N 1
ATOM 3316 C CA . GLN B 1 162 ? 56.769 45.349 54.509 1.00 30.45 162 GLN B CA 1
ATOM 3317 C C . GLN B 1 162 ? 58.285 45.199 54.513 1.00 33.85 162 GLN B C 1
ATOM 3318 O O . GLN B 1 162 ? 58.978 45.848 55.305 1.00 33.45 162 GLN B O 1
ATOM 3324 N N . LYS B 1 163 ? 58.816 44.347 53.632 1.00 32.26 163 LYS B N 1
ATOM 3325 C CA . LYS B 1 163 ? 60.263 44.215 53.514 1.00 25.71 163 LYS B CA 1
ATOM 3326 C C . LYS B 1 163 ? 60.902 45.510 53.029 1.00 33.82 163 LYS B C 1
ATOM 3327 O O . LYS B 1 163 ? 62.017 45.842 53.446 1.00 36.77 163 LYS B O 1
ATOM 3333 N N . ALA B 1 164 ? 60.215 46.256 52.160 1.00 32.40 164 ALA B N 1
ATOM 3334 C CA . ALA B 1 164 ? 60.747 47.544 51.730 1.00 36.05 164 ALA B CA 1
ATOM 3335 C C . ALA B 1 164 ? 60.856 48.518 52.896 1.00 37.82 164 ALA B C 1
ATOM 3336 O O . ALA B 1 164 ? 61.733 49.389 52.897 1.00 39.20 164 ALA B O 1
ATOM 3338 N N . CYS B 1 165 ? 59.982 48.383 53.898 1.00 38.25 165 CYS B N 1
ATOM 3339 C CA . CYS B 1 165 ? 60.057 49.245 55.072 1.00 31.41 165 CYS B CA 1
ATOM 3340 C C . CYS B 1 165 ? 61.289 48.946 55.914 1.00 27.67 165 CYS B C 1
ATOM 3341 O O . CYS B 1 165 ? 61.818 49.846 56.573 1.00 32.11 165 CYS B O 1
ATOM 3344 N N . GLN B 1 166 ? 61.754 47.695 55.911 1.00 33.16 166 GLN B N 1
ATOM 3345 C CA . GLN B 1 166 ? 62.884 47.320 56.751 1.00 36.66 166 GLN B CA 1
ATOM 3346 C C . GLN B 1 166 ? 64.199 47.913 56.266 1.00 43.89 166 GLN B C 1
ATOM 3347 O O . GLN B 1 166 ? 65.145 48.009 57.056 1.00 46.38 166 GLN B O 1
ATOM 3353 N N . TYR B 1 167 ? 64.285 48.317 54.998 1.00 37.78 167 TYR B N 1
ATOM 3354 C CA . TYR B 1 167 ? 65.558 48.731 54.427 1.00 42.95 167 TYR B CA 1
ATOM 3355 C C . TYR B 1 167 ? 65.534 50.065 53.696 1.00 38.22 167 TYR B C 1
ATOM 3356 O O . TYR B 1 167 ? 66.612 50.576 53.375 1.00 36.95 167 TYR B O 1
ATOM 3365 N N . HIS B 1 168 ? 64.365 50.652 53.420 1.00 35.21 168 HIS B N 1
ATOM 3366 C CA . HIS B 1 168 ? 64.324 51.780 52.495 1.00 35.03 168 HIS B CA 1
ATOM 3367 C C . HIS B 1 168 ? 63.553 52.983 53.030 1.00 31.63 168 HIS B C 1
ATOM 3368 O O . HIS B 1 168 ? 63.070 53.796 52.236 1.00 33.80 168 HIS B O 1
ATOM 3375 N N . TRP B 1 169 ? 63.435 53.116 54.350 1.00 32.66 169 TRP B N 1
ATOM 3376 C CA . TRP B 1 169 ? 63.107 54.389 55.018 1.00 37.84 169 TRP B CA 1
ATOM 3377 C C . TRP B 1 169 ? 61.792 54.943 54.470 1.00 39.86 169 TRP B C 1
ATOM 3378 O O . TRP B 1 169 ? 60.785 54.217 54.460 1.00 38.99 169 TRP B O 1
ATOM 3389 N N . THR B 1 170 ? 61.754 56.200 54.007 1.00 38.62 170 THR B N 1
ATOM 3390 C CA . THR B 1 170 ? 60.485 56.815 53.614 1.00 35.61 170 THR B CA 1
ATOM 3391 C C . THR B 1 170 ? 59.880 56.173 52.372 1.00 28.88 170 THR B C 1
ATOM 3392 O O . THR B 1 170 ? 58.677 55.859 52.395 1.00 36.99 170 THR B O 1
ATOM 3396 N N . PRO B 1 171 ? 60.612 55.963 51.270 1.00 35.71 171 PRO B N 1
ATOM 3397 C CA . PRO B 1 171 ? 59.986 55.287 50.121 1.00 37.18 171 PRO B CA 1
ATOM 3398 C C . PRO B 1 171 ? 59.471 53.898 50.448 1.00 38.97 171 PRO B C 1
ATOM 3399 O O . PRO B 1 171 ? 58.495 53.449 49.834 1.00 34.33 171 PRO B O 1
ATOM 3403 N N . GLY B 1 172 ? 60.094 53.205 51.403 1.00 31.57 172 GLY B N 1
ATOM 3404 C CA . GLY B 1 172 ? 59.584 51.906 51.808 1.00 33.31 172 GLY B CA 1
ATOM 3405 C C . GLY B 1 172 ? 58.223 52.002 52.472 1.00 36.67 172 GLY B C 1
ATOM 3406 O O . GLY B 1 172 ? 57.297 51.264 52.126 1.00 30.37 172 GLY B O 1
ATOM 3407 N N . TYR B 1 173 ? 58.082 52.920 53.432 1.00 32.62 173 TYR B N 1
ATOM 3408 C CA . TYR B 1 173 ? 56.801 53.077 54.113 1.00 33.08 173 TYR B CA 1
ATOM 3409 C C . TYR B 1 173 ? 55.744 53.674 53.195 1.00 31.76 173 TYR B C 1
ATOM 3410 O O . TYR B 1 173 ? 54.552 53.390 53.362 1.00 32.97 173 TYR B O 1
ATOM 3419 N N . LEU B 1 174 ? 56.151 54.490 52.221 1.00 25.15 174 LEU B N 1
ATOM 3420 C CA . LEU B 1 174 ? 55.193 54.972 51.231 1.00 29.25 174 LEU B CA 1
ATOM 3421 C C . LEU B 1 174 ? 54.673 53.830 50.370 1.00 34.84 174 LEU B C 1
ATOM 3422 O O . LEU B 1 174 ? 53.501 53.826 49.975 1.00 40.77 174 LEU B O 1
ATOM 3427 N N . LEU B 1 175 ? 55.532 52.854 50.065 1.00 33.02 175 LEU B N 1
ATOM 3428 C CA . LEU B 1 175 ? 55.079 51.674 49.338 1.00 28.96 175 LEU B CA 1
ATOM 3429 C C . LEU B 1 175 ? 54.082 50.874 50.166 1.00 25.74 175 LEU B C 1
ATOM 3430 O O . LEU B 1 175 ? 53.045 50.438 49.653 1.00 31.76 175 LEU B O 1
ATOM 3435 N N . PHE B 1 176 ? 54.379 50.677 51.454 1.00 27.91 176 PHE B N 1
ATOM 3436 C CA . PHE B 1 176 ? 53.445 49.993 52.342 1.00 28.23 176 PHE B CA 1
ATOM 3437 C C . PHE B 1 176 ? 52.141 50.771 52.471 1.00 32.81 176 PHE B C 1
ATOM 3438 O O . PHE B 1 176 ? 51.058 50.178 52.530 1.00 31.00 176 PHE B O 1
ATOM 3446 N N . TYR B 1 177 ? 52.228 52.102 52.522 1.00 29.17 177 TYR B N 1
ATOM 3447 C CA . TYR B 1 177 ? 51.024 52.922 52.609 1.00 33.92 177 TYR B CA 1
ATOM 3448 C C . TYR B 1 177 ? 50.172 52.777 51.354 1.00 31.38 177 TYR B C 1
ATOM 3449 O O . TYR B 1 177 ? 48.958 52.557 51.435 1.00 34.03 177 TYR B O 1
ATOM 3458 N N . LYS B 1 178 ? 50.797 52.888 50.179 1.00 30.08 178 LYS B N 1
ATOM 3459 C CA . LYS B 1 178 ? 50.055 52.743 48.932 1.00 29.73 178 LYS B CA 1
ATOM 3460 C C . LYS B 1 178 ? 49.531 51.324 48.753 1.00 37.30 178 LYS B C 1
ATOM 3461 O O . LYS B 1 178 ? 48.463 51.128 48.161 1.00 36.52 178 LYS B O 1
ATOM 3467 N N . THR B 1 179 ? 50.260 50.327 49.259 1.00 35.27 179 THR B N 1
ATOM 3468 C CA . THR B 1 179 ? 49.790 48.949 49.163 1.00 28.81 179 THR B CA 1
ATOM 3469 C C . THR B 1 179 ? 48.520 48.745 49.979 1.00 29.30 179 THR B C 1
ATOM 3470 O O . THR B 1 179 ? 47.584 48.077 49.524 1.00 36.04 179 THR B O 1
ATOM 3474 N N . CYS B 1 180 ? 48.464 49.323 51.182 1.00 34.57 180 CYS B N 1
ATOM 3475 C CA . CYS B 1 180 ? 47.263 49.209 52.003 1.00 40.09 180 CYS B CA 1
ATOM 3476 C C . CYS B 1 180 ? 46.071 49.883 51.335 1.00 34.95 180 CYS B C 1
ATOM 3477 O O . CYS B 1 180 ? 44.941 49.389 51.426 1.00 37.71 180 CYS B O 1
ATOM 3480 N N . LEU B 1 181 ? 46.302 51.017 50.665 1.00 33.82 181 LEU B N 1
ATOM 3481 C CA . LEU B 1 181 ? 45.220 51.677 49.939 1.00 24.97 181 LEU B CA 1
ATOM 3482 C C . LEU B 1 181 ? 44.684 50.787 48.826 1.00 29.99 181 LEU B C 1
ATOM 3483 O O . LEU B 1 181 ? 43.466 50.680 48.639 1.00 36.20 181 LEU B O 1
ATOM 3488 N N . ASN B 1 182 ? 45.579 50.143 48.074 1.00 37.79 182 ASN B N 1
ATOM 3489 C CA . ASN B 1 182 ? 45.140 49.260 47.000 1.00 36.01 182 ASN B CA 1
ATOM 3490 C C . ASN B 1 182 ? 44.418 48.033 47.541 1.00 32.32 182 ASN B C 1
ATOM 3491 O O . ASN B 1 182 ? 43.492 47.528 46.896 1.00 39.93 182 ASN B O 1
ATOM 3496 N N . LEU B 1 183 ? 44.819 47.540 48.715 1.00 29.78 183 LEU B N 1
ATOM 3497 C CA . LEU B 1 183 ? 44.107 46.423 49.324 1.00 29.42 183 LEU B CA 1
ATOM 3498 C C . LEU B 1 183 ? 42.763 46.863 49.891 1.00 37.57 183 LEU B C 1
ATOM 3499 O O . LEU B 1 183 ? 41.805 46.080 49.893 1.00 37.92 183 LEU B O 1
ATOM 3504 N N . ALA B 1 184 ? 42.672 48.109 50.369 1.00 38.75 184 ALA B N 1
ATOM 3505 C CA . ALA B 1 184 ? 41.400 48.624 50.863 1.00 39.56 184 ALA B CA 1
ATOM 3506 C C . ALA B 1 184 ? 40.370 48.743 49.747 1.00 38.36 184 ALA B C 1
ATOM 3507 O O . ALA B 1 184 ? 39.175 48.544 49.988 1.00 47.38 184 ALA B O 1
ATOM 3509 N N . ILE B 1 185 ? 40.813 49.069 48.529 1.00 40.40 185 ILE B N 1
ATOM 3510 C CA . ILE B 1 185 ? 39.890 49.213 47.406 1.00 47.60 185 ILE B CA 1
ATOM 3511 C C . ILE B 1 185 ? 39.173 47.898 47.130 1.00 46.55 185 ILE B C 1
ATOM 3512 O O . ILE B 1 185 ? 37.982 47.880 46.799 1.00 52.74 185 ILE B O 1
ATOM 3517 N N . LEU B 1 186 ? 39.878 46.779 47.278 1.00 52.25 186 LEU B N 1
ATOM 3518 C CA . LEU B 1 186 ? 39.324 45.462 46.991 1.00 47.63 186 LEU B CA 1
ATOM 3519 C C . LEU B 1 186 ? 38.716 44.790 48.215 1.00 39.38 186 LEU B C 1
ATOM 3520 O O . LEU B 1 186 ? 38.166 43.692 48.088 1.00 48.03 186 LEU B O 1
ATOM 3525 N N . SER B 1 187 ? 38.796 45.414 49.385 1.00 45.04 187 SER B N 1
ATOM 3526 C CA . SER B 1 187 ? 38.288 44.819 50.610 1.00 44.61 187 SER B CA 1
ATOM 3527 C C . SER B 1 187 ? 36.858 45.271 50.877 1.00 54.47 187 SER B C 1
ATOM 3528 O O . SER B 1 187 ? 36.451 46.373 50.500 1.00 55.32 187 SER B O 1
ATOM 3531 N N . ASN B 1 188 ? 36.092 44.397 51.530 1.00 55.32 188 ASN B N 1
ATOM 3532 C CA . ASN B 1 188 ? 34.735 44.722 51.946 1.00 61.91 188 ASN B CA 1
ATOM 3533 C C . ASN B 1 188 ? 34.666 45.264 53.366 1.00 58.28 188 ASN B C 1
ATOM 3534 O O . ASN B 1 188 ? 33.618 45.782 53.766 1.00 58.57 188 ASN B O 1
ATOM 3539 N N . ALA B 1 189 ? 35.749 45.154 54.133 1.00 61.61 189 ALA B N 1
ATOM 3540 C CA . ALA B 1 189 ? 35.884 45.803 55.437 1.00 48.23 189 ALA B CA 1
ATOM 3541 C C . ALA B 1 189 ? 37.203 46.561 55.445 1.00 49.54 189 ALA B C 1
ATOM 3542 O O . ALA B 1 189 ? 38.148 46.194 56.154 1.00 48.58 189 ALA B O 1
ATOM 3544 N N . PRO B 1 190 ? 37.299 47.643 54.667 1.00 50.04 190 PRO B N 1
ATOM 3545 C CA . PRO B 1 190 ? 38.592 48.290 54.426 1.00 45.92 190 PRO B CA 1
ATOM 3546 C C . PRO B 1 190 ? 39.096 49.168 55.561 1.00 41.98 190 PRO B C 1
ATOM 3547 O O . PRO B 1 190 ? 40.114 49.842 55.382 1.00 46.98 190 PRO B O 1
ATOM 3551 N N . SER B 1 191 ? 38.427 49.181 56.716 1.00 39.56 191 SER B N 1
ATOM 3552 C CA . SER B 1 191 ? 38.820 50.092 57.786 1.00 38.82 191 SER B CA 1
ATOM 3553 C C . SER B 1 191 ? 40.226 49.782 58.287 1.00 41.79 191 SER B C 1
ATOM 3554 O O . SER B 1 191 ? 41.055 50.687 58.441 1.00 43.96 191 SER B O 1
ATOM 3557 N N . LEU B 1 192 ? 40.516 48.502 58.539 1.00 35.74 192 LEU B N 1
ATOM 3558 C CA . LEU B 1 192 ? 41.842 48.128 59.017 1.00 37.30 192 LEU B CA 1
ATOM 3559 C C . LEU B 1 192 ? 42.919 48.452 57.992 1.00 40.96 192 LEU B C 1
ATOM 3560 O O . LEU B 1 192 ? 44.039 48.823 58.364 1.00 41.30 192 LEU B O 1
ATOM 3565 N N . SER B 1 193 ? 42.602 48.321 56.702 1.00 38.05 193 SER B N 1
ATOM 3566 C CA . SER B 1 193 ? 43.578 48.649 55.668 1.00 36.28 193 SER B CA 1
ATOM 3567 C C . SER B 1 193 ? 43.914 50.135 55.678 1.00 39.20 193 SER B C 1
ATOM 3568 O O . SER B 1 193 ? 45.078 50.515 55.509 1.00 37.95 193 SER B O 1
ATOM 3571 N N . TYR B 1 194 ? 42.910 50.991 55.882 1.00 34.26 194 TYR B N 1
ATOM 3572 C CA . TYR B 1 194 ? 43.168 52.426 55.931 1.00 33.91 194 TYR B CA 1
ATOM 3573 C C . TYR B 1 194 ? 43.886 52.815 57.216 1.00 31.71 194 TYR B C 1
ATOM 3574 O O . TYR B 1 194 ? 44.724 53.724 57.211 1.00 37.19 194 TYR B O 1
ATOM 3583 N N . GLN B 1 195 ? 43.572 52.140 58.325 1.00 34.59 195 GLN B N 1
ATOM 3584 C CA . GLN B 1 195 ? 44.276 52.409 59.576 1.00 38.57 195 GLN B CA 1
ATOM 3585 C C . GLN B 1 195 ? 45.744 52.013 59.477 1.00 41.21 195 GLN B C 1
ATOM 3586 O O . GLN B 1 195 ? 46.613 52.687 60.042 1.00 35.00 195 GLN B O 1
ATOM 3592 N N . GLU B 1 196 ? 46.039 50.922 58.764 1.00 33.65 196 GLU B N 1
ATOM 3593 C CA . GLU B 1 196 ? 47.430 50.539 58.547 1.00 38.40 196 GLU B CA 1
ATOM 3594 C C . GLU B 1 196 ? 48.107 51.465 57.545 1.00 36.50 196 GLU B C 1
ATOM 3595 O O . GLU B 1 196 ? 49.302 51.758 57.672 1.00 36.49 196 GLU B O 1
ATOM 3601 N N . ALA B 1 197 ? 47.360 51.937 56.542 1.00 37.05 197 ALA B N 1
ATOM 3602 C CA . ALA B 1 197 ? 47.920 52.885 55.585 1.00 38.25 197 ALA B CA 1
ATOM 3603 C C . ALA B 1 197 ? 48.301 54.194 56.264 1.00 36.85 197 ALA B C 1
ATOM 3604 O O . ALA B 1 197 ? 49.347 54.780 55.958 1.00 40.03 197 ALA B O 1
ATOM 3606 N N . LEU B 1 198 ? 47.463 54.668 57.190 1.00 40.12 198 LEU B N 1
ATOM 3607 C CA . LEU B 1 198 ? 47.744 55.930 57.867 1.00 36.05 198 LEU B CA 1
ATOM 3608 C C . LEU B 1 198 ? 49.011 55.837 58.708 1.00 36.49 198 LEU B C 1
ATOM 3609 O O . LEU B 1 198 ? 49.847 56.748 58.685 1.00 43.39 198 LEU B O 1
ATOM 3614 N N . GLU B 1 199 ? 49.171 54.742 59.457 1.00 36.39 199 GLU B N 1
ATOM 3615 C CA . GLU B 1 199 ? 50.357 54.587 60.292 1.00 39.61 199 GLU B CA 1
ATOM 3616 C C . GLU B 1 199 ? 51.627 54.590 59.452 1.00 42.93 199 GLU B C 1
ATOM 3617 O O . GLU B 1 199 ? 52.613 55.246 59.807 1.00 49.25 199 GLU B O 1
ATOM 3623 N N . ALA B 1 200 ? 51.621 53.869 58.328 1.00 33.38 200 ALA B N 1
ATOM 3624 C CA . ALA B 1 200 ? 52.796 53.848 57.463 1.00 35.42 200 ALA B CA 1
ATOM 3625 C C . ALA B 1 200 ? 53.023 55.203 56.807 1.00 32.82 200 ALA B C 1
ATOM 3626 O O . ALA B 1 200 ? 54.171 55.617 56.607 1.00 38.03 200 ALA B O 1
ATOM 3628 N N . LEU B 1 201 ? 51.942 55.908 56.467 1.00 40.29 201 LEU B N 1
ATOM 3629 C CA . LEU B 1 201 ? 52.081 57.229 55.864 1.00 37.17 201 LEU B CA 1
ATOM 3630 C C . LEU B 1 201 ? 52.678 58.225 56.850 1.00 46.63 201 LEU B C 1
ATOM 3631 O O . LEU B 1 201 ? 53.496 59.070 56.469 1.00 43.15 201 LEU B O 1
ATOM 3636 N N . LEU B 1 202 ? 52.286 58.137 58.123 1.00 49.25 202 LEU B N 1
ATOM 3637 C CA . LEU B 1 202 ? 52.842 59.037 59.128 1.00 47.01 202 LEU B CA 1
ATOM 3638 C C . LEU B 1 202 ? 54.306 58.720 59.403 1.00 46.07 202 LEU B C 1
ATOM 3639 O O . LEU B 1 202 ? 55.127 59.634 59.542 1.00 45.01 202 LEU B O 1
ATOM 3644 N N . ILE B 1 203 ? 54.654 57.432 59.483 1.00 48.23 203 ILE B N 1
ATOM 3645 C CA . ILE B 1 203 ? 56.051 57.051 59.682 1.00 42.95 203 ILE B CA 1
ATOM 3646 C C . ILE B 1 203 ? 56.903 57.527 58.514 1.00 40.57 203 ILE B C 1
ATOM 3647 O O . ILE B 1 203 ? 58.035 57.990 58.698 1.00 46.06 203 ILE B O 1
ATOM 3652 N N . ALA B 1 204 ? 56.366 57.436 57.294 1.00 39.61 204 ALA B N 1
ATOM 3653 C CA . ALA B 1 204 ? 57.107 57.887 56.121 1.00 39.45 204 ALA B CA 1
ATOM 3654 C C . ALA B 1 204 ? 57.420 59.375 56.200 1.00 44.94 204 ALA B C 1
ATOM 3655 O O . ALA B 1 204 ? 58.485 59.818 55.753 1.00 43.62 204 ALA B O 1
ATOM 3657 N N . ARG B 1 205 ? 56.505 60.164 56.766 1.00 44.06 205 ARG B N 1
ATOM 3658 C CA . ARG B 1 205 ? 56.748 61.597 56.890 1.00 44.51 205 ARG B CA 1
ATOM 3659 C C . ARG B 1 205 ? 57.798 61.883 57.955 1.00 43.25 205 ARG B C 1
ATOM 3660 O O . ARG B 1 205 ? 58.717 62.681 57.738 1.00 38.96 205 ARG B O 1
ATOM 3668 N N . LYS B 1 206 ? 57.686 61.226 59.111 1.00 38.66 206 LYS B N 1
ATOM 3669 C CA . LYS B 1 206 ? 58.606 61.464 60.216 1.00 44.82 206 LYS B CA 1
ATOM 3670 C C . LYS B 1 206 ? 60.024 60.994 59.922 1.00 53.40 206 LYS B C 1
ATOM 3671 O O . LYS B 1 206 ? 60.943 61.356 60.666 1.00 56.33 206 LYS B O 1
ATOM 3677 N N . LEU B 1 207 ? 60.227 60.209 58.866 1.00 50.07 207 LEU B N 1
ATOM 3678 C CA . LEU B 1 207 ? 61.559 59.810 58.437 1.00 43.82 207 LEU B CA 1
ATOM 3679 C C . LEU B 1 207 ? 62.075 60.630 57.262 1.00 40.97 207 LEU B C 1
ATOM 3680 O O . LEU B 1 207 ? 63.259 60.524 56.930 1.00 52.67 207 LEU B O 1
ATOM 3685 N N . SER B 1 208 ? 61.228 61.458 56.647 1.00 34.63 208 SER B N 1
ATOM 3686 C CA . SER B 1 208 ? 61.540 62.077 55.362 1.00 40.49 208 SER B CA 1
ATOM 3687 C C . SER B 1 208 ? 62.688 63.079 55.419 1.00 47.95 208 SER B C 1
ATOM 3688 O O . SER B 1 208 ? 63.187 63.473 54.359 1.00 46.65 208 SER B O 1
ATOM 3691 N N . GLU B 1 209 ? 63.121 63.501 56.606 1.00 42.31 209 GLU B N 1
ATOM 3692 C CA . GLU B 1 209 ? 64.179 64.497 56.724 1.00 53.66 209 GLU B CA 1
ATOM 3693 C C . GLU B 1 209 ? 65.478 63.922 57.274 1.00 60.59 209 GLU B C 1
ATOM 3694 O O . GLU B 1 209 ? 66.424 64.678 57.520 1.00 71.73 209 GLU B O 1
ATOM 3700 N N . HIS B 1 210 ? 65.551 62.610 57.472 1.00 51.89 210 HIS B N 1
ATOM 3701 C CA . HIS B 1 210 ? 66.806 61.973 57.839 1.00 47.79 210 HIS B CA 1
ATOM 3702 C C . HIS B 1 210 ? 67.689 61.825 56.605 1.00 51.89 210 HIS B C 1
ATOM 3703 O O . HIS B 1 210 ? 67.201 61.626 55.488 1.00 47.15 210 HIS B O 1
ATOM 3710 N N . GLN B 1 211 ? 69.003 61.933 56.815 1.00 52.27 211 GLN B N 1
ATOM 3711 C CA . GLN B 1 211 ? 69.940 61.896 55.694 1.00 56.76 211 GLN B CA 1
ATOM 3712 C C . GLN B 1 211 ? 69.857 60.572 54.943 1.00 54.72 211 GLN B C 1
ATOM 3713 O O . GLN B 1 211 ? 69.833 60.546 53.707 1.00 47.81 211 GLN B O 1
ATOM 3719 N N . TYR B 1 212 ? 69.819 59.457 55.677 1.00 46.86 212 TYR B N 1
ATOM 3720 C CA . TYR B 1 212 ? 69.740 58.149 55.033 1.00 44.78 212 TYR B CA 1
ATOM 3721 C C . TYR B 1 212 ? 68.440 57.994 54.256 1.00 49.03 212 TYR B C 1
ATOM 3722 O O . TYR B 1 212 ? 68.412 57.360 53.194 1.00 48.01 212 TYR B O 1
ATOM 3731 N N . SER B 1 213 ? 67.350 58.569 54.769 1.00 45.08 213 SER B N 1
ATOM 3732 C CA . SER B 1 213 ? 66.073 58.486 54.070 1.00 42.37 213 SER B CA 1
ATOM 3733 C C . SER B 1 213 ? 66.043 59.394 52.848 1.00 43.09 213 SER B C 1
ATOM 3734 O O . SER B 1 213 ? 65.431 59.042 51.832 1.00 46.84 213 SER B O 1
ATOM 3737 N N . ILE B 1 214 ? 66.688 60.560 52.927 1.00 42.04 214 ILE B N 1
ATOM 3738 C CA . ILE B 1 214 ? 66.786 61.441 51.766 1.00 43.86 214 ILE B CA 1
ATOM 3739 C C . ILE B 1 214 ? 67.531 60.743 50.636 1.00 40.09 214 ILE B C 1
ATOM 3740 O O . ILE B 1 214 ? 67.195 60.905 49.456 1.00 51.39 214 ILE B O 1
ATOM 3745 N N . SER B 1 215 ? 68.547 59.948 50.979 1.00 39.17 215 SER B N 1
ATOM 3746 C CA . SER B 1 215 ? 69.233 59.152 49.966 1.00 45.63 215 SER B CA 1
ATOM 3747 C C . SER B 1 215 ? 68.313 58.080 49.395 1.00 44.54 215 SER B C 1
ATOM 3748 O O . SER B 1 215 ? 68.357 57.792 48.193 1.00 44.63 215 SER B O 1
ATOM 3751 N N . ALA B 1 216 ? 67.470 57.481 50.241 1.00 32.72 216 ALA B N 1
ATOM 3752 C CA . ALA B 1 216 ? 66.514 56.493 49.753 1.00 32.45 216 ALA B CA 1
ATOM 3753 C C . ALA B 1 216 ? 65.512 57.124 48.795 1.00 35.66 216 ALA B C 1
ATOM 3754 O O . ALA B 1 216 ? 65.121 56.505 47.798 1.00 39.19 216 ALA B O 1
ATOM 3756 N N . ILE B 1 217 ? 65.088 58.358 49.079 1.00 36.77 217 ILE B N 1
ATOM 3757 C CA . ILE B 1 217 ? 64.181 59.059 48.174 1.00 44.71 217 ILE B CA 1
ATOM 3758 C C . ILE B 1 217 ? 64.868 59.323 46.840 1.00 48.48 217 ILE B C 1
ATOM 3759 O O . ILE B 1 217 ? 64.239 59.267 45.775 1.00 49.17 217 ILE B O 1
ATOM 3764 N N . ASN B 1 218 ? 66.172 59.604 46.878 1.00 44.80 218 ASN B N 1
ATOM 3765 C CA . ASN B 1 218 ? 66.931 59.806 45.648 1.00 46.71 218 ASN B CA 1
ATOM 3766 C C . ASN B 1 218 ? 66.956 58.539 44.801 1.00 38.46 218 ASN B C 1
ATOM 3767 O O . ASN B 1 218 ? 66.668 58.575 43.599 1.00 44.59 218 ASN B O 1
ATOM 3772 N N . ASN B 1 219 ? 67.291 57.402 45.416 1.00 41.29 219 ASN B N 1
ATOM 3773 C CA . ASN B 1 219 ? 67.395 56.154 44.665 1.00 40.09 219 ASN B CA 1
ATOM 3774 C C . ASN B 1 219 ? 66.029 55.677 44.186 1.00 41.23 219 ASN B C 1
ATOM 3775 O O . ASN B 1 219 ? 65.871 55.288 43.023 1.00 42.63 219 ASN B O 1
ATOM 3780 N N . ALA B 1 220 ? 65.028 55.702 45.071 1.00 42.35 220 ALA B N 1
ATOM 3781 C CA . ALA B 1 220 ? 63.740 55.092 44.754 1.00 40.37 220 ALA B CA 1
ATOM 3782 C C . ALA B 1 220 ? 63.020 55.818 43.627 1.00 39.79 220 ALA B C 1
ATOM 3783 O O . ALA B 1 220 ? 62.300 55.184 42.847 1.00 42.73 220 ALA B O 1
ATOM 3785 N N . TYR B 1 221 ? 63.191 57.134 43.522 1.00 49.07 221 TYR B N 1
ATOM 3786 C CA . TYR B 1 221 ? 62.500 57.923 42.511 1.00 52.04 221 TYR B CA 1
ATOM 3787 C C . TYR B 1 221 ? 63.451 58.504 41.473 1.00 52.62 221 TYR B C 1
ATOM 3788 O O . TYR B 1 221 ? 63.050 59.379 40.699 1.00 58.71 221 TYR B O 1
ATOM 3797 N N . PHE B 1 222 ? 64.699 58.031 41.438 1.00 47.90 222 PHE B N 1
ATOM 3798 C CA . PHE B 1 222 ? 65.674 58.413 40.416 1.00 48.25 222 PHE B CA 1
ATOM 3799 C C . PHE B 1 222 ? 65.872 59.926 40.364 1.00 54.14 222 PHE B C 1
ATOM 3800 O O . PHE B 1 222 ? 65.903 60.531 39.291 1.00 57.48 222 PHE B O 1
ATOM 3808 N N . GLY B 1 223 ? 66.002 60.542 41.536 1.00 55.91 223 GLY B N 1
ATOM 3809 C CA . GLY B 1 223 ? 66.272 61.959 41.631 1.00 56.00 223 GLY B CA 1
ATOM 3810 C C . GLY B 1 223 ? 65.106 62.873 41.330 1.00 59.03 223 GLY B C 1
ATOM 3811 O O . GLY B 1 223 ? 65.254 64.093 41.465 1.00 61.83 223 GLY B O 1
ATOM 3812 N N . LYS B 1 224 ? 63.953 62.336 40.936 1.00 64.55 224 LYS B N 1
ATOM 3813 C CA . LYS B 1 224 ? 62.819 63.174 40.564 1.00 67.01 224 LYS B CA 1
ATOM 3814 C C . LYS B 1 224 ? 62.004 63.652 41.760 1.00 62.60 224 LYS B C 1
ATOM 3815 O O . LYS B 1 224 ? 61.052 64.417 41.570 1.00 67.23 224 LYS B O 1
ATOM 3821 N N . GLY B 1 225 ? 62.346 63.232 42.975 1.00 61.48 225 GLY B N 1
ATOM 3822 C CA . GLY B 1 225 ? 61.692 63.747 44.160 1.00 64.95 225 GLY B CA 1
ATOM 3823 C C . GLY B 1 225 ? 60.505 62.919 44.608 1.00 60.89 225 GLY B C 1
ATOM 3824 O O . GLY B 1 225 ? 60.073 61.959 43.964 1.00 56.45 225 GLY B O 1
ATOM 3825 N N . LEU B 1 226 ? 59.959 63.324 45.756 1.00 68.34 226 LEU B N 1
ATOM 3826 C CA . LEU B 1 226 ? 58.856 62.592 46.367 1.00 68.76 226 LEU B CA 1
ATOM 3827 C C . LEU B 1 226 ? 57.526 62.865 45.675 1.00 78.43 226 LEU B C 1
ATOM 3828 O O . LEU B 1 226 ? 56.654 61.990 45.653 1.00 79.10 226 LEU B O 1
ATOM 3833 N N . ILE B 1 227 ? 57.349 64.062 45.114 1.00 88.69 227 ILE B N 1
ATOM 3834 C CA . ILE B 1 227 ? 56.088 64.393 44.455 1.00 95.72 227 ILE B CA 1
ATOM 3835 C C . ILE B 1 227 ? 55.961 63.637 43.138 1.00 99.81 227 ILE B C 1
ATOM 3836 O O . ILE B 1 227 ? 54.919 63.040 42.843 1.00 99.62 227 ILE B O 1
ATOM 3841 N N . HIS B 1 228 ? 57.017 63.648 42.331 1.00 98.74 228 HIS B N 1
ATOM 3842 C CA . HIS B 1 228 ? 57.014 62.941 41.055 1.00 87.17 228 HIS B CA 1
ATOM 3843 C C . HIS B 1 228 ? 57.511 61.510 41.224 1.00 89.76 228 HIS B C 1
ATOM 3844 O O . HIS B 1 228 ? 57.554 60.739 40.265 1.00 92.57 228 HIS B O 1
ATOM 3846 N N . ILE B 1 234 ? 51.040 60.820 45.805 1.00 90.44 234 ILE B N 1
ATOM 3847 C CA . ILE B 1 234 ? 51.170 61.894 46.781 1.00 92.75 234 ILE B CA 1
ATOM 3848 C C . ILE B 1 234 ? 51.378 63.239 46.096 1.00 103.54 234 ILE B C 1
ATOM 3849 O O . ILE B 1 234 ? 52.245 63.386 45.234 1.00 112.56 234 ILE B O 1
ATOM 3854 N N . GLU B 1 235 ? 50.564 64.219 46.486 1.00 99.26 235 GLU B N 1
ATOM 3855 C CA . GLU B 1 235 ? 50.737 65.602 46.067 1.00 95.85 235 GLU B CA 1
ATOM 3856 C C . GLU B 1 235 ? 51.138 66.522 47.207 1.00 91.52 235 GLU B C 1
ATOM 3857 O O . GLU B 1 235 ? 51.777 67.548 46.963 1.00 93.68 235 GLU B O 1
ATOM 3863 N N . SER B 1 236 ? 50.780 66.173 48.441 1.00 82.58 236 SER B N 1
ATOM 3864 C CA . SER B 1 236 ? 51.190 66.905 49.630 1.00 72.66 236 SER B CA 1
ATOM 3865 C C . SER B 1 236 ? 51.043 65.977 50.826 1.00 59.36 236 SER B C 1
ATOM 3866 O O . SER B 1 236 ? 50.169 65.107 50.843 1.00 62.35 236 SER B O 1
ATOM 3869 N N . TRP B 1 237 ? 51.915 66.163 51.820 1.00 49.88 237 TRP B N 1
ATOM 3870 C CA . TRP B 1 237 ? 51.842 65.342 53.025 1.00 41.67 237 TRP B CA 1
ATOM 3871 C C . TRP B 1 237 ? 50.491 65.497 53.712 1.00 52.63 237 TRP B C 1
ATOM 3872 O O . TRP B 1 237 ? 49.807 64.507 53.996 1.00 53.25 237 TRP B O 1
ATOM 3883 N N . ASP B 1 238 ? 50.084 66.741 53.978 1.00 64.46 238 ASP B N 1
ATOM 3884 C CA . ASP B 1 238 ? 48.843 66.976 54.709 1.00 62.96 238 ASP B CA 1
ATOM 3885 C C . ASP B 1 238 ? 47.619 66.540 53.912 1.00 62.71 238 ASP B C 1
ATOM 3886 O O . ASP B 1 238 ? 46.640 66.066 54.500 1.00 67.78 238 ASP B O 1
ATOM 3891 N N . LYS B 1 239 ? 47.647 66.686 52.585 1.00 54.39 239 LYS B N 1
ATOM 3892 C CA . LYS B 1 239 ? 46.492 66.287 51.787 1.00 59.46 239 LYS B CA 1
ATOM 3893 C C . LYS B 1 239 ? 46.392 64.773 51.649 1.00 66.37 239 LYS B C 1
ATOM 3894 O O . LYS B 1 239 ? 45.284 64.238 51.531 1.00 71.62 239 LYS B O 1
ATOM 3900 N N . ALA B 1 240 ? 47.526 64.069 51.660 1.00 57.45 240 ALA B N 1
ATOM 3901 C CA . ALA B 1 240 ? 47.486 62.611 51.611 1.00 51.30 240 ALA B CA 1
ATOM 3902 C C . ALA B 1 240 ? 47.049 62.027 52.947 1.00 50.37 240 ALA B C 1
ATOM 3903 O O . ALA B 1 240 ? 46.341 61.014 52.986 1.00 51.15 240 ALA B O 1
ATOM 3905 N N . ILE B 1 241 ? 47.463 62.651 54.053 1.00 41.03 241 ILE B N 1
ATOM 3906 C CA . ILE B 1 241 ? 47.038 62.194 55.371 1.00 38.75 241 ILE B CA 1
ATOM 3907 C C . ILE B 1 241 ? 45.550 62.449 55.569 1.00 46.78 241 ILE B C 1
ATOM 3908 O O . ILE B 1 241 ? 44.814 61.580 56.052 1.00 41.99 241 ILE B O 1
ATOM 3913 N N . SER B 1 242 ? 45.082 63.642 55.194 1.00 45.83 242 SER B N 1
ATOM 3914 C CA . SER B 1 242 ? 43.677 63.982 55.386 1.00 48.88 242 SER B CA 1
ATOM 3915 C C . SER B 1 242 ? 42.770 63.104 54.533 1.00 48.30 242 SER B C 1
ATOM 3916 O O . SER B 1 242 ? 41.679 62.719 54.970 1.00 46.50 242 SER B O 1
ATOM 3919 N N . GLU B 1 243 ? 43.205 62.772 53.316 1.00 46.67 243 GLU B N 1
ATOM 3920 C CA . GLU B 1 243 ? 42.379 61.950 52.440 1.00 50.91 243 GLU B CA 1
ATOM 3921 C C . GLU B 1 243 ? 42.309 60.507 52.925 1.00 48.97 243 GLU B C 1
ATOM 3922 O O . GLU B 1 243 ? 41.288 59.838 52.731 1.00 55.33 243 GLU B O 1
ATOM 3928 N N . THR B 1 244 ? 43.374 60.014 53.560 1.00 46.48 244 THR B N 1
ATOM 3929 C CA . THR B 1 244 ? 43.341 58.668 54.123 1.00 48.99 244 THR B CA 1
ATOM 3930 C C . THR B 1 244 ? 42.380 58.590 55.303 1.00 46.99 244 THR B C 1
ATOM 3931 O O . THR B 1 244 ? 41.649 57.603 55.453 1.00 49.79 244 THR B O 1
ATOM 3935 N N . ILE B 1 245 ? 42.358 59.627 56.142 1.00 50.39 245 ILE B N 1
ATOM 3936 C CA . ILE B 1 245 ? 41.454 59.640 57.288 1.00 47.55 245 ILE B CA 1
ATOM 3937 C C . ILE B 1 245 ? 40.004 59.731 56.825 1.00 49.32 245 ILE B C 1
ATOM 3938 O O . ILE B 1 245 ? 39.112 59.102 57.406 1.00 45.21 245 ILE B O 1
ATOM 3943 N N . ALA B 1 246 ? 39.747 60.499 55.765 1.00 52.48 246 ALA B N 1
ATOM 3944 C CA . ALA B 1 246 ? 38.381 60.647 55.273 1.00 47.71 246 ALA B CA 1
ATOM 3945 C C . ALA B 1 246 ? 37.904 59.379 54.573 1.00 58.00 246 ALA B C 1
ATOM 3946 O O . ALA B 1 246 ? 36.810 58.878 54.857 1.00 61.38 246 ALA B O 1
ATOM 3948 N N . LYS B 1 247 ? 38.712 58.846 53.650 1.00 60.14 247 LYS B N 1
ATOM 3949 C CA . LYS B 1 247 ? 38.335 57.615 52.958 1.00 52.09 247 LYS B CA 1
ATOM 3950 C C . LYS B 1 247 ? 38.186 56.455 53.932 1.00 48.93 247 LYS B C 1
ATOM 3951 O O . LYS B 1 247 ? 37.308 55.601 53.764 1.00 61.71 247 LYS B O 1
ATOM 3957 N N . GLY B 1 248 ? 39.030 56.411 54.961 1.00 47.05 248 GLY B N 1
ATOM 3958 C CA . GLY B 1 248 ? 39.010 55.311 55.902 1.00 40.16 248 GLY B CA 1
ATOM 3959 C C . GLY B 1 248 ? 37.937 55.376 56.961 1.00 51.79 248 GLY B C 1
ATOM 3960 O O . GLY B 1 248 ? 37.711 54.372 57.644 1.00 53.40 248 GLY B O 1
ATOM 3961 N N . LYS B 1 249 ? 37.274 56.525 57.112 1.00 53.57 249 LYS B N 1
ATOM 3962 C CA . LYS B 1 249 ? 36.267 56.721 58.155 1.00 47.91 249 LYS B CA 1
ATOM 3963 C C . LYS B 1 249 ? 36.841 56.388 59.530 1.00 50.94 249 LYS B C 1
ATOM 3964 O O . LYS B 1 249 ? 36.162 55.832 60.396 1.00 54.91 249 LYS B O 1
ATOM 3970 N N . ILE B 1 250 ? 38.112 56.725 59.723 1.00 57.13 250 ILE B N 1
ATOM 3971 C CA . ILE B 1 250 ? 38.830 56.400 60.952 1.00 51.59 250 ILE B CA 1
ATOM 3972 C C . ILE B 1 250 ? 38.249 57.223 62.095 1.00 54.54 250 ILE B C 1
ATOM 3973 O O . ILE B 1 250 ? 38.263 58.461 62.034 1.00 53.84 250 ILE B O 1
ATOM 3978 N N . PRO B 1 251 ? 37.723 56.588 63.141 1.00 58.89 251 PRO B N 1
ATOM 3979 C CA . PRO B 1 251 ? 37.192 57.349 64.275 1.00 54.57 251 PRO B CA 1
ATOM 3980 C C . PRO B 1 251 ? 38.286 58.132 64.984 1.00 67.06 251 PRO B C 1
ATOM 3981 O O . PRO B 1 251 ? 39.469 57.790 64.939 1.00 64.55 251 PRO B O 1
ATOM 3985 N N . SER B 1 252 ? 37.865 59.207 65.654 1.00 63.47 252 SER B N 1
ATOM 3986 C CA . SER B 1 252 ? 38.817 60.113 66.289 1.00 71.00 252 SER B CA 1
ATOM 3987 C C . SER B 1 252 ? 39.519 59.465 67.476 1.00 67.95 252 SER B C 1
ATOM 3988 O O . SER B 1 252 ? 40.639 59.862 67.821 1.00 56.23 252 SER B O 1
ATOM 3991 N N . THR B 1 253 ? 38.883 58.481 68.115 1.00 69.75 253 THR B N 1
ATOM 3992 C CA . THR B 1 253 ? 39.520 57.808 69.242 1.00 74.15 253 THR B CA 1
ATOM 3993 C C . THR B 1 253 ? 40.699 56.958 68.788 1.00 73.31 253 THR B C 1
ATOM 3994 O O . THR B 1 253 ? 41.650 56.756 69.553 1.00 75.67 253 THR B O 1
ATOM 3998 N N . LEU B 1 254 ? 40.659 56.459 67.552 1.00 67.44 254 LEU B N 1
ATOM 3999 C CA . LEU B 1 254 ? 41.759 55.666 67.019 1.00 60.47 254 LEU B CA 1
ATOM 4000 C C . LEU B 1 254 ? 42.885 56.523 66.459 1.00 57.48 254 LEU B C 1
ATOM 4001 O O . LEU B 1 254 ? 44.007 56.026 66.319 1.00 60.80 254 LEU B O 1
ATOM 4006 N N . LEU B 1 255 ? 42.612 57.790 66.135 1.00 57.67 255 LEU B N 1
ATOM 4007 C CA . LEU B 1 255 ? 43.654 58.656 65.589 1.00 52.51 255 LEU B CA 1
ATOM 4008 C C . LEU B 1 255 ? 44.801 58.835 66.574 1.00 53.55 255 LEU B C 1
ATOM 4009 O O . LEU B 1 255 ? 45.974 58.812 66.182 1.00 56.70 255 LEU B O 1
ATOM 4014 N N . ASN B 1 256 ? 44.484 59.015 67.858 1.00 55.21 256 ASN B N 1
ATOM 4015 C CA . ASN B 1 256 ? 45.528 59.240 68.852 1.00 57.35 256 ASN B CA 1
ATOM 4016 C C . ASN B 1 256 ? 46.432 58.022 68.992 1.00 51.75 256 ASN B C 1
ATOM 4017 O O . ASN B 1 256 ? 47.647 58.160 69.176 1.00 59.00 256 ASN B O 1
ATOM 4022 N N . LYS B 1 257 ? 45.860 56.820 68.904 1.00 45.97 257 LYS B N 1
ATOM 4023 C CA . LYS B 1 257 ? 46.676 55.615 69.000 1.00 54.96 257 LYS B CA 1
ATOM 4024 C C . LYS B 1 257 ? 47.521 55.405 67.749 1.00 58.66 257 LYS B C 1
ATOM 4025 O O . LYS B 1 257 ? 48.636 54.881 67.840 1.00 58.01 257 LYS B O 1
ATOM 4031 N N . ILE B 1 258 ? 47.017 55.808 66.581 1.00 53.92 258 ILE B N 1
ATOM 4032 C CA . ILE B 1 258 ? 47.791 55.651 65.353 1.00 56.09 258 ILE B CA 1
ATOM 4033 C C . ILE B 1 258 ? 48.926 56.666 65.302 1.00 58.34 258 ILE B C 1
ATOM 4034 O O . ILE B 1 258 ? 50.056 56.334 64.923 1.00 57.14 258 ILE B O 1
ATOM 4039 N N . TYR B 1 259 ? 48.649 57.917 65.682 1.00 53.47 259 TYR B N 1
ATOM 4040 C CA . TYR B 1 259 ? 49.701 58.929 65.714 1.00 48.11 259 TYR B CA 1
ATOM 4041 C C . TYR B 1 259 ? 50.777 58.575 66.732 1.00 49.19 259 TYR B C 1
ATOM 4042 O O . TYR B 1 259 ? 51.965 58.836 66.507 1.00 54.66 259 TYR B O 1
ATOM 4051 N N . ASP B 1 260 ? 50.383 57.979 67.860 1.00 51.29 260 ASP B N 1
ATOM 4052 C CA . ASP B 1 260 ? 51.364 57.607 68.874 1.00 55.38 260 ASP B CA 1
ATOM 4053 C C . ASP B 1 260 ? 52.167 56.385 68.445 1.00 55.01 260 ASP B C 1
ATOM 4054 O O . ASP B 1 260 ? 53.371 56.304 68.715 1.00 61.09 260 ASP B O 1
ATOM 4059 N N . LYS B 1 261 ? 51.521 55.424 67.778 1.00 54.02 261 LYS B N 1
ATOM 4060 C CA . LYS B 1 261 ? 52.248 54.264 67.272 1.00 53.49 261 LYS B CA 1
ATOM 4061 C C . LYS B 1 261 ? 53.248 54.669 66.197 1.00 52.47 261 LYS B C 1
ATOM 4062 O O . LYS B 1 261 ? 54.366 54.143 66.152 1.00 56.20 261 LYS B O 1
ATOM 4068 N N . ALA B 1 262 ? 52.867 55.605 65.324 1.00 46.78 262 ALA B N 1
ATOM 4069 C CA . ALA B 1 262 ? 53.797 56.080 64.307 1.00 46.29 262 ALA B CA 1
ATOM 4070 C C . ALA B 1 262 ? 54.946 56.868 64.921 1.00 49.31 262 ALA B C 1
ATOM 4071 O O . ALA B 1 262 ? 56.061 56.849 64.389 1.00 49.56 262 ALA B O 1
ATOM 4073 N N . SER B 1 263 ? 54.698 57.556 66.038 1.00 50.15 263 SER B N 1
ATOM 4074 C CA . SER B 1 263 ? 55.750 58.342 66.674 1.00 41.62 263 SER B CA 1
ATOM 4075 C C . SER B 1 263 ? 56.791 57.443 67.329 1.00 44.39 263 SER B C 1
ATOM 4076 O O . SER B 1 263 ? 57.997 57.631 67.134 1.00 52.47 263 SER B O 1
ATOM 4079 N N . GLU B 1 264 ? 56.343 56.458 68.112 1.00 44.82 264 GLU B N 1
ATOM 4080 C CA . GLU B 1 264 ? 57.286 55.593 68.814 1.00 55.25 264 GLU B CA 1
ATOM 4081 C C . GLU B 1 264 ? 58.082 54.721 67.851 1.00 59.90 264 GLU B C 1
ATOM 4082 O O . GLU B 1 264 ? 59.243 54.398 68.127 1.00 68.08 264 GLU B O 1
ATOM 4088 N N . LYS B 1 265 ? 57.487 54.334 66.722 1.00 53.86 265 LYS B N 1
ATOM 4089 C CA . LYS B 1 265 ? 58.202 53.497 65.766 1.00 53.84 265 LYS B CA 1
ATOM 4090 C C . LYS B 1 265 ? 59.167 54.318 64.919 1.00 54.43 265 LYS B C 1
ATOM 4091 O O . LYS B 1 265 ? 60.270 53.854 64.607 1.00 60.31 265 LYS B O 1
ATOM 4097 N N . ALA B 1 266 ? 58.776 55.537 64.541 1.00 50.46 266 ALA B N 1
ATOM 4098 C CA . ALA B 1 266 ? 59.694 56.404 63.810 1.00 53.82 266 ALA B CA 1
ATOM 4099 C C . ALA B 1 266 ? 60.840 56.864 64.701 1.00 62.14 266 ALA B C 1
ATOM 4100 O O . ALA B 1 266 ? 61.981 56.987 64.241 1.00 58.42 266 ALA B O 1
ATOM 4102 N N . LYS B 1 267 ? 60.557 57.121 65.981 1.00 60.93 267 LYS B N 1
ATOM 4103 C CA . LYS B 1 267 ? 61.616 57.534 66.896 1.00 64.48 267 LYS B CA 1
ATOM 4104 C C . LYS B 1 267 ? 62.610 56.404 67.129 1.00 68.10 267 LYS B C 1
ATOM 4105 O O . LYS B 1 267 ? 63.823 56.639 67.176 1.00 74.88 267 LYS B O 1
ATOM 4111 N N . GLY B 1 268 ? 62.118 55.172 67.276 1.00 61.73 268 GLY B N 1
ATOM 4112 C CA . GLY B 1 268 ? 63.015 54.041 67.433 1.00 61.44 268 GLY B CA 1
ATOM 4113 C C . GLY B 1 268 ? 63.909 53.825 66.229 1.00 66.00 268 GLY B C 1
ATOM 4114 O O . GLY B 1 268 ? 65.025 53.315 66.362 1.00 69.83 268 GLY B O 1
ATOM 4115 N N . ILE B 1 269 ? 63.438 54.208 65.042 1.00 61.62 269 ILE B N 1
ATOM 4116 C CA . ILE B 1 269 ? 64.266 54.112 63.845 1.00 61.52 269 ILE B CA 1
ATOM 4117 C C . ILE B 1 269 ? 65.322 55.210 63.841 1.00 62.00 269 ILE B C 1
ATOM 4118 O O . ILE B 1 269 ? 66.507 54.956 63.594 1.00 65.62 269 ILE B O 1
ATOM 4123 N N . LEU B 1 270 ? 64.908 56.448 64.123 1.00 57.42 270 LEU B N 1
ATOM 4124 C CA . LEU B 1 270 ? 65.833 57.575 64.101 1.00 65.07 270 LEU B CA 1
ATOM 4125 C C . LEU B 1 270 ? 66.872 57.504 65.214 1.00 73.15 270 LEU B C 1
ATOM 4126 O O . LEU B 1 270 ? 67.943 58.107 65.081 1.00 68.00 270 LEU B O 1
ATOM 4131 N N . ASP B 1 271 ? 66.588 56.784 66.301 1.00 73.52 271 ASP B N 1
ATOM 4132 C CA . ASP B 1 271 ? 67.554 56.681 67.390 1.00 75.33 271 ASP B CA 1
ATOM 4133 C C . ASP B 1 271 ? 68.648 55.668 67.078 1.00 74.58 271 ASP B C 1
ATOM 4134 O O . ASP B 1 271 ? 69.804 55.861 67.470 1.00 81.02 271 ASP B O 1
ATOM 4139 N N . GLU B 1 272 ? 68.305 54.583 66.377 1.00 65.66 272 GLU B N 1
ATOM 4140 C CA . GLU B 1 272 ? 69.309 53.582 66.034 1.00 65.11 272 GLU B CA 1
ATOM 4141 C C . GLU B 1 272 ? 70.330 54.128 65.043 1.00 63.29 272 GLU B C 1
ATOM 4142 O O . GLU B 1 272 ? 71.482 53.679 65.030 1.00 67.70 272 GLU B O 1
ATOM 4148 N N . PHE B 1 273 ? 69.938 55.097 64.223 1.00 59.92 273 PHE B N 1
ATOM 4149 C CA . PHE B 1 273 ? 70.827 55.712 63.245 1.00 59.19 273 PHE B CA 1
ATOM 4150 C C . PHE B 1 273 ? 71.046 57.174 63.620 1.00 65.87 273 PHE B C 1
ATOM 4151 O O . PHE B 1 273 ? 70.544 58.096 62.973 1.00 69.25 273 PHE B O 1
ATOM 4159 N N . THR B 1 274 ? 71.812 57.380 64.686 1.00 75.83 274 THR B N 1
ATOM 4160 C CA . THR B 1 274 ? 72.094 58.720 65.183 1.00 78.16 274 THR B CA 1
ATOM 4161 C C . THR B 1 274 ? 73.506 59.159 64.808 1.00 71.34 274 THR B C 1
ATOM 4162 O O . THR B 1 274 ? 73.802 59.397 63.637 1.00 65.90 274 THR B O 1
ATOM 4166 N N . SER C 1 14 ? 103.724 -2.285 14.009 1.00 82.68 14 SER C N 1
ATOM 4167 C CA . SER C 1 14 ? 102.613 -1.862 14.854 1.00 83.58 14 SER C CA 1
ATOM 4168 C C . SER C 1 14 ? 103.109 -1.060 16.053 1.00 86.29 14 SER C C 1
ATOM 4169 O O . SER C 1 14 ? 104.059 -1.459 16.727 1.00 85.83 14 SER C O 1
ATOM 4172 N N . GLU C 1 15 ? 102.458 0.075 16.316 1.00 83.81 15 GLU C N 1
ATOM 4173 C CA . GLU C 1 15 ? 102.844 0.897 17.458 1.00 80.05 15 GLU C CA 1
ATOM 4174 C C . GLU C 1 15 ? 102.506 0.208 18.775 1.00 79.69 15 GLU C C 1
ATOM 4175 O O . GLU C 1 15 ? 103.273 0.297 19.742 1.00 67.24 15 GLU C O 1
ATOM 4181 N N . LEU C 1 16 ? 101.367 -0.487 18.832 1.00 83.35 16 LEU C N 1
ATOM 4182 C CA . LEU C 1 16 ? 101.017 -1.227 20.040 1.00 77.33 16 LEU C CA 1
ATOM 4183 C C . LEU C 1 16 ? 101.984 -2.377 20.288 1.00 65.40 16 LEU C C 1
ATOM 4184 O O . LEU C 1 16 ? 102.276 -2.704 21.444 1.00 56.58 16 LEU C O 1
ATOM 4189 N N . LYS C 1 17 ? 102.491 -2.996 19.221 1.00 59.71 17 LYS C N 1
ATOM 4190 C CA . LYS C 1 17 ? 103.472 -4.064 19.381 1.00 59.84 17 LYS C CA 1
ATOM 4191 C C . LYS C 1 17 ? 104.815 -3.513 19.844 1.00 51.76 17 LYS C C 1
ATOM 4192 O O . LYS C 1 17 ? 105.452 -4.083 20.737 1.00 48.82 17 LYS C O 1
ATOM 4198 N N . LYS C 1 18 ? 105.257 -2.398 19.256 1.00 45.49 18 LYS C N 1
ATOM 4199 C CA . LYS C 1 18 ? 106.565 -1.850 19.596 1.00 40.79 18 LYS C CA 1
ATOM 4200 C C . LYS C 1 18 ? 106.609 -1.334 21.028 1.00 44.28 18 LYS C C 1
ATOM 4201 O O . LYS C 1 18 ? 107.663 -1.395 21.672 1.00 46.32 18 LYS C O 1
ATOM 4207 N N . ILE C 1 19 ? 105.487 -0.829 21.545 1.00 46.05 19 ILE C N 1
ATOM 4208 C CA . ILE C 1 19 ? 105.450 -0.387 22.936 1.00 49.57 19 ILE C CA 1
ATOM 4209 C C . ILE C 1 19 ? 105.578 -1.579 23.876 1.00 40.98 19 ILE C C 1
ATOM 4210 O O . ILE C 1 19 ? 106.284 -1.514 24.890 1.00 44.52 19 ILE C O 1
ATOM 4215 N N . ASN C 1 20 ? 104.908 -2.689 23.552 1.00 35.78 20 ASN C N 1
ATOM 4216 C CA . ASN C 1 20 ? 104.983 -3.875 24.400 1.00 38.92 20 ASN C CA 1
ATOM 4217 C C . ASN C 1 20 ? 106.395 -4.443 24.447 1.00 43.57 20 ASN C C 1
ATOM 4218 O O . ASN C 1 20 ? 106.776 -5.072 25.440 1.00 44.50 20 ASN C O 1
ATOM 4223 N N . ILE C 1 21 ? 107.179 -4.240 23.386 1.00 44.90 21 ILE C N 1
ATOM 4224 C CA . ILE C 1 21 ? 108.561 -4.714 23.380 1.00 46.74 21 ILE C CA 1
ATOM 4225 C C . ILE C 1 21 ? 109.363 -4.017 24.471 1.00 45.27 21 ILE C C 1
ATOM 4226 O O . ILE C 1 21 ? 110.079 -4.658 25.249 1.00 45.36 21 ILE C O 1
ATOM 4231 N N . ILE C 1 22 ? 109.246 -2.690 24.550 1.00 39.84 22 ILE C N 1
ATOM 4232 C CA . ILE C 1 22 ? 109.973 -1.940 25.569 1.00 41.56 22 ILE C CA 1
ATOM 4233 C C . ILE C 1 22 ? 109.356 -2.167 26.944 1.00 46.19 22 ILE C C 1
ATOM 4234 O O . ILE C 1 22 ? 110.070 -2.260 27.951 1.00 48.10 22 ILE C O 1
ATOM 4239 N N . GLU C 1 23 ? 108.026 -2.267 27.011 1.00 45.08 23 GLU C N 1
ATOM 4240 C CA . GLU C 1 23 ? 107.361 -2.519 28.286 1.00 45.73 23 GLU C CA 1
ATOM 4241 C C . GLU C 1 23 ? 107.824 -3.835 28.899 1.00 48.85 23 GLU C C 1
ATOM 4242 O O . GLU C 1 23 ? 108.127 -3.904 30.095 1.00 51.46 23 GLU C O 1
ATOM 4248 N N . ASN C 1 24 ? 107.884 -4.896 28.089 1.00 43.05 24 ASN C N 1
ATOM 4249 C CA . ASN C 1 24 ? 108.267 -6.202 28.614 1.00 39.57 24 ASN C CA 1
ATOM 4250 C C . ASN C 1 24 ? 109.731 -6.225 29.033 1.00 41.90 24 ASN C C 1
ATOM 4251 O O . ASN C 1 24 ? 110.087 -6.882 30.018 1.00 49.65 24 ASN C O 1
ATOM 4256 N N . LEU C 1 25 ? 110.595 -5.517 28.302 1.00 40.24 25 LEU C N 1
ATOM 4257 C CA . LEU C 1 25 ? 111.999 -5.447 28.691 1.00 41.77 25 LEU C CA 1
ATOM 4258 C C . LEU C 1 25 ? 112.158 -4.799 30.061 1.00 45.94 25 LEU C C 1
ATOM 4259 O O . LEU C 1 25 ? 112.994 -5.228 30.866 1.00 47.76 25 LEU C O 1
ATOM 4264 N N . ILE C 1 26 ? 111.361 -3.768 30.347 1.00 46.23 26 ILE C N 1
ATOM 4265 C CA . ILE C 1 26 ? 111.431 -3.121 31.654 1.00 50.86 26 ILE C CA 1
ATOM 4266 C C . ILE C 1 26 ? 110.898 -4.050 32.738 1.00 52.66 26 ILE C C 1
ATOM 4267 O O . ILE C 1 26 ? 111.444 -4.112 33.846 1.00 60.82 26 ILE C O 1
ATOM 4272 N N . LYS C 1 27 ? 109.834 -4.798 32.435 1.00 47.24 27 LYS C N 1
ATOM 4273 C CA . LYS C 1 27 ? 109.277 -5.721 33.416 1.00 46.29 27 LYS C CA 1
ATOM 4274 C C . LYS C 1 27 ? 110.191 -6.919 33.649 1.00 51.30 27 LYS C C 1
ATOM 4275 O O . LYS C 1 27 ? 110.275 -7.420 34.776 1.00 60.77 27 LYS C O 1
ATOM 4281 N N . GLU C 1 28 ? 110.881 -7.389 32.610 1.00 55.46 28 GLU C N 1
ATOM 4282 C CA . GLU C 1 28 ? 111.840 -8.481 32.741 1.00 54.81 28 GLU C CA 1
ATOM 4283 C C . GLU C 1 28 ? 113.171 -8.030 33.336 1.00 53.60 28 GLU C C 1
ATOM 4284 O O . GLU C 1 28 ? 114.117 -8.825 33.368 1.00 53.88 28 GLU C O 1
ATOM 4290 N N . ASN C 1 29 ? 113.260 -6.778 33.791 1.00 50.99 29 ASN C N 1
ATOM 4291 C CA . ASN C 1 29 ? 114.455 -6.202 34.407 1.00 54.70 29 ASN C CA 1
ATOM 4292 C C . ASN C 1 29 ? 115.639 -6.130 33.445 1.00 51.25 29 ASN C C 1
ATOM 4293 O O . ASN C 1 29 ? 116.792 -6.058 33.882 1.00 50.11 29 ASN C O 1
ATOM 4298 N N . ASN C 1 30 ? 115.381 -6.143 32.138 1.00 53.19 30 ASN C N 1
ATOM 4299 C CA . ASN C 1 30 ? 116.423 -5.887 31.141 1.00 55.26 30 ASN C CA 1
ATOM 4300 C C . ASN C 1 30 ? 116.516 -4.380 30.900 1.00 51.58 30 ASN C C 1
ATOM 4301 O O . ASN C 1 30 ? 116.177 -3.854 29.838 1.00 45.08 30 ASN C O 1
ATOM 4306 N N . PHE C 1 31 ? 116.990 -3.682 31.935 1.00 49.30 31 PHE C N 1
ATOM 4307 C CA . PHE C 1 31 ? 117.014 -2.223 31.902 1.00 49.06 31 PHE C CA 1
ATOM 4308 C C . PHE C 1 31 ? 117.971 -1.703 30.838 1.00 47.93 31 PHE C C 1
ATOM 4309 O O . PHE C 1 31 ? 117.665 -0.724 30.146 1.00 46.40 31 PHE C O 1
ATOM 4317 N N . ALA C 1 32 ? 119.135 -2.340 30.692 1.00 44.52 32 ALA C N 1
ATOM 4318 C CA . ALA C 1 32 ? 120.093 -1.898 29.684 1.00 44.84 32 ALA C CA 1
ATOM 4319 C C . ALA C 1 32 ? 119.539 -2.088 28.279 1.00 46.69 32 ALA C C 1
ATOM 4320 O O . ALA C 1 32 ? 119.777 -1.259 27.394 1.00 49.98 32 ALA C O 1
ATOM 4322 N N . ARG C 1 33 ? 118.791 -3.170 28.059 1.00 44.77 33 ARG C N 1
ATOM 4323 C CA . ARG C 1 33 ? 118.232 -3.424 26.736 1.00 45.27 33 ARG C CA 1
ATOM 4324 C C . ARG C 1 33 ? 117.104 -2.449 26.419 1.00 48.14 33 ARG C C 1
ATOM 4325 O O . ARG C 1 33 ? 117.001 -1.958 25.288 1.00 51.09 33 ARG C O 1
ATOM 4333 N N . ALA C 1 34 ? 116.252 -2.155 27.404 1.00 40.34 34 ALA C N 1
ATOM 4334 C CA . ALA C 1 34 ? 115.188 -1.178 27.197 1.00 44.17 34 ALA C CA 1
ATOM 4335 C C . ALA C 1 34 ? 115.758 0.219 26.993 1.00 47.29 34 ALA C C 1
ATOM 4336 O O . ALA C 1 34 ? 115.300 0.961 26.116 1.00 44.18 34 ALA C O 1
ATOM 4338 N N . LYS C 1 35 ? 116.757 0.592 27.795 1.00 42.95 35 LYS C N 1
ATOM 4339 C CA . LYS C 1 35 ? 117.406 1.888 27.634 1.00 41.75 35 LYS C CA 1
ATOM 4340 C C . LYS C 1 35 ? 118.100 1.997 26.284 1.00 37.17 35 LYS C C 1
ATOM 4341 O O . LYS C 1 35 ? 118.163 3.085 25.699 1.00 38.26 35 LYS C O 1
ATOM 4355 N N . LEU C 1 37 ? 117.120 0.551 23.416 1.00 38.46 37 LEU C N 1
ATOM 4356 C CA . LEU C 1 37 ? 116.128 0.767 22.368 1.00 35.61 37 LEU C CA 1
ATOM 4357 C C . LEU C 1 37 ? 115.480 2.141 22.484 1.00 39.56 37 LEU C C 1
ATOM 4358 O O . LEU C 1 37 ? 115.160 2.766 21.466 1.00 37.47 37 LEU C O 1
ATOM 4363 N N . LEU C 1 38 ? 115.276 2.625 23.713 1.00 42.78 38 LEU C N 1
ATOM 4364 C CA . LEU C 1 38 ? 114.698 3.952 23.899 1.00 36.13 38 LEU C CA 1
ATOM 4365 C C . LEU C 1 38 ? 115.600 5.039 23.331 1.00 33.03 38 LEU C C 1
ATOM 4366 O O . LEU C 1 38 ? 115.105 6.046 22.811 1.00 39.44 38 LEU C O 1
ATOM 4371 N N . ASN C 1 39 ? 116.920 4.855 23.411 1.00 34.45 39 ASN C N 1
ATOM 4372 C CA . ASN C 1 39 ? 117.838 5.835 22.841 1.00 37.06 39 ASN C CA 1
ATOM 4373 C C . ASN C 1 39 ? 117.813 5.843 21.319 1.00 37.75 39 ASN C C 1
ATOM 4374 O O . ASN C 1 39 ? 118.187 6.853 20.713 1.00 43.69 39 ASN C O 1
ATOM 4379 N N . ASN C 1 40 ? 117.388 4.747 20.686 1.00 31.82 40 ASN C N 1
ATOM 4380 C CA . ASN C 1 40 ? 117.294 4.727 19.232 1.00 35.83 40 ASN C CA 1
ATOM 4381 C C . ASN C 1 40 ? 116.092 5.506 18.723 1.00 37.44 40 ASN C C 1
ATOM 4382 O O . ASN C 1 40 ? 116.072 5.893 17.550 1.00 43.78 40 ASN C O 1
ATOM 4387 N N . LEU C 1 41 ? 115.101 5.750 19.574 1.00 37.88 41 LEU C N 1
ATOM 4388 C CA . LEU C 1 41 ? 113.875 6.398 19.137 1.00 40.22 41 LEU C CA 1
ATOM 4389 C C . LEU C 1 41 ? 114.109 7.872 18.830 1.00 34.44 41 LEU C C 1
ATOM 4390 O O . LEU C 1 41 ? 114.963 8.531 19.429 1.00 39.15 41 LEU C O 1
ATOM 4395 N N . ASP C 1 42 ? 113.339 8.381 17.875 1.00 36.20 42 ASP C N 1
ATOM 4396 C CA . ASP C 1 42 ? 113.230 9.818 17.700 1.00 33.49 42 ASP C CA 1
ATOM 4397 C C . ASP C 1 42 ? 112.451 10.415 18.868 1.00 33.20 42 ASP C C 1
ATOM 4398 O O . ASP C 1 42 ? 111.674 9.732 19.543 1.00 36.27 42 ASP C O 1
ATOM 4403 N N . LEU C 1 43 ? 112.670 11.710 19.108 1.00 36.03 43 LEU C N 1
ATOM 4404 C CA . LEU C 1 43 ? 112.065 12.353 20.270 1.00 33.26 43 LEU C CA 1
ATOM 4405 C C . LEU C 1 43 ? 110.542 12.302 20.207 1.00 37.04 43 LEU C C 1
ATOM 4406 O O . LEU C 1 43 ? 109.877 12.167 21.241 1.00 38.86 43 LEU C O 1
ATOM 4411 N N . THR C 1 44 ? 109.972 12.394 19.003 1.00 33.16 44 THR C N 1
ATOM 4412 C CA . THR C 1 44 ? 108.519 12.327 18.863 1.00 40.34 44 THR C CA 1
ATOM 4413 C C . THR C 1 44 ? 107.982 10.989 19.356 1.00 40.05 44 THR C C 1
ATOM 4414 O O . THR C 1 44 ? 106.998 10.937 20.104 1.00 34.94 44 THR C O 1
ATOM 4418 N N . THR C 1 45 ? 108.626 9.892 18.954 1.00 34.41 45 THR C N 1
ATOM 4419 C CA . THR C 1 45 ? 108.151 8.570 19.345 1.00 31.62 45 THR C CA 1
ATOM 4420 C C . THR C 1 45 ? 108.427 8.296 20.819 1.00 35.96 45 THR C C 1
ATOM 4421 O O . THR C 1 45 ? 107.618 7.652 21.498 1.00 41.86 45 THR C O 1
ATOM 4425 N N . LEU C 1 46 ? 109.560 8.780 21.332 1.00 29.50 46 LEU C N 1
ATOM 4426 C CA . LEU C 1 46 ? 109.878 8.593 22.745 1.00 27.03 46 LEU C CA 1
ATOM 4427 C C . LEU C 1 46 ? 108.835 9.258 23.633 1.00 36.32 46 LEU C C 1
ATOM 4428 O O . LEU C 1 46 ? 108.364 8.665 24.610 1.00 38.71 46 LEU C O 1
ATOM 4433 N N . ILE C 1 47 ? 108.463 10.497 23.307 1.00 33.94 47 ILE C N 1
ATOM 4434 C CA . ILE C 1 47 ? 107.459 11.200 24.098 1.00 36.15 47 ILE C CA 1
ATOM 4435 C C . ILE C 1 47 ? 106.103 10.518 23.968 1.00 37.58 47 ILE C C 1
ATOM 4436 O O . ILE C 1 47 ? 105.361 10.390 24.949 1.00 37.81 47 ILE C O 1
ATOM 4441 N N . LYS C 1 48 ? 105.763 10.063 22.759 1.00 33.88 48 LYS C N 1
ATOM 4442 C CA . LYS C 1 48 ? 104.503 9.354 22.558 1.00 37.47 48 LYS C CA 1
ATOM 4443 C C . LYS C 1 48 ? 104.427 8.106 23.430 1.00 44.87 48 LYS C C 1
ATOM 4444 O O . LYS C 1 48 ? 103.369 7.795 23.990 1.00 46.56 48 LYS C O 1
ATOM 4450 N N . TYR C 1 49 ? 105.543 7.383 23.565 1.00 47.38 49 TYR C N 1
ATOM 4451 C CA . TYR C 1 49 ? 105.541 6.171 24.380 1.00 37.98 49 TYR C CA 1
ATOM 4452 C C . TYR C 1 49 ? 105.346 6.495 25.856 1.00 39.40 49 TYR C C 1
ATOM 4453 O O . TYR C 1 49 ? 104.666 5.753 26.574 1.00 44.90 49 TYR C O 1
ATOM 4462 N N . THR C 1 50 ? 105.936 7.597 26.329 1.00 37.89 50 THR C N 1
ATOM 4463 C CA . THR C 1 50 ? 105.769 7.978 27.728 1.00 43.09 50 THR C CA 1
ATOM 4464 C C . THR C 1 50 ? 104.328 8.360 28.041 1.00 46.64 50 THR C C 1
ATOM 4465 O O . THR C 1 50 ? 103.883 8.206 29.184 1.00 53.91 50 THR C O 1
ATOM 4469 N N . GLU C 1 51 ? 103.587 8.857 27.050 1.00 43.58 51 GLU C N 1
ATOM 4470 C CA . GLU C 1 51 ? 102.195 9.226 27.280 1.00 51.02 51 GLU C CA 1
ATOM 4471 C C . GLU C 1 51 ? 101.272 8.015 27.264 1.00 48.96 51 GLU C C 1
ATOM 4472 O O . GLU C 1 51 ? 100.243 8.017 27.949 1.00 55.07 51 GLU C O 1
ATOM 4478 N N . LEU C 1 52 ? 101.619 6.978 26.501 1.00 49.02 52 LEU C N 1
ATOM 4479 C CA . LEU C 1 52 ? 100.761 5.810 26.364 1.00 49.01 52 LEU C CA 1
ATOM 4480 C C . LEU C 1 52 ? 101.105 4.688 27.333 1.00 49.52 52 LEU C C 1
ATOM 4481 O O . LEU C 1 52 ? 100.280 3.790 27.534 1.00 65.21 52 LEU C O 1
ATOM 4486 N N . SER C 1 53 ? 102.291 4.714 27.938 1.00 39.75 53 SER C N 1
ATOM 4487 C CA . SER C 1 53 ? 102.769 3.611 28.763 1.00 48.70 53 SER C CA 1
ATOM 4488 C C . SER C 1 53 ? 103.185 4.135 30.127 1.00 48.19 53 SER C C 1
ATOM 4489 O O . SER C 1 53 ? 104.134 4.920 30.230 1.00 53.89 53 SER C O 1
ATOM 4492 N N . LYS C 1 54 ? 102.480 3.694 31.172 1.00 48.29 54 LYS C N 1
ATOM 4493 C CA . LYS C 1 54 ? 102.905 4.013 32.530 1.00 59.36 54 LYS C CA 1
ATOM 4494 C C . LYS C 1 54 ? 104.226 3.333 32.871 1.00 60.70 54 LYS C C 1
ATOM 4495 O O . LYS C 1 54 ? 105.042 3.901 33.605 1.00 63.40 54 LYS C O 1
ATOM 4501 N N . THR C 1 55 ? 104.454 2.126 32.345 1.00 51.88 55 THR C N 1
ATOM 4502 C CA . THR C 1 55 ? 105.713 1.432 32.596 1.00 51.60 55 THR C CA 1
ATOM 4503 C C . THR C 1 55 ? 106.892 2.197 32.010 1.00 49.35 55 THR C C 1
ATOM 4504 O O . THR C 1 55 ? 107.940 2.329 32.654 1.00 53.05 55 THR C O 1
ATOM 4508 N N . ILE C 1 56 ? 106.736 2.721 30.793 1.00 52.49 56 ILE C N 1
ATOM 4509 C CA . ILE C 1 56 ? 107.847 3.394 30.127 1.00 47.36 56 ILE C CA 1
ATOM 4510 C C . ILE C 1 56 ? 108.124 4.748 30.769 1.00 44.18 56 ILE C C 1
ATOM 4511 O O . ILE C 1 56 ? 109.284 5.114 30.995 1.00 46.45 56 ILE C O 1
ATOM 4516 N N . THR C 1 57 ? 107.072 5.510 31.085 1.00 40.17 57 THR C N 1
ATOM 4517 C CA . THR C 1 57 ? 107.287 6.860 31.601 1.00 42.94 57 THR C CA 1
ATOM 4518 C C . THR C 1 57 ? 107.899 6.833 32.999 1.00 46.62 57 THR C C 1
ATOM 4519 O O . THR C 1 57 ? 108.724 7.691 33.333 1.00 50.47 57 THR C O 1
ATOM 4523 N N . ASP C 1 58 ? 107.527 5.851 33.824 1.00 51.77 58 ASP C N 1
ATOM 4524 C CA . ASP C 1 58 ? 108.138 5.740 35.145 1.00 50.12 58 ASP C CA 1
ATOM 4525 C C . ASP C 1 58 ? 109.602 5.334 35.036 1.00 53.46 58 ASP C C 1
ATOM 4526 O O . ASP C 1 58 ? 110.441 5.792 35.821 1.00 55.31 58 ASP C O 1
ATOM 4531 N N . PHE C 1 59 ? 109.926 4.477 34.066 1.00 48.14 59 PHE C N 1
ATOM 4532 C CA . PHE C 1 59 ? 111.319 4.113 33.830 1.00 47.12 59 PHE C CA 1
ATOM 4533 C C . PHE C 1 59 ? 112.120 5.305 33.320 1.00 46.56 59 PHE C C 1
ATOM 4534 O O . PHE C 1 59 ? 113.271 5.505 33.725 1.00 48.55 59 PHE C O 1
ATOM 4542 N N . CYS C 1 60 ? 111.524 6.115 32.442 1.00 44.16 60 CYS C N 1
ATOM 4543 C CA . CYS C 1 60 ? 112.224 7.261 31.874 1.00 36.15 60 CYS C CA 1
ATOM 4544 C C . CYS C 1 60 ? 112.361 8.424 32.848 1.00 39.05 60 CYS C C 1
ATOM 4545 O O . CYS C 1 60 ? 113.111 9.363 32.558 1.00 40.99 60 CYS C O 1
ATOM 4548 N N . GLU C 1 61 ? 111.664 8.394 33.984 1.00 47.30 61 GLU C N 1
ATOM 4549 C CA . GLU C 1 61 ? 111.759 9.464 34.969 1.00 46.10 61 GLU C CA 1
ATOM 4550 C C . GLU C 1 61 ? 112.729 9.156 36.101 1.00 56.37 61 GLU C C 1
ATOM 4551 O O . GLU C 1 61 ? 112.995 10.040 36.922 1.00 62.87 61 GLU C O 1
ATOM 4557 N N . GLU C 1 62 ? 113.260 7.938 36.167 1.00 59.72 62 GLU C N 1
ATOM 4558 C CA . GLU C 1 62 ? 114.246 7.612 37.184 1.00 58.00 62 GLU C CA 1
ATOM 4559 C C . GLU C 1 62 ? 115.565 8.326 36.894 1.00 63.70 62 GLU C C 1
ATOM 4560 O O . GLU C 1 62 ? 115.808 8.819 35.788 1.00 71.59 62 GLU C O 1
ATOM 4566 N N . ALA C 1 63 ? 116.424 8.379 37.915 1.00 58.05 63 ALA C N 1
ATOM 4567 C CA . ALA C 1 63 ? 117.651 9.163 37.813 1.00 55.59 63 ALA C CA 1
ATOM 4568 C C . ALA C 1 63 ? 118.595 8.596 36.759 1.00 58.08 63 ALA C C 1
ATOM 4569 O O . ALA C 1 63 ? 119.243 9.354 36.028 1.00 59.27 63 ALA C O 1
ATOM 4571 N N . GLU C 1 64 ? 118.685 7.269 36.662 1.00 60.30 64 GLU C N 1
ATOM 4572 C CA . GLU C 1 64 ? 119.623 6.646 35.735 1.00 66.47 64 GLU C CA 1
ATOM 4573 C C . GLU C 1 64 ? 119.200 6.774 34.277 1.00 60.40 64 GLU C C 1
ATOM 4574 O O . GLU C 1 64 ? 119.985 6.413 33.394 1.00 65.45 64 GLU C O 1
ATOM 4580 N N . GLN C 1 65 ? 117.997 7.273 34.000 1.00 52.34 65 GLN C N 1
ATOM 4581 C CA . GLN C 1 65 ? 117.525 7.467 32.635 1.00 55.48 65 GLN C CA 1
ATOM 4582 C C . GLN C 1 65 ? 117.546 8.928 32.207 1.00 53.91 65 GLN C C 1
ATOM 4583 O O . GLN C 1 65 ? 117.057 9.252 31.120 1.00 51.67 65 GLN C O 1
ATOM 4589 N N . ALA C 1 66 ? 118.106 9.815 33.033 1.00 43.99 66 ALA C N 1
ATOM 4590 C CA . ALA C 1 66 ? 118.146 11.230 32.685 1.00 43.82 66 ALA C CA 1
ATOM 4591 C C . ALA C 1 66 ? 119.043 11.494 31.482 1.00 44.52 66 ALA C C 1
ATOM 4592 O O . ALA C 1 66 ? 118.845 12.484 30.769 1.00 44.09 66 ALA C O 1
ATOM 4594 N N . ASP C 1 67 ? 120.031 10.629 31.240 1.00 40.24 67 ASP C N 1
ATOM 4595 C CA . ASP C 1 67 ? 120.905 10.804 30.088 1.00 43.87 67 ASP C CA 1
ATOM 4596 C C . ASP C 1 67 ? 120.162 10.633 28.770 1.00 39.23 67 ASP C C 1
ATOM 4597 O O . ASP C 1 67 ? 120.612 11.157 27.746 1.00 37.73 67 ASP C O 1
ATOM 4602 N N . ILE C 1 68 ? 119.044 9.906 28.772 1.00 37.17 68 ILE C N 1
ATOM 4603 C CA . ILE C 1 68 ? 118.227 9.804 27.567 1.00 45.85 68 ILE C CA 1
ATOM 4604 C C . ILE C 1 68 ? 117.727 11.181 27.154 1.00 45.66 68 ILE C C 1
ATOM 4605 O O . ILE C 1 68 ? 117.783 11.553 25.976 1.00 40.90 68 ILE C O 1
ATOM 4610 N N . TRP C 1 69 ? 117.255 11.968 28.122 1.00 38.25 69 TRP C N 1
ATOM 4611 C CA . TRP C 1 69 ? 116.735 13.297 27.823 1.00 36.94 69 TRP C CA 1
ATOM 4612 C C . TRP C 1 69 ? 117.853 14.290 27.531 1.00 38.62 69 TRP C C 1
ATOM 4613 O O . TRP C 1 69 ? 117.683 15.184 26.695 1.00 47.42 69 TRP C O 1
ATOM 4624 N N . ARG C 1 70 ? 119.001 14.152 28.203 1.00 44.36 70 ARG C N 1
ATOM 4625 C CA . ARG C 1 70 ? 120.109 15.072 27.962 1.00 37.60 70 ARG C CA 1
ATOM 4626 C C . ARG C 1 70 ? 120.636 14.941 26.541 1.00 43.19 70 ARG C C 1
ATOM 4627 O O . ARG C 1 70 ? 121.062 15.932 25.936 1.00 47.56 70 ARG C O 1
ATOM 4635 N N . THR C 1 71 ? 120.620 13.723 25.994 1.00 38.25 71 THR C N 1
ATOM 4636 C CA . THR C 1 71 ? 121.005 13.533 24.599 1.00 43.65 71 THR C CA 1
ATOM 4637 C C . THR C 1 71 ? 120.093 14.322 23.668 1.00 43.69 71 THR C C 1
ATOM 4638 O O . THR C 1 71 ? 120.561 14.955 22.713 1.00 46.62 71 THR C O 1
ATOM 4642 N N . HIS C 1 72 ? 118.785 14.305 23.935 1.00 39.03 72 HIS C N 1
ATOM 4643 C CA . HIS C 1 72 ? 117.859 15.080 23.117 1.00 38.86 72 HIS C CA 1
ATOM 4644 C C . HIS C 1 72 ? 118.006 16.574 23.378 1.00 34.75 72 HIS C C 1
ATOM 4645 O O . HIS C 1 72 ? 117.867 17.386 22.456 1.00 38.69 72 HIS C O 1
ATOM 4652 N N . LEU C 1 73 ? 118.287 16.957 24.627 1.00 41.13 73 LEU C N 1
ATOM 4653 C CA . LEU C 1 73 ? 118.491 18.370 24.936 1.00 39.98 73 LEU C CA 1
ATOM 4654 C C . LEU C 1 73 ? 119.701 18.923 24.196 1.00 48.18 73 LEU C C 1
ATOM 4655 O O . LEU C 1 73 ? 119.666 20.049 23.684 1.00 54.12 73 LEU C O 1
ATOM 4660 N N . GLN C 1 74 ? 120.781 18.144 24.125 1.00 45.84 74 GLN C N 1
ATOM 4661 C CA . GLN C 1 74 ? 121.982 18.598 23.437 1.00 52.03 74 GLN C CA 1
ATOM 4662 C C . GLN C 1 74 ? 121.808 18.626 21.924 1.00 52.50 74 GLN C C 1
ATOM 4663 O O . GLN C 1 74 ? 122.592 19.289 21.237 1.00 58.08 74 GLN C O 1
ATOM 4669 N N . ASN C 1 75 ? 120.801 17.933 21.391 1.00 50.69 75 ASN C N 1
ATOM 4670 C CA . ASN C 1 75 ? 120.497 18.033 19.970 1.00 55.95 75 ASN C CA 1
ATOM 4671 C C . ASN C 1 75 ? 119.748 19.314 19.623 1.00 58.43 75 ASN C C 1
ATOM 4672 O O . ASN C 1 75 ? 119.686 19.678 18.443 1.00 61.72 75 ASN C O 1
ATOM 4677 N N . PHE C 1 76 ? 119.178 20.001 20.616 1.00 59.05 76 PHE C N 1
ATOM 4678 C CA . PHE C 1 76 ? 118.556 21.297 20.376 1.00 61.66 76 PHE C CA 1
ATOM 4679 C C . PHE C 1 76 ? 119.572 22.429 20.311 1.00 63.85 76 PHE C C 1
ATOM 4680 O O . PHE C 1 76 ? 119.236 23.520 19.836 1.00 70.02 76 PHE C O 1
ATOM 4688 N N . ASN C 1 77 ? 120.798 22.196 20.770 1.00 63.83 77 ASN C N 1
ATOM 4689 C CA . ASN C 1 77 ? 121.803 23.246 20.828 1.00 71.85 77 ASN C CA 1
ATOM 4690 C C . ASN C 1 77 ? 122.351 23.552 19.441 1.00 85.99 77 ASN C C 1
ATOM 4691 O O . ASN C 1 77 ? 122.542 22.652 18.617 1.00 89.82 77 ASN C O 1
ATOM 4696 N N . GLU C 1 78 ? 122.606 24.835 19.188 1.00 93.25 78 GLU C N 1
ATOM 4697 C CA . GLU C 1 78 ? 123.218 25.300 17.958 1.00 93.40 78 GLU C CA 1
ATOM 4698 C C . GLU C 1 78 ? 124.674 25.689 18.228 1.00 94.88 78 GLU C C 1
ATOM 4699 O O . GLU C 1 78 ? 125.271 25.258 19.226 1.00 92.17 78 GLU C O 1
ATOM 4705 N N . GLU C 1 79 ? 125.242 26.509 17.343 1.00 99.14 79 GLU C N 1
ATOM 4706 C CA . GLU C 1 79 ? 126.638 26.901 17.489 1.00 103.78 79 GLU C CA 1
ATOM 4707 C C . GLU C 1 79 ? 126.813 27.984 18.547 1.00 102.57 79 GLU C C 1
ATOM 4708 O O . GLU C 1 79 ? 127.779 27.950 19.318 1.00 98.01 79 GLU C O 1
ATOM 4714 N N . HIS C 1 80 ? 125.892 28.946 18.606 1.00 104.17 80 HIS C N 1
ATOM 4715 C CA . HIS C 1 80 ? 126.014 30.087 19.505 1.00 107.23 80 HIS C CA 1
ATOM 4716 C C . HIS C 1 80 ? 124.914 30.104 20.562 1.00 91.27 80 HIS C C 1
ATOM 4717 O O . HIS C 1 80 ? 124.563 31.166 21.083 1.00 84.52 80 HIS C O 1
ATOM 4724 N N . PHE C 1 81 ? 124.364 28.937 20.891 1.00 81.05 81 PHE C N 1
ATOM 4725 C CA . PHE C 1 81 ? 123.397 28.828 21.975 1.00 63.62 81 PHE C CA 1
ATOM 4726 C C . PHE C 1 81 ? 123.283 27.373 22.404 1.00 54.79 81 PHE C C 1
ATOM 4727 O O . PHE C 1 81 ? 123.245 26.473 21.562 1.00 61.25 81 PHE C O 1
ATOM 4735 N N . SER C 1 82 ? 123.222 27.158 23.717 1.00 50.99 82 SER C N 1
ATOM 4736 C CA . SER C 1 82 ? 123.035 25.830 24.285 1.00 49.76 82 SER C CA 1
ATOM 4737 C C . SER C 1 82 ? 122.116 25.934 25.492 1.00 56.12 82 SER C C 1
ATOM 4738 O O . SER C 1 82 ? 122.305 26.807 26.344 1.00 56.33 82 SER C O 1
ATOM 4741 N N . PHE C 1 83 ? 121.123 25.050 25.558 1.00 50.82 83 PHE C N 1
ATOM 4742 C CA . PHE C 1 83 ? 120.216 25.032 26.695 1.00 50.41 83 PHE C CA 1
ATOM 4743 C C . PHE C 1 83 ? 120.946 24.586 27.956 1.00 44.52 83 PHE C C 1
ATOM 4744 O O . PHE C 1 83 ? 121.914 23.822 27.906 1.00 47.88 83 PHE C O 1
ATOM 4752 N N . GLU C 1 84 ? 120.470 25.074 29.099 1.00 41.56 84 GLU C N 1
ATOM 4753 C CA . GLU C 1 84 ? 121.043 24.736 30.392 1.00 46.85 84 GLU C CA 1
ATOM 4754 C C . GLU C 1 84 ? 119.948 24.216 31.311 1.00 46.99 84 GLU C C 1
ATOM 4755 O O . GLU C 1 84 ? 118.779 24.589 31.184 1.00 45.81 84 GLU C O 1
ATOM 4761 N N . GLU C 1 85 ? 120.337 23.345 32.235 1.00 44.19 85 GLU C N 1
ATOM 4762 C CA . GLU C 1 85 ? 119.413 22.757 33.192 1.00 44.63 85 GLU C CA 1
ATOM 4763 C C . GLU C 1 85 ? 119.481 23.505 34.517 1.00 47.91 85 GLU C C 1
ATOM 4764 O O . GLU C 1 85 ? 120.543 23.981 34.928 1.00 49.85 85 GLU C O 1
ATOM 4770 N N . TYR C 1 86 ? 118.329 23.605 35.186 1.00 46.82 86 TYR C N 1
ATOM 4771 C CA . TYR C 1 86 ? 118.274 24.248 36.491 1.00 43.44 86 TYR C CA 1
ATOM 4772 C C . TYR C 1 86 ? 117.022 23.801 37.221 1.00 43.39 86 TYR C C 1
ATOM 4773 O O . TYR C 1 86 ? 115.971 23.649 36.583 1.00 44.03 86 TYR C O 1
ATOM 4782 N N . PRO C 1 87 ? 117.090 23.576 38.530 1.00 46.68 87 PRO C N 1
ATOM 4783 C CA . PRO C 1 87 ? 115.892 23.212 39.295 1.00 44.51 87 PRO C CA 1
ATOM 4784 C C . PRO C 1 87 ? 114.880 24.343 39.281 1.00 45.97 87 PRO C C 1
ATOM 4785 O O . PRO C 1 87 ? 115.232 25.495 38.982 1.00 36.68 87 PRO C O 1
ATOM 4789 N N . PRO C 1 88 ? 113.608 24.067 39.618 1.00 40.56 88 PRO C N 1
ATOM 4790 C CA . PRO C 1 88 ? 113.067 22.779 40.072 1.00 42.32 88 PRO C CA 1
ATOM 4791 C C . PRO C 1 88 ? 112.636 21.826 38.954 1.00 48.07 88 PRO C C 1
ATOM 4792 O O . PRO C 1 88 ? 112.190 20.717 39.251 1.00 54.45 88 PRO C O 1
ATOM 4796 N N . LEU C 1 89 ? 112.768 22.241 37.697 1.00 46.36 89 LEU C N 1
ATOM 4797 C CA . LEU C 1 89 ? 112.321 21.413 36.585 1.00 42.79 89 LEU C CA 1
ATOM 4798 C C . LEU C 1 89 ? 113.321 20.301 36.291 1.00 39.20 89 LEU C C 1
ATOM 4799 O O . LEU C 1 89 ? 114.537 20.511 36.323 1.00 36.25 89 LEU C O 1
ATOM 4804 N N . THR C 1 90 ? 112.798 19.113 36.002 1.00 41.33 90 THR C N 1
ATOM 4805 C CA . THR C 1 90 ? 113.638 17.989 35.627 1.00 37.23 90 THR C CA 1
ATOM 4806 C C . THR C 1 90 ? 114.017 18.082 34.150 1.00 40.14 90 THR C C 1
ATOM 4807 O O . THR C 1 90 ? 113.477 18.891 33.390 1.00 37.49 90 THR C O 1
ATOM 4811 N N . VAL C 1 91 ? 114.961 17.231 33.744 1.00 36.86 91 VAL C N 1
ATOM 4812 C CA . VAL C 1 91 ? 115.468 17.299 32.378 1.00 31.51 91 VAL C CA 1
ATOM 4813 C C . VAL C 1 91 ? 114.407 16.851 31.376 1.00 31.84 91 VAL C C 1
ATOM 4814 O O . VAL C 1 91 ? 114.366 17.349 30.244 1.00 39.87 91 VAL C O 1
ATOM 4818 N N . SER C 1 92 ? 113.523 15.928 31.768 1.00 29.55 92 SER C N 1
ATOM 4819 C CA . SER C 1 92 ? 112.476 15.487 30.850 1.00 33.83 92 SER C CA 1
ATOM 4820 C C . SER C 1 92 ? 111.432 16.576 30.647 1.00 36.62 92 SER C C 1
ATOM 4821 O O . SER C 1 92 ? 110.954 16.784 29.526 1.00 40.41 92 SER C O 1
ATOM 4824 N N . GLN C 1 93 ? 111.063 17.278 31.721 1.00 33.94 93 GLN C N 1
ATOM 4825 C CA . GLN C 1 93 ? 110.162 18.417 31.587 1.00 31.51 93 GLN C CA 1
ATOM 4826 C C . GLN C 1 93 ? 110.765 19.490 30.692 1.00 36.01 93 GLN C C 1
ATOM 4827 O O . GLN C 1 93 ? 110.056 20.118 29.896 1.00 36.43 93 GLN C O 1
ATOM 4833 N N . LEU C 1 94 ? 112.076 19.711 30.806 1.00 26.39 94 LEU C N 1
ATOM 4834 C CA . LEU C 1 94 ? 112.736 20.691 29.952 1.00 33.89 94 LEU C CA 1
ATOM 4835 C C . LEU C 1 94 ? 112.692 20.266 28.490 1.00 38.89 94 LEU C C 1
ATOM 4836 O O . LEU C 1 94 ? 112.389 21.078 27.608 1.00 34.00 94 LEU C O 1
ATOM 4841 N N . VAL C 1 95 ? 112.975 18.991 28.216 1.00 35.55 95 VAL C N 1
ATOM 4842 C CA . VAL C 1 95 ? 113.011 18.510 26.838 1.00 32.83 95 VAL C CA 1
ATOM 4843 C C . VAL C 1 95 ? 111.606 18.455 26.250 1.00 27.41 95 VAL C C 1
ATOM 4844 O O . VAL C 1 95 ? 111.371 18.900 25.120 1.00 31.48 95 VAL C O 1
ATOM 4848 N N . LYS C 1 96 ? 110.650 17.902 27.002 1.00 28.60 96 LYS C N 1
ATOM 4849 C CA . LYS C 1 96 ? 109.275 17.842 26.514 1.00 30.12 96 LYS C CA 1
ATOM 4850 C C . LYS C 1 96 ? 108.708 19.238 26.291 1.00 34.19 96 LYS C C 1
ATOM 4851 O O . LYS C 1 96 ? 107.991 19.474 25.311 1.00 33.78 96 LYS C O 1
ATOM 4857 N N . GLY C 1 97 ? 109.020 20.176 27.188 1.00 30.32 97 GLY C N 1
ATOM 4858 C CA . GLY C 1 97 ? 108.521 21.532 27.028 1.00 25.17 97 GLY C CA 1
ATOM 4859 C C . GLY C 1 97 ? 109.063 22.214 25.787 1.00 34.67 97 GLY C C 1
ATOM 4860 O O . GLY C 1 97 ? 108.336 22.926 25.090 1.00 40.26 97 GLY C O 1
ATOM 4861 N N . ILE C 1 98 ? 110.349 22.006 25.493 1.00 37.20 98 ILE C N 1
ATOM 4862 C CA . ILE C 1 98 ? 110.937 22.577 24.286 1.00 35.14 98 ILE C CA 1
ATOM 4863 C C . ILE C 1 98 ? 110.338 21.931 23.044 1.00 35.55 98 ILE C C 1
ATOM 4864 O O . ILE C 1 98 ? 110.049 22.611 22.052 1.00 29.88 98 ILE C O 1
ATOM 4869 N N . TYR C 1 99 ? 110.138 20.611 23.079 1.00 27.20 99 TYR C N 1
ATOM 4870 C CA . TYR C 1 99 ? 109.588 19.913 21.921 1.00 30.29 99 TYR C CA 1
ATOM 4871 C C . TYR C 1 99 ? 108.163 20.367 21.629 1.00 31.86 99 TYR C C 1
ATOM 4872 O O . TYR C 1 99 ? 107.831 20.715 20.489 1.00 34.51 99 TYR C O 1
ATOM 4881 N N . PHE C 1 100 ? 107.301 20.360 22.650 1.00 30.59 100 PHE C N 1
ATOM 4882 C CA . PHE C 1 100 ? 105.911 20.752 22.445 1.00 20.63 100 PHE C CA 1
ATOM 4883 C C . PHE C 1 100 ? 105.795 22.206 22.007 1.00 27.57 100 PHE C C 1
ATOM 4884 O O . PHE C 1 100 ? 104.905 22.547 21.221 1.00 31.55 100 PHE C O 1
ATOM 4892 N N . TYR C 1 101 ? 106.684 23.074 22.495 1.00 31.03 101 TYR C N 1
ATOM 4893 C CA . TYR C 1 101 ? 106.666 24.461 22.045 1.00 26.25 101 TYR C CA 1
ATOM 4894 C C . TYR C 1 101 ? 107.097 24.571 20.588 1.00 32.80 101 TYR C C 1
ATOM 4895 O O . TYR C 1 101 ? 106.547 25.380 19.832 1.00 29.89 101 TYR C O 1
ATOM 4904 N N . GLY C 1 102 ? 108.081 23.769 20.177 1.00 34.87 102 GLY C N 1
ATOM 4905 C CA . GLY C 1 102 ? 108.471 23.758 18.777 1.00 23.98 102 GLY C CA 1
ATOM 4906 C C . GLY C 1 102 ? 107.354 23.276 17.873 1.00 34.25 102 GLY C C 1
ATOM 4907 O O . GLY C 1 102 ? 107.173 23.788 16.765 1.00 40.42 102 GLY C O 1
ATOM 4908 N N . GLN C 1 103 ? 106.588 22.284 18.333 1.00 30.12 103 GLN C N 1
ATOM 4909 C CA . GLN C 1 103 ? 105.429 21.832 17.570 1.00 33.74 103 GLN C CA 1
ATOM 4910 C C . GLN C 1 103 ? 104.383 22.932 17.465 1.00 34.88 103 GLN C C 1
ATOM 4911 O O . GLN C 1 103 ? 103.710 23.063 16.435 1.00 38.10 103 GLN C O 1
ATOM 4917 N N . ALA C 1 104 ? 104.231 23.732 18.523 1.00 32.54 104 ALA C N 1
ATOM 4918 C CA . ALA C 1 104 ? 103.300 24.853 18.472 1.00 29.40 104 ALA C CA 1
ATOM 4919 C C . ALA C 1 104 ? 103.737 25.881 17.439 1.00 31.03 104 ALA C C 1
ATOM 4920 O O . ALA C 1 104 ? 102.907 26.421 16.698 1.00 36.92 104 ALA C O 1
ATOM 4922 N N . ALA C 1 105 ? 105.041 26.161 17.371 1.00 31.91 105 ALA C N 1
ATOM 4923 C CA . ALA C 1 105 ? 105.544 27.104 16.379 1.00 32.76 105 ALA C CA 1
ATOM 4924 C C . ALA C 1 105 ? 105.321 26.594 14.961 1.00 41.59 105 ALA C C 1
ATOM 4925 O O . ALA C 1 105 ? 105.064 27.388 14.049 1.00 44.12 105 ALA C O 1
ATOM 4927 N N . GLU C 1 106 ? 105.414 25.277 14.755 1.00 41.86 106 GLU C N 1
ATOM 4928 C CA . GLU C 1 106 ? 105.146 24.717 13.435 1.00 46.17 106 GLU C CA 1
ATOM 4929 C C . GLU C 1 106 ? 103.670 24.835 13.077 1.00 38.89 106 GLU C C 1
ATOM 4930 O O . GLU C 1 106 ? 103.325 25.044 11.908 1.00 45.75 106 GLU C O 1
ATOM 4936 N N . CYS C 1 107 ? 102.785 24.697 14.067 1.00 43.31 107 CYS C N 1
ATOM 4937 C CA . CYS C 1 107 ? 101.357 24.838 13.803 1.00 43.73 107 CYS C CA 1
ATOM 4938 C C . CYS C 1 107 ? 101.008 26.265 13.402 1.00 40.04 107 CYS C C 1
ATOM 4939 O O . CYS C 1 107 ? 100.177 26.478 12.512 1.00 39.09 107 CYS C O 1
ATOM 4942 N N . ARG C 1 108 ? 101.630 27.256 14.047 1.00 45.17 108 ARG C N 1
ATOM 4943 C CA . ARG C 1 108 ? 101.383 28.644 13.669 1.00 44.43 108 ARG C CA 1
ATOM 4944 C C . ARG C 1 108 ? 101.849 28.915 12.245 1.00 51.32 108 ARG C C 1
ATOM 4945 O O . ARG C 1 108 ? 101.173 29.617 11.485 1.00 49.91 108 ARG C O 1
ATOM 4953 N N . GLU C 1 109 ? 103.002 28.358 11.865 1.00 52.80 109 GLU C N 1
ATOM 4954 C CA . GLU C 1 109 ? 103.503 28.548 10.510 1.00 53.30 109 GLU C CA 1
ATOM 4955 C C . GLU C 1 109 ? 102.586 27.905 9.478 1.00 49.18 109 GLU C C 1
ATOM 4956 O O . GLU C 1 109 ? 102.448 28.424 8.364 1.00 51.82 109 GLU C O 1
ATOM 4962 N N . GLU C 1 110 ? 101.943 26.790 9.828 1.00 47.50 110 GLU C N 1
ATOM 4963 C CA . GLU C 1 110 ? 101.077 26.108 8.872 1.00 46.22 110 GLU C CA 1
ATOM 4964 C C . GLU C 1 110 ? 99.695 26.750 8.802 1.00 48.47 110 GLU C C 1
ATOM 4965 O O . GLU C 1 110 ? 99.116 26.854 7.715 1.00 51.60 110 GLU C O 1
ATOM 4971 N N . GLU C 1 111 ? 99.150 27.184 9.942 1.00 42.46 111 GLU C N 1
ATOM 4972 C CA . GLU C 1 111 ? 97.831 27.810 9.936 1.00 47.53 111 GLU C CA 1
ATOM 4973 C C . GLU C 1 111 ? 97.869 29.237 9.407 1.00 45.48 111 GLU C C 1
ATOM 4974 O O . GLU C 1 111 ? 96.868 29.716 8.865 1.00 46.77 111 GLU C O 1
ATOM 4980 N N . GLY C 1 112 ? 98.997 29.931 9.560 1.00 43.01 112 GLY C N 1
ATOM 4981 C CA . GLY C 1 112 ? 99.131 31.290 9.087 1.00 43.24 112 GLY C CA 1
ATOM 4982 C C . GLY C 1 112 ? 98.636 32.359 10.037 1.00 53.11 112 GLY C C 1
ATOM 4983 O O . GLY C 1 112 ? 98.945 33.540 9.827 1.00 57.66 112 GLY C O 1
ATOM 4984 N N . LYS C 1 113 ? 97.881 31.994 11.072 1.00 48.17 113 LYS C N 1
ATOM 4985 C CA . LYS C 1 113 ? 97.406 32.972 12.034 1.00 44.17 113 LYS C CA 1
ATOM 4986 C C . LYS C 1 113 ? 97.927 32.637 13.427 1.00 42.54 113 LYS C C 1
ATOM 4987 O O . LYS C 1 113 ? 98.251 31.479 13.710 1.00 42.06 113 LYS C O 1
ATOM 4993 N N . PRO C 1 114 ? 98.029 33.627 14.314 1.00 45.96 114 PRO C N 1
ATOM 4994 C CA . PRO C 1 114 ? 98.492 33.343 15.677 1.00 40.57 114 PRO C CA 1
ATOM 4995 C C . PRO C 1 114 ? 97.419 32.656 16.509 1.00 44.56 114 PRO C C 1
ATOM 4996 O O . PRO C 1 114 ? 96.230 32.970 16.408 1.00 42.88 114 PRO C O 1
ATOM 5000 N N . PHE C 1 115 ? 97.861 31.701 17.330 1.00 32.09 115 PHE C N 1
ATOM 5001 C CA . PHE C 1 115 ? 97.026 31.058 18.349 1.00 30.07 115 PHE C CA 1
ATOM 5002 C C . PHE C 1 115 ? 95.827 30.335 17.736 1.00 31.25 115 PHE C C 1
ATOM 5003 O O . PHE C 1 115 ? 94.682 30.511 18.157 1.00 35.69 115 PHE C O 1
ATOM 5011 N N . GLY C 1 116 ? 96.101 29.502 16.738 1.00 36.74 116 GLY C N 1
ATOM 5012 C CA . GLY C 1 116 ? 95.100 28.580 16.249 1.00 36.03 116 GLY C CA 1
ATOM 5013 C C . GLY C 1 116 ? 94.847 27.461 17.243 1.00 34.65 116 GLY C C 1
ATOM 5014 O O . GLY C 1 116 ? 95.523 27.323 18.264 1.00 39.34 116 GLY C O 1
ATOM 5015 N N . ASP C 1 117 ? 93.843 26.639 16.930 1.00 38.78 117 ASP C N 1
ATOM 5016 C CA . ASP C 1 117 ? 93.477 25.551 17.833 1.00 39.70 117 ASP C CA 1
ATOM 5017 C C . ASP C 1 117 ? 94.618 24.553 17.994 1.00 38.68 117 ASP C C 1
ATOM 5018 O O . ASP C 1 117 ? 94.868 24.060 19.100 1.00 37.71 117 ASP C O 1
ATOM 5023 N N . ASN C 1 118 ? 95.321 24.243 16.903 1.00 38.01 118 ASN C N 1
ATOM 5024 C CA . ASN C 1 118 ? 96.441 23.311 16.989 1.00 35.11 118 ASN C CA 1
ATOM 5025 C C . ASN C 1 118 ? 97.579 23.898 17.814 1.00 36.42 118 ASN C C 1
ATOM 5026 O O . ASN C 1 118 ? 98.129 23.227 18.696 1.00 31.51 118 ASN C O 1
ATOM 5031 N N . GLU C 1 119 ? 97.946 25.154 17.542 1.00 29.82 119 GLU C N 1
ATOM 5032 C CA . GLU C 1 119 ? 99.020 25.794 18.294 1.00 33.40 119 GLU C CA 1
ATOM 5033 C C . GLU C 1 119 ? 98.688 25.853 19.779 1.00 29.18 119 GLU C C 1
ATOM 5034 O O . GLU C 1 119 ? 99.528 25.533 20.628 1.00 28.97 119 GLU C O 1
ATOM 5040 N N . LEU C 1 120 ? 97.459 26.257 20.110 1.00 26.44 120 LEU C N 1
ATOM 5041 C CA . LEU C 1 120 ? 97.051 26.319 21.509 1.00 33.39 120 LEU C CA 1
ATOM 5042 C C . LEU C 1 120 ? 97.144 24.952 22.171 1.00 30.60 120 LEU C C 1
ATOM 5043 O O . LEU C 1 120 ? 97.518 24.846 23.345 1.00 31.52 120 LEU C O 1
ATOM 5048 N N . GLU C 1 121 ? 96.822 23.892 21.427 1.00 33.28 121 GLU C N 1
ATOM 5049 C CA . GLU C 1 121 ? 96.862 22.548 21.991 1.00 33.28 121 GLU C CA 1
ATOM 5050 C C . GLU C 1 121 ? 98.282 22.157 22.384 1.00 34.20 121 GLU C C 1
ATOM 5051 O O . GLU C 1 121 ? 98.503 21.590 23.460 1.00 31.16 121 GLU C O 1
ATOM 5057 N N . PHE C 1 122 ? 99.261 22.461 21.528 1.00 29.54 122 PHE C N 1
ATOM 5058 C CA . PHE C 1 122 ? 100.649 22.166 21.869 1.00 32.23 122 PHE C CA 1
ATOM 5059 C C . PHE C 1 122 ? 101.174 23.098 22.954 1.00 32.85 122 PHE C C 1
ATOM 5060 O O . PHE C 1 122 ? 102.010 22.687 23.766 1.00 32.49 122 PHE C O 1
ATOM 5068 N N . LEU C 1 123 ? 100.707 24.349 22.983 1.00 30.17 123 LEU C N 1
ATOM 5069 C CA . LEU C 1 123 ? 101.119 25.261 24.046 1.00 28.67 123 LEU C CA 1
ATOM 5070 C C . LEU C 1 123 ? 100.653 24.762 25.408 1.00 29.82 123 LEU C C 1
ATOM 5071 O O . LEU C 1 123 ? 101.373 24.894 26.405 1.00 31.44 123 LEU C O 1
ATOM 5076 N N . LYS C 1 124 ? 99.450 24.182 25.470 1.00 25.99 124 LYS C N 1
ATOM 5077 C CA . LYS C 1 124 ? 98.964 23.621 26.728 1.00 30.15 124 LYS C CA 1
ATOM 5078 C C . LYS C 1 124 ? 99.811 22.431 27.163 1.00 25.45 124 LYS C C 1
ATOM 5079 O O . LYS C 1 124 ? 100.139 22.296 28.347 1.00 33.15 124 LYS C O 1
ATOM 5085 N N . LYS C 1 125 ? 100.167 21.552 26.222 1.00 27.53 125 LYS C N 1
ATOM 5086 C CA . LYS C 1 125 ? 101.034 20.428 26.559 1.00 29.04 125 LYS C CA 1
ATOM 5087 C C . LYS C 1 125 ? 102.417 20.914 26.968 1.00 27.73 125 LYS C C 1
ATOM 5088 O O . LYS C 1 125 ? 103.039 20.351 27.877 1.00 33.67 125 LYS C O 1
ATOM 5094 N N . SER C 1 126 ? 102.912 21.963 26.309 1.00 24.30 126 SER C N 1
ATOM 5095 C CA . SER C 1 126 ? 104.199 22.534 26.687 1.00 24.59 126 SER C CA 1
ATOM 5096 C C . SER C 1 126 ? 104.126 23.187 28.062 1.00 29.48 126 SER C C 1
ATOM 5097 O O . SER C 1 126 ? 105.056 23.058 28.867 1.00 30.47 126 SER C O 1
ATOM 5100 N N . ALA C 1 127 ? 103.024 23.886 28.352 1.00 30.86 127 ALA C N 1
ATOM 5101 C CA . ALA C 1 127 ? 102.852 24.490 29.670 1.00 30.11 127 ALA C CA 1
ATOM 5102 C C . ALA C 1 127 ? 102.636 23.436 30.746 1.00 29.63 127 ALA C C 1
ATOM 5103 O O . ALA C 1 127 ? 102.971 23.667 31.913 1.00 26.80 127 ALA C O 1
ATOM 5105 N N . TYR C 1 128 ? 102.070 22.283 30.378 1.00 26.32 128 TYR C N 1
ATOM 5106 C CA . TYR C 1 128 ? 101.959 21.181 31.327 1.00 30.79 128 TYR C CA 1
ATOM 5107 C C . TYR C 1 128 ? 103.332 20.716 31.793 1.00 29.08 128 TYR C C 1
ATOM 5108 O O . TYR C 1 128 ? 103.479 20.254 32.931 1.00 35.83 128 TYR C O 1
ATOM 5117 N N . GLN C 1 129 ? 104.341 20.827 30.934 1.00 31.73 129 GLN C N 1
ATOM 5118 C CA . GLN C 1 129 ? 105.726 20.579 31.303 1.00 29.29 129 GLN C CA 1
ATOM 5119 C C . GLN C 1 129 ? 106.407 21.823 31.860 1.00 33.09 129 GLN C C 1
ATOM 5120 O O . GLN C 1 129 ? 107.627 21.812 32.058 1.00 38.67 129 GLN C O 1
ATOM 5126 N N . HIS C 1 130 ? 105.644 22.893 32.093 1.00 27.44 130 HIS C N 1
ATOM 5127 C CA . HIS C 1 130 ? 106.129 24.112 32.743 1.00 32.71 130 HIS C CA 1
ATOM 5128 C C . HIS C 1 130 ? 107.204 24.814 31.918 1.00 33.24 130 HIS C C 1
ATOM 5129 O O . HIS C 1 130 ? 108.132 25.412 32.468 1.00 38.71 130 HIS C O 1
ATOM 5136 N N . CYS C 1 131 ? 107.080 24.763 30.595 1.00 32.92 131 CYS C N 1
ATOM 5137 C CA . CYS C 1 131 ? 108.028 25.449 29.729 1.00 29.13 131 CYS C CA 1
ATOM 5138 C C . CYS C 1 131 ? 107.801 26.955 29.786 1.00 33.00 131 CYS C C 1
ATOM 5139 O O . CYS C 1 131 ? 106.669 27.428 29.645 1.00 33.20 131 CYS C O 1
ATOM 5142 N N . PHE C 1 132 ? 108.883 27.711 29.995 1.00 34.64 132 PHE C N 1
ATOM 5143 C CA . PHE C 1 132 ? 108.765 29.163 30.079 1.00 30.37 132 PHE C CA 1
ATOM 5144 C C . PHE C 1 132 ? 108.237 29.752 28.779 1.00 33.81 132 PHE C C 1
ATOM 5145 O O . PHE C 1 132 ? 107.457 30.712 28.795 1.00 33.28 132 PHE C O 1
ATOM 5153 N N . TYR C 1 133 ? 108.664 29.199 27.641 1.00 28.46 133 TYR C N 1
ATOM 5154 C CA . TYR C 1 133 ? 108.187 29.690 26.352 1.00 26.72 133 TYR C CA 1
ATOM 5155 C C . TYR C 1 133 ? 106.673 29.560 26.243 1.00 26.54 133 TYR C C 1
ATOM 5156 O O . TYR C 1 133 ? 106.002 30.452 25.711 1.00 29.78 133 TYR C O 1
ATOM 5165 N N . ALA C 1 134 ? 106.118 28.457 26.749 1.00 31.47 134 ALA C N 1
ATOM 5166 C CA . ALA C 1 134 ? 104.676 28.250 26.681 1.00 25.15 134 ALA C CA 1
ATOM 5167 C C . ALA C 1 134 ? 103.938 29.233 27.580 1.00 28.06 134 ALA C C 1
ATOM 5168 O O . ALA C 1 134 ? 102.944 29.840 27.166 1.00 28.24 134 ALA C O 1
ATOM 5170 N N . TYR C 1 135 ? 104.410 29.400 28.819 1.00 24.24 135 TYR C N 1
ATOM 5171 C CA . TYR C 1 135 ? 103.781 30.352 29.730 1.00 31.00 135 TYR C CA 1
ATOM 5172 C C . TYR C 1 135 ? 103.839 31.769 29.174 1.00 30.03 135 TYR C C 1
ATOM 5173 O O . TYR C 1 135 ? 102.883 32.540 29.314 1.00 35.99 135 TYR C O 1
ATOM 5182 N N . ASN C 1 136 ? 104.955 32.129 28.538 1.00 33.12 136 ASN C N 1
ATOM 5183 C CA . ASN C 1 136 ? 105.074 33.458 27.949 1.00 33.89 136 ASN C CA 1
ATOM 5184 C C . ASN C 1 136 ? 104.099 33.632 26.791 1.00 31.98 136 ASN C C 1
ATOM 5185 O O . ASN C 1 136 ? 103.399 34.647 26.700 1.00 34.17 136 ASN C O 1
ATOM 5190 N N . SER C 1 137 ? 104.033 32.642 25.899 1.00 24.20 137 SER C N 1
ATOM 5191 C CA . SER C 1 137 ? 103.155 32.748 24.739 1.00 28.19 137 SER C CA 1
ATOM 5192 C C . SER C 1 137 ? 101.687 32.662 25.143 1.00 28.75 137 SER C C 1
ATOM 5193 O O . SER C 1 137 ? 100.836 33.336 24.552 1.00 29.58 137 SER C O 1
ATOM 5196 N N . LEU C 1 138 ? 101.370 31.842 26.148 1.00 27.67 138 LEU C N 1
ATOM 5197 C CA . LEU C 1 138 ? 99.982 31.715 26.579 1.00 28.47 138 LEU C CA 1
ATOM 5198 C C . LEU C 1 138 ? 99.491 32.969 27.293 1.00 25.75 138 LEU C C 1
ATOM 5199 O O . LEU C 1 138 ? 98.316 33.329 27.164 1.00 31.99 138 LEU C O 1
ATOM 5204 N N . SER C 1 139 ? 100.363 33.641 28.049 1.00 25.20 139 SER C N 1
ATOM 5205 C CA . SER C 1 139 ? 99.956 34.881 28.701 1.00 30.74 139 SER C CA 1
ATOM 5206 C C . SER C 1 139 ? 99.706 35.979 27.676 1.00 33.76 139 SER C C 1
ATOM 5207 O O . SER C 1 139 ? 98.798 36.800 27.846 1.00 36.54 139 SER C O 1
ATOM 5210 N N . THR C 1 140 ? 100.502 36.009 26.603 1.00 28.67 140 THR C N 1
ATOM 5211 C CA . THR C 1 140 ? 100.217 36.919 25.498 1.00 33.42 140 THR C CA 1
ATOM 5212 C C . THR C 1 140 ? 98.876 36.588 24.853 1.00 30.46 140 THR C C 1
ATOM 5213 O O . THR C 1 140 ? 98.094 37.490 24.528 1.00 35.09 140 THR C O 1
ATOM 5217 N N . TRP C 1 141 ? 98.589 35.296 24.676 1.00 29.04 141 TRP C N 1
ATOM 5218 C CA . TRP C 1 141 ? 97.304 34.879 24.123 1.00 25.82 141 TRP C CA 1
ATOM 5219 C C . TRP C 1 141 ? 96.150 35.337 25.006 1.00 29.85 141 TRP C C 1
ATOM 5220 O O . TRP C 1 141 ? 95.161 35.896 24.518 1.00 31.00 141 TRP C O 1
ATOM 5231 N N . ALA C 1 142 ? 96.260 35.109 26.316 1.00 32.04 142 ALA C N 1
ATOM 5232 C CA . ALA C 1 142 ? 95.186 35.504 27.219 1.00 28.22 142 ALA C CA 1
ATOM 5233 C C . ALA C 1 142 ? 95.079 37.019 27.341 1.00 30.00 142 ALA C C 1
ATOM 5234 O O . ALA C 1 142 ? 93.983 37.543 27.568 1.00 26.21 142 ALA C O 1
ATOM 5236 N N . TYR C 1 143 ? 96.195 37.738 27.189 1.00 25.29 143 TYR C N 1
ATOM 5237 C CA . TYR C 1 143 ? 96.150 39.192 27.299 1.00 27.36 143 TYR C CA 1
ATOM 5238 C C . TYR C 1 143 ? 95.436 39.816 26.109 1.00 31.11 143 TYR C C 1
ATOM 5239 O O . TYR C 1 143 ? 94.660 40.765 26.272 1.00 38.85 143 TYR C O 1
ATOM 5248 N N . GLU C 1 144 ? 95.691 39.306 24.902 1.00 30.95 144 GLU C N 1
ATOM 5249 C CA . GLU C 1 144 ? 94.992 39.816 23.728 1.00 35.93 144 GLU C CA 1
ATOM 5250 C C . GLU C 1 144 ? 93.504 39.500 23.793 1.00 29.23 144 GLU C C 1
ATOM 5251 O O . GLU C 1 144 ? 92.676 40.300 23.342 1.00 36.46 144 GLU C O 1
ATOM 5257 N N . LYS C 1 145 ? 93.146 38.336 24.343 1.00 27.03 145 LYS C N 1
ATOM 5258 C CA . LYS C 1 145 ? 91.738 38.034 24.585 1.00 30.52 145 LYS C CA 1
ATOM 5259 C C . LYS C 1 145 ? 91.132 39.030 25.563 1.00 34.32 145 LYS C C 1
ATOM 5260 O O . LYS C 1 145 ? 90.019 39.524 25.352 1.00 30.41 145 LYS C O 1
ATOM 5266 N N . TYR C 1 146 ? 91.856 39.335 26.641 1.00 28.37 146 TYR C N 1
ATOM 5267 C CA . TYR C 1 146 ? 91.376 40.312 27.610 1.00 30.18 146 TYR C CA 1
ATOM 5268 C C . TYR C 1 146 ? 91.292 41.700 26.992 1.00 40.03 146 TYR C C 1
ATOM 5269 O O . TYR C 1 146 ? 90.338 42.445 27.248 1.00 39.77 146 TYR C O 1
ATOM 5278 N N . LYS C 1 147 ? 92.273 42.059 26.161 1.00 38.73 147 LYS C N 1
ATOM 5279 C CA . LYS C 1 147 ? 92.304 43.396 25.580 1.00 35.88 147 LYS C CA 1
ATOM 5280 C C . LYS C 1 147 ? 91.138 43.630 24.628 1.00 35.31 147 LYS C C 1
ATOM 5281 O O . LYS C 1 147 ? 90.648 44.759 24.522 1.00 38.81 147 LYS C O 1
ATOM 5295 N N . GLY C 1 149 ? 88.165 42.514 24.935 1.00 32.37 149 GLY C N 1
ATOM 5296 C CA . GLY C 1 149 ? 86.899 42.628 25.635 1.00 28.10 149 GLY C CA 1
ATOM 5297 C C . GLY C 1 149 ? 86.521 41.509 26.587 1.00 35.50 149 GLY C C 1
ATOM 5298 O O . GLY C 1 149 ? 85.591 41.671 27.382 1.00 36.68 149 GLY C O 1
ATOM 5299 N N . LEU C 1 150 ? 87.213 40.374 26.524 1.00 33.05 150 LEU C N 1
ATOM 5300 C CA . LEU C 1 150 ? 86.886 39.231 27.378 1.00 35.81 150 LEU C CA 1
ATOM 5301 C C . LEU C 1 150 ? 87.536 39.441 28.742 1.00 40.47 150 LEU C C 1
ATOM 5302 O O . LEU C 1 150 ? 88.717 39.144 28.934 1.00 38.14 150 LEU C O 1
ATOM 5307 N N . ASN C 1 151 ? 86.746 39.934 29.702 1.00 34.47 151 ASN C N 1
ATOM 5308 C CA . ASN C 1 151 ? 87.294 40.423 30.967 1.00 30.57 151 ASN C CA 1
ATOM 5309 C C . ASN C 1 151 ? 88.006 39.321 31.744 1.00 25.54 151 ASN C C 1
ATOM 5310 O O . ASN C 1 151 ? 89.111 39.525 32.260 1.00 28.28 151 ASN C O 1
ATOM 5315 N N . ASP C 1 152 ? 87.384 38.145 31.850 1.00 27.07 152 ASP C N 1
ATOM 5316 C CA . ASP C 1 152 ? 87.915 37.111 32.731 1.00 26.10 152 ASP C CA 1
ATOM 5317 C C . ASP C 1 152 ? 89.200 36.478 32.210 1.00 31.97 152 ASP C C 1
ATOM 5318 O O . ASP C 1 152 ? 89.806 35.675 32.928 1.00 30.08 152 ASP C O 1
ATOM 5323 N N . TYR C 1 153 ? 89.636 36.817 30.996 1.00 29.32 153 TYR C N 1
ATOM 5324 C CA . TYR C 1 153 ? 90.909 36.317 30.496 1.00 29.86 153 TYR C CA 1
ATOM 5325 C C . TYR C 1 153 ? 92.109 37.005 31.132 1.00 30.42 153 TYR C C 1
ATOM 5326 O O . TYR C 1 153 ? 93.231 36.509 30.990 1.00 33.74 153 TYR C O 1
ATOM 5335 N N . SER C 1 154 ? 91.906 38.128 31.827 1.00 25.24 154 SER C N 1
ATOM 5336 C CA . SER C 1 154 ? 92.996 38.709 32.603 1.00 27.27 154 SER C CA 1
ATOM 5337 C C . SER C 1 154 ? 93.426 37.775 33.725 1.00 30.64 154 SER C C 1
ATOM 5338 O O . SER C 1 154 ? 94.577 37.827 34.173 1.00 32.04 154 SER C O 1
ATOM 5341 N N . LEU C 1 155 ? 92.514 36.916 34.189 1.00 33.19 155 LEU C N 1
ATOM 5342 C CA . LEU C 1 155 ? 92.868 35.921 35.196 1.00 36.51 155 LEU C CA 1
ATOM 5343 C C . LEU C 1 155 ? 93.873 34.918 34.645 1.00 34.50 155 LEU C C 1
ATOM 5344 O O . LEU C 1 155 ? 94.836 34.553 35.329 1.00 33.51 155 LEU C O 1
ATOM 5349 N N . LEU C 1 156 ? 93.659 34.455 33.410 1.00 24.74 156 LEU C N 1
ATOM 5350 C CA . LEU C 1 156 ? 94.590 33.513 32.799 1.00 28.82 156 LEU C CA 1
ATOM 5351 C C . LEU C 1 156 ? 95.928 34.173 32.497 1.00 31.98 156 LEU C C 1
ATOM 5352 O O . LEU C 1 156 ? 96.983 33.550 32.665 1.00 33.18 156 LEU C O 1
ATOM 5357 N N . THR C 1 157 ? 95.902 35.430 32.044 1.00 23.59 157 THR C N 1
ATOM 5358 C CA . THR C 1 157 ? 97.141 36.141 31.741 1.00 30.58 157 THR C CA 1
ATOM 5359 C C . THR C 1 157 ? 98.064 36.168 32.951 1.00 30.71 157 THR C C 1
ATOM 5360 O O . THR C 1 157 ? 99.262 35.887 32.842 1.00 34.64 157 THR C O 1
ATOM 5364 N N . LEU C 1 158 ? 97.516 36.497 34.121 1.00 32.86 158 LEU C N 1
ATOM 5365 C CA . LEU C 1 158 ? 98.331 36.564 35.326 1.00 27.83 158 LEU C CA 1
ATOM 5366 C C . LEU C 1 158 ? 98.655 35.180 35.870 1.00 24.43 158 LEU C C 1
ATOM 5367 O O . LEU C 1 158 ? 99.714 34.991 36.479 1.00 26.59 158 LEU C O 1
ATOM 5372 N N . HIS C 1 159 ? 97.765 34.206 35.661 1.00 21.72 159 HIS C N 1
ATOM 5373 C CA . HIS C 1 159 ? 98.035 32.846 36.117 1.00 30.13 159 HIS C CA 1
ATOM 5374 C C . HIS C 1 159 ? 99.228 32.243 35.387 1.00 33.29 159 HIS C C 1
ATOM 5375 O O . HIS C 1 159 ? 100.073 31.583 36.003 1.00 31.76 159 HIS C O 1
ATOM 5382 N N . TYR C 1 160 ? 99.312 32.453 34.071 1.00 29.93 160 TYR C N 1
ATOM 5383 C CA . TYR C 1 160 ? 100.429 31.907 33.308 1.00 30.39 160 TYR C CA 1
ATOM 5384 C C . TYR C 1 160 ? 101.743 32.565 33.707 1.00 30.60 160 TYR C C 1
ATOM 5385 O O . TYR C 1 160 ? 102.776 31.892 33.802 1.00 31.83 160 TYR C O 1
ATOM 5394 N N . ALA C 1 161 ? 101.725 33.878 33.944 1.00 28.23 161 ALA C N 1
ATOM 5395 C CA . ALA C 1 161 ? 102.931 34.554 34.409 1.00 29.01 161 ALA C CA 1
ATOM 5396 C C . ALA C 1 161 ? 103.306 34.118 35.819 1.00 33.17 161 ALA C C 1
ATOM 5397 O O . ALA C 1 161 ? 104.494 34.072 36.157 1.00 33.48 161 ALA C O 1
ATOM 5399 N N . GLN C 1 162 ? 102.313 33.792 36.649 1.00 31.84 162 GLN C N 1
ATOM 5400 C CA . GLN C 1 162 ? 102.597 33.331 38.003 1.00 32.32 162 GLN C CA 1
ATOM 5401 C C . GLN C 1 162 ? 103.234 31.948 37.989 1.00 36.32 162 GLN C C 1
ATOM 5402 O O . GLN C 1 162 ? 104.146 31.671 38.777 1.00 34.97 162 GLN C O 1
ATOM 5408 N N . LYS C 1 163 ? 102.766 31.065 37.102 1.00 29.81 163 LYS C N 1
ATOM 5409 C CA . LYS C 1 163 ? 103.384 29.750 36.978 1.00 24.92 163 LYS C CA 1
ATOM 5410 C C . LYS C 1 163 ? 104.830 29.858 36.515 1.00 32.33 163 LYS C C 1
ATOM 5411 O O . LYS C 1 163 ? 105.674 29.052 36.923 1.00 36.08 163 LYS C O 1
ATOM 5417 N N . ALA C 1 164 ? 105.136 30.844 35.668 1.00 31.51 164 ALA C N 1
ATOM 5418 C CA . ALA C 1 164 ? 106.517 31.046 35.246 1.00 36.33 164 ALA C CA 1
ATOM 5419 C C . ALA C 1 164 ? 107.406 31.436 36.418 1.00 38.69 164 ALA C C 1
ATOM 5420 O O . ALA C 1 164 ? 108.606 31.140 36.413 1.00 44.32 164 ALA C O 1
ATOM 5422 N N . CYS C 1 165 ? 106.837 32.095 37.431 1.00 33.85 165 CYS C N 1
ATOM 5423 C CA . CYS C 1 165 ? 107.616 32.454 38.611 1.00 29.01 165 CYS C CA 1
ATOM 5424 C C . CYS C 1 165 ? 107.973 31.232 39.444 1.00 27.66 165 CYS C C 1
ATOM 5425 O O . CYS C 1 165 ? 108.994 31.237 40.141 1.00 36.02 165 CYS C O 1
ATOM 5428 N N . GLN C 1 166 ? 107.149 30.183 39.392 1.00 30.13 166 GLN C N 1
ATOM 5429 C CA . GLN C 1 166 ? 107.405 29.002 40.209 1.00 38.80 166 GLN C CA 1
ATOM 5430 C C . GLN C 1 166 ? 108.630 28.234 39.737 1.00 42.23 166 GLN C C 1
ATOM 5431 O O . GLN C 1 166 ? 109.266 27.539 40.537 1.00 47.34 166 GLN C O 1
ATOM 5437 N N . TYR C 1 167 ? 108.976 28.334 38.453 1.00 37.26 167 TYR C N 1
ATOM 5438 C CA . TYR C 1 167 ? 109.985 27.457 37.882 1.00 43.27 167 TYR C CA 1
ATOM 5439 C C . TYR C 1 167 ? 111.121 28.163 37.157 1.00 36.49 167 TYR C C 1
ATOM 5440 O O . TYR C 1 167 ? 112.121 27.505 36.854 1.00 42.72 167 TYR C O 1
ATOM 5449 N N . HIS C 1 168 ? 111.017 29.463 36.868 1.00 37.34 168 HIS C N 1
ATOM 5450 C CA . HIS C 1 168 ? 111.973 30.078 35.954 1.00 34.99 168 HIS C CA 1
ATOM 5451 C C . HIS C 1 168 ? 112.620 31.343 36.509 1.00 30.10 168 HIS C C 1
ATOM 5452 O O . HIS C 1 168 ? 113.090 32.178 35.729 1.00 35.91 168 HIS C O 1
ATOM 5459 N N . TRP C 1 169 ? 112.656 31.498 37.831 1.00 29.92 169 TRP C N 1
ATOM 5460 C CA . TRP C 1 169 ? 113.587 32.406 38.522 1.00 35.59 169 TRP C CA 1
ATOM 5461 C C . TRP C 1 169 ? 113.406 33.832 38.003 1.00 37.93 169 TRP C C 1
ATOM 5462 O O . TRP C 1 169 ? 112.274 34.340 38.004 1.00 36.88 169 TRP C O 1
ATOM 5473 N N . THR C 1 170 ? 114.474 34.506 37.554 1.00 40.34 170 THR C N 1
ATOM 5474 C CA . THR C 1 170 ? 114.364 35.917 37.185 1.00 37.96 170 THR C CA 1
ATOM 5475 C C . THR C 1 170 ? 113.511 36.135 35.942 1.00 30.45 170 THR C C 1
ATOM 5476 O O . THR C 1 170 ? 112.636 37.019 35.972 1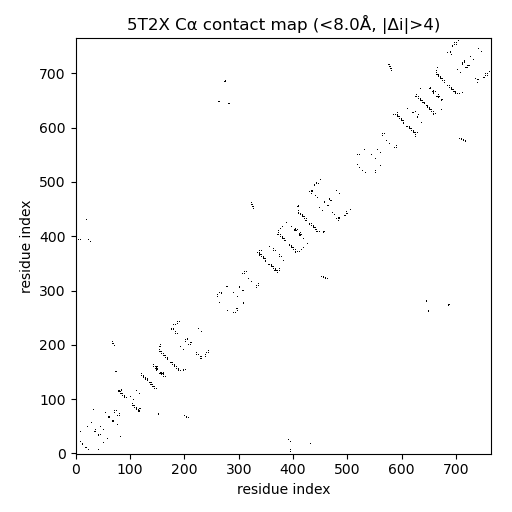.00 37.32 170 THR C O 1
ATOM 5480 N N . PRO C 1 171 ? 113.700 35.410 34.830 1.00 38.56 171 PRO C N 1
ATOM 5481 C CA . PRO C 1 171 ? 112.803 35.624 33.683 1.00 34.79 171 PRO C CA 1
ATOM 5482 C C . PRO C 1 171 ? 111.344 35.355 34.001 1.00 36.89 171 PRO C C 1
ATOM 5483 O O . PRO C 1 171 ? 110.462 35.965 33.383 1.00 32.75 171 PRO C O 1
ATOM 5487 N N . GLY C 1 172 ? 111.062 34.460 34.949 1.00 32.00 172 GLY C N 1
ATOM 5488 C CA . GLY C 1 172 ? 109.683 34.242 35.355 1.00 30.48 172 GLY C CA 1
ATOM 5489 C C . GLY C 1 172 ? 109.081 35.460 36.031 1.00 33.06 172 GLY C C 1
ATOM 5490 O O . GLY C 1 172 ? 107.970 35.884 35.700 1.00 32.83 172 GLY C O 1
ATOM 5491 N N . TYR C 1 173 ? 109.811 36.043 36.985 1.00 31.52 173 TYR C N 1
ATOM 5492 C CA . TYR C 1 173 ? 109.309 37.231 37.668 1.00 27.34 173 TYR C CA 1
ATOM 5493 C C . TYR C 1 173 ? 109.321 38.451 36.759 1.00 30.75 173 TYR C C 1
ATOM 5494 O O . TYR C 1 173 ? 108.515 39.369 36.949 1.00 32.62 173 TYR C O 1
ATOM 5503 N N . LEU C 1 174 ? 110.216 38.485 35.769 1.00 25.25 174 LEU C N 1
ATOM 5504 C CA . LEU C 1 174 ? 110.169 39.563 34.788 1.00 25.51 174 LEU C CA 1
ATOM 5505 C C . LEU C 1 174 ? 108.920 39.458 33.923 1.00 33.05 174 LEU C C 1
ATOM 5506 O O . LEU C 1 174 ? 108.319 40.478 33.564 1.00 39.28 174 LEU C O 1
ATOM 5511 N N . LEU C 1 175 ? 108.512 38.233 33.581 1.00 31.96 175 LEU C N 1
ATOM 5512 C CA . LEU C 1 175 ? 107.259 38.052 32.857 1.00 33.69 175 LEU C CA 1
ATOM 5513 C C . LEU C 1 175 ? 106.075 38.511 33.698 1.00 26.69 175 LEU C C 1
ATOM 5514 O O . LEU C 1 175 ? 105.183 39.207 33.200 1.00 31.59 175 LEU C O 1
ATOM 5519 N N . PHE C 1 176 ? 106.057 38.137 34.980 1.00 25.46 176 PHE C N 1
ATOM 5520 C CA . PHE C 1 176 ? 105.007 38.601 35.882 1.00 25.62 176 PHE C CA 1
ATOM 5521 C C . PHE C 1 176 ? 105.025 40.118 36.008 1.00 32.01 176 PHE C C 1
ATOM 5522 O O . PHE C 1 176 ? 103.969 40.759 36.054 1.00 32.33 176 PHE C O 1
ATOM 5530 N N . TYR C 1 177 ? 106.220 40.710 36.065 1.00 27.93 177 TYR C N 1
ATOM 5531 C CA . TYR C 1 177 ? 106.328 42.163 36.146 1.00 28.80 177 TYR C CA 1
ATOM 5532 C C . TYR C 1 177 ? 105.773 42.823 34.890 1.00 36.53 177 TYR C C 1
ATOM 5533 O O . TYR C 1 177 ? 104.977 43.766 34.969 1.00 33.90 177 TYR C O 1
ATOM 5542 N N . LYS C 1 178 ? 106.170 42.326 33.715 1.00 37.85 178 LYS C N 1
ATOM 5543 C CA . LYS C 1 178 ? 105.675 42.892 32.466 1.00 33.71 178 LYS C CA 1
ATOM 5544 C C . LYS C 1 178 ? 104.180 42.651 32.292 1.00 35.02 178 LYS C C 1
ATOM 5545 O O . LYS C 1 178 ? 103.479 43.495 31.721 1.00 35.07 178 LYS C O 1
ATOM 5551 N N . THR C 1 179 ? 103.675 41.514 32.776 1.00 30.24 179 THR C N 1
ATOM 5552 C CA . THR C 1 179 ? 102.246 41.240 32.671 1.00 29.28 179 THR C CA 1
ATOM 5553 C C . THR C 1 179 ? 101.435 42.225 33.504 1.00 28.15 179 THR C C 1
ATOM 5554 O O . THR C 1 179 ? 100.377 42.693 33.067 1.00 33.54 179 THR C O 1
ATOM 5558 N N . CYS C 1 180 ? 101.922 42.563 34.701 1.00 34.73 180 CYS C N 1
ATOM 5559 C CA . CYS C 1 180 ? 101.227 43.539 35.535 1.00 40.29 180 CYS C CA 1
ATOM 5560 C C . CYS C 1 180 ? 101.213 44.916 34.882 1.00 34.14 180 CYS C C 1
ATOM 5561 O O . CYS C 1 180 ? 100.225 45.651 34.991 1.00 38.33 180 CYS C O 1
ATOM 5564 N N . LEU C 1 181 ? 102.304 45.286 34.205 1.00 33.49 181 LEU C N 1
ATOM 5565 C CA . LEU C 1 181 ? 102.339 46.566 33.503 1.00 27.93 181 LEU C CA 1
ATOM 5566 C C . LEU C 1 181 ? 101.289 46.613 32.401 1.00 31.89 181 LEU C C 1
ATOM 5567 O O . LEU C 1 181 ? 100.566 47.605 32.256 1.00 36.48 181 LEU C O 1
ATOM 5572 N N . ASN C 1 182 ? 101.193 45.542 31.610 1.00 33.52 182 ASN C N 1
ATOM 5573 C CA . ASN C 1 182 ? 100.207 45.505 30.537 1.00 32.48 182 ASN C CA 1
ATOM 5574 C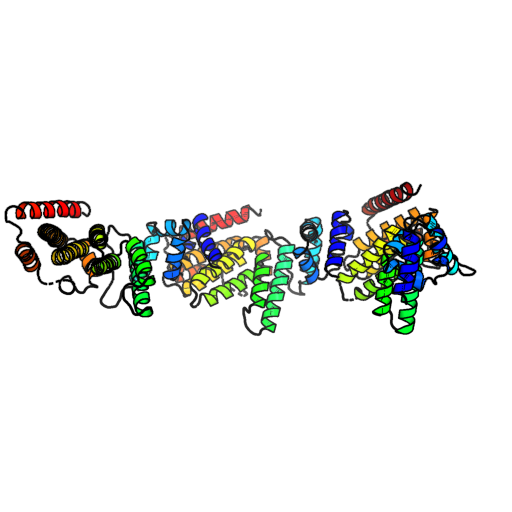 C . ASN C 1 182 ? 98.785 45.490 31.081 1.00 37.25 182 ASN C C 1
ATOM 5575 O O . ASN C 1 182 ? 97.875 46.034 30.445 1.00 44.36 182 ASN C O 1
ATOM 5580 N N . LEU C 1 183 ? 98.571 44.881 32.250 1.00 34.01 183 LEU C N 1
ATOM 5581 C CA . LEU C 1 183 ? 97.249 44.924 32.865 1.00 34.22 183 LEU C CA 1
ATOM 5582 C C . LEU C 1 183 ? 96.945 46.302 33.440 1.00 35.82 183 LEU C C 1
ATOM 5583 O O . LEU C 1 183 ? 95.785 46.731 33.436 1.00 40.15 183 LEU C O 1
ATOM 5588 N N . ALA C 1 184 ? 97.967 47.008 33.933 1.00 31.50 184 ALA C N 1
ATOM 5589 C CA . ALA C 1 184 ? 97.753 48.355 34.454 1.00 36.36 184 ALA C CA 1
ATOM 5590 C C . ALA C 1 184 ? 97.342 49.325 33.355 1.00 34.12 184 ALA C C 1
ATOM 5591 O O . ALA C 1 184 ? 96.578 50.262 33.613 1.00 43.98 184 ALA C O 1
ATOM 5593 N N . ILE C 1 185 ? 97.837 49.119 32.132 1.00 38.84 185 ILE C N 1
ATOM 5594 C CA . ILE C 1 185 ? 97.479 49.988 31.014 1.00 47.91 185 ILE C CA 1
ATOM 5595 C C . ILE C 1 185 ? 95.980 49.943 30.750 1.00 46.13 185 ILE C C 1
ATOM 5596 O O . ILE C 1 185 ? 95.375 50.957 30.379 1.00 52.89 185 ILE C O 1
ATOM 5601 N N . LEU C 1 186 ? 95.355 48.785 30.950 1.00 46.08 186 LEU C N 1
ATOM 5602 C CA . LEU C 1 186 ? 93.937 48.601 30.674 1.00 45.65 186 LEU C CA 1
ATOM 5603 C C . LEU C 1 186 ? 93.065 48.723 31.917 1.00 40.89 186 LEU C C 1
ATOM 5604 O O . LEU C 1 186 ? 91.847 48.543 31.821 1.00 46.14 186 LEU C O 1
ATOM 5609 N N . SER C 1 187 ? 93.647 49.024 33.072 1.00 44.27 187 SER C N 1
ATOM 5610 C CA . SER C 1 187 ? 92.905 49.107 34.320 1.00 45.87 187 SER C CA 1
ATOM 5611 C C . SER C 1 187 ? 92.512 50.549 34.611 1.00 55.07 187 SER C C 1
ATOM 5612 O O . SER C 1 187 ? 93.269 51.482 34.324 1.00 57.70 187 SER C O 1
ATOM 5615 N N . ASN C 1 188 ? 91.318 50.726 35.179 1.00 59.82 188 ASN C N 1
ATOM 5616 C CA . ASN C 1 188 ? 90.875 52.048 35.598 1.00 64.54 188 ASN C CA 1
ATOM 5617 C C . ASN C 1 188 ? 91.408 52.430 36.972 1.00 55.20 188 ASN C C 1
ATOM 5618 O O . ASN C 1 188 ? 91.383 53.614 37.324 1.00 57.42 188 ASN C O 1
ATOM 5623 N N . ALA C 1 189 ? 91.884 51.459 37.748 1.00 55.22 189 ALA C N 1
ATOM 5624 C CA . ALA C 1 189 ? 92.549 51.703 39.028 1.00 50.41 189 ALA C CA 1
ATOM 5625 C C . ALA C 1 189 ? 93.869 50.941 39.031 1.00 53.77 189 ALA C C 1
ATOM 5626 O O . ALA C 1 189 ? 94.026 49.941 39.743 1.00 49.51 189 ALA C O 1
ATOM 5628 N N . PRO C 1 190 ? 94.846 51.396 38.248 1.00 50.40 190 PRO C N 1
ATOM 5629 C CA . PRO C 1 190 ? 96.057 50.602 38.011 1.00 49.08 190 PRO C CA 1
ATOM 5630 C C . PRO C 1 190 ? 97.061 50.599 39.154 1.00 44.20 190 PRO C C 1
ATOM 5631 O O . PRO C 1 190 ? 98.160 50.069 38.974 1.00 50.77 190 PRO C O 1
ATOM 5635 N N . SER C 1 191 ? 96.722 51.161 40.316 1.00 43.05 191 SER C N 1
ATOM 5636 C CA . SER C 1 191 ? 97.693 51.256 41.402 1.00 42.10 191 SER C CA 1
ATOM 5637 C C . SER C 1 191 ? 98.128 49.876 41.882 1.00 45.50 191 SER C C 1
ATOM 5638 O O . SER C 1 191 ? 99.325 49.613 42.046 1.00 42.46 191 SER C O 1
ATOM 5641 N N . LEU C 1 192 ? 97.167 48.978 42.113 1.00 39.70 192 LEU C N 1
ATOM 5642 C CA . LEU C 1 192 ? 97.508 47.640 42.585 1.00 40.66 192 LEU C CA 1
ATOM 5643 C C . LEU C 1 192 ? 98.342 46.879 41.565 1.00 41.09 192 LEU C C 1
ATOM 5644 O O . LEU C 1 192 ? 99.219 46.094 41.941 1.00 37.13 192 LEU C O 1
ATOM 5649 N N . SER C 1 193 ? 98.084 47.095 40.274 1.00 39.05 193 SER C N 1
ATOM 5650 C CA . SER C 1 193 ? 98.866 46.420 39.245 1.00 37.79 193 SER C CA 1
ATOM 5651 C C . SER C 1 193 ? 100.320 46.873 39.275 1.00 44.31 193 SER C C 1
ATOM 5652 O O . SER C 1 193 ? 101.236 46.048 39.171 1.00 44.73 193 SER C O 1
ATOM 5655 N N . TYR C 1 194 ? 100.554 48.179 39.427 1.00 39.96 194 TYR C N 1
ATOM 5656 C CA . TYR C 1 194 ? 101.922 48.681 39.480 1.00 30.32 194 TYR C CA 1
ATOM 5657 C C . TYR C 1 194 ? 102.630 48.251 40.758 1.00 34.29 194 TYR C C 1
ATOM 5658 O O . TYR C 1 194 ? 103.838 47.989 40.736 1.00 39.78 194 TYR C O 1
ATOM 5667 N N . GLN C 1 195 ? 101.904 48.168 41.875 1.00 37.08 195 GLN C N 1
ATOM 5668 C CA . GLN C 1 195 ? 102.516 47.704 43.116 1.00 38.46 195 GLN C CA 1
ATOM 5669 C C . GLN C 1 195 ? 102.908 46.237 43.018 1.00 41.40 195 GLN C C 1
ATOM 5670 O O . GLN C 1 195 ? 103.946 45.828 43.553 1.00 33.72 195 GLN C O 1
ATOM 5676 N N . GLU C 1 196 ? 102.088 45.431 42.337 1.00 35.59 196 GLU C N 1
ATOM 5677 C CA . GLU C 1 196 ? 102.456 44.043 42.086 1.00 33.94 196 GLU C CA 1
ATOM 5678 C C . GLU C 1 196 ? 103.593 43.946 41.079 1.00 38.58 196 GLU C C 1
ATOM 5679 O O . GLU C 1 196 ? 104.439 43.049 41.186 1.00 38.04 196 GLU C O 1
ATOM 5685 N N . ALA C 1 197 ? 103.631 44.854 40.100 1.00 34.01 197 ALA C N 1
ATOM 5686 C CA . ALA C 1 197 ? 104.722 44.851 39.133 1.00 36.82 197 ALA C CA 1
ATOM 5687 C C . ALA C 1 197 ? 106.050 45.165 39.806 1.00 35.91 197 ALA C C 1
ATOM 5688 O O . ALA C 1 197 ? 107.069 44.528 39.514 1.00 39.68 197 ALA C O 1
ATOM 5690 N N . LEU C 1 198 ? 106.058 46.147 40.711 1.00 35.81 198 LEU C N 1
ATOM 5691 C CA . LEU C 1 198 ? 107.294 46.519 41.390 1.00 33.66 198 LEU C CA 1
ATOM 5692 C C . LEU C 1 198 ? 107.833 45.366 42.226 1.00 39.50 198 LEU C C 1
ATOM 5693 O O . LEU C 1 198 ? 109.035 45.080 42.198 1.00 41.28 198 LEU C O 1
ATOM 5698 N N . GLU C 1 199 ? 106.957 44.690 42.974 1.00 39.92 199 GLU C N 1
ATOM 5699 C CA . GLU C 1 199 ? 107.403 43.578 43.806 1.00 43.05 199 GLU C CA 1
ATOM 5700 C C . GLU C 1 199 ? 108.024 42.473 42.963 1.00 45.97 199 GLU C C 1
ATOM 5701 O O . GLU C 1 199 ? 109.085 41.942 43.309 1.00 47.76 199 GLU C O 1
ATOM 5707 N N . ALA C 1 200 ? 107.385 42.119 41.846 1.00 35.87 200 ALA C N 1
ATOM 5708 C CA . ALA C 1 200 ? 107.947 41.096 40.972 1.00 35.31 200 ALA C CA 1
ATOM 5709 C C . ALA C 1 200 ? 109.245 41.571 40.331 1.00 32.70 200 ALA C C 1
ATOM 5710 O O . ALA C 1 200 ? 110.181 40.782 40.155 1.00 34.68 200 ALA C O 1
ATOM 5712 N N . LEU C 1 201 ? 109.319 42.856 39.977 1.00 38.61 201 LEU C N 1
ATOM 5713 C CA . LEU C 1 201 ? 110.541 43.390 39.386 1.00 40.47 201 LEU C CA 1
ATOM 5714 C C . LEU C 1 201 ? 111.694 43.355 40.381 1.00 49.41 201 LEU C C 1
ATOM 5715 O O . LEU C 1 201 ? 112.834 43.052 40.009 1.00 43.40 201 LEU C O 1
ATOM 5720 N N . LEU C 1 202 ? 111.417 43.661 41.651 1.00 52.11 202 LEU C N 1
ATOM 5721 C CA . LEU C 1 202 ? 112.468 43.613 42.662 1.00 46.63 202 LEU C CA 1
ATOM 5722 C C . LEU C 1 202 ? 112.918 42.181 42.922 1.00 46.84 202 LEU C C 1
ATOM 5723 O O . LEU C 1 202 ? 114.120 41.916 43.036 1.00 45.01 202 LEU C O 1
ATOM 5728 N N . ILE C 1 203 ? 111.970 41.244 43.009 1.00 42.34 203 ILE C N 1
ATOM 5729 C CA . ILE C 1 203 ? 112.327 39.844 43.228 1.00 37.67 203 ILE C CA 1
ATOM 5730 C C . ILE C 1 203 ? 113.172 39.324 42.072 1.00 39.57 203 ILE C C 1
ATOM 5731 O O . ILE C 1 203 ? 114.113 38.546 42.272 1.00 48.64 203 ILE C O 1
ATOM 5736 N N . ALA C 1 204 ? 112.860 39.756 40.848 1.00 42.30 204 ALA C N 1
ATOM 5737 C CA . ALA C 1 204 ? 113.642 39.332 39.691 1.00 42.96 204 ALA C CA 1
ATOM 5738 C C . ALA C 1 204 ? 115.096 39.771 39.815 1.00 44.49 204 ALA C C 1
ATOM 5739 O O . ALA C 1 204 ? 116.011 39.026 39.446 1.00 46.24 204 ALA C O 1
ATOM 5741 N N . ARG C 1 205 ? 115.329 40.976 40.338 1.00 40.89 205 ARG C N 1
ATOM 5742 C CA . ARG C 1 205 ? 116.698 41.444 40.518 1.00 42.19 205 ARG C CA 1
ATOM 5743 C C . ARG C 1 205 ? 117.386 40.710 41.661 1.00 40.38 205 ARG C C 1
ATOM 5744 O O . ARG C 1 205 ? 118.566 40.354 41.556 1.00 43.51 205 ARG C O 1
ATOM 5752 N N . LYS C 1 206 ? 116.659 40.467 42.757 1.00 40.71 206 LYS C N 1
ATOM 5753 C CA . LYS C 1 206 ? 117.231 39.762 43.901 1.00 39.03 206 LYS C CA 1
ATOM 5754 C C . LYS C 1 206 ? 117.728 38.370 43.527 1.00 47.10 206 LYS C C 1
ATOM 5755 O O . LYS C 1 206 ? 118.642 37.845 44.173 1.00 55.47 206 LYS C O 1
ATOM 5761 N N . LEU C 1 207 ? 117.140 37.756 42.501 1.00 50.43 207 LEU C N 1
ATOM 5762 C CA . LEU C 1 207 ? 117.520 36.416 42.076 1.00 43.81 207 LEU C CA 1
ATOM 5763 C C . LEU C 1 207 ? 118.475 36.406 40.890 1.00 36.23 207 LEU C C 1
ATOM 5764 O O . LEU C 1 207 ? 118.962 35.333 40.523 1.00 44.96 207 LEU C O 1
ATOM 5769 N N . SER C 1 208 ? 118.770 37.566 40.299 1.00 34.28 208 SER C N 1
ATOM 5770 C CA . SER C 1 208 ? 119.449 37.623 39.007 1.00 37.18 208 SER C CA 1
ATOM 5771 C C . SER C 1 208 ? 120.880 37.096 39.036 1.00 49.13 208 SER C C 1
ATOM 5772 O O . SER C 1 208 ? 121.446 36.854 37.964 1.00 52.81 208 SER C O 1
ATOM 5775 N N . GLU C 1 209 ? 121.481 36.913 40.211 1.00 42.17 209 GLU C N 1
ATOM 5776 C CA . GLU C 1 209 ? 122.865 36.465 40.294 1.00 50.26 209 GLU C CA 1
ATOM 5777 C C . GLU C 1 209 ? 123.009 35.039 40.806 1.00 51.88 209 GLU C C 1
ATOM 5778 O O . GLU C 1 209 ? 124.139 34.559 40.943 1.00 68.16 209 GLU C O 1
ATOM 5784 N N . HIS C 1 210 ? 121.908 34.350 41.090 1.00 51.56 210 HIS C N 1
ATOM 5785 C CA . HIS C 1 210 ? 121.994 32.953 41.486 1.00 52.07 210 HIS C CA 1
ATOM 5786 C C . HIS C 1 210 ? 122.335 32.087 40.278 1.00 58.71 210 HIS C C 1
ATOM 5787 O O . HIS C 1 210 ? 121.983 32.403 39.139 1.00 57.58 210 HIS C O 1
ATOM 5794 N N . GLN C 1 211 ? 123.035 30.980 40.542 1.00 56.30 211 GLN C N 1
ATOM 5795 C CA . GLN C 1 211 ? 123.510 30.121 39.461 1.00 58.05 211 GLN C CA 1
ATOM 5796 C C . GLN C 1 211 ? 122.353 29.579 38.629 1.00 61.41 211 GLN C C 1
ATOM 5797 O O . GLN C 1 211 ? 122.416 29.573 37.394 1.00 51.03 211 GLN C O 1
ATOM 5803 N N . TYR C 1 212 ? 121.287 29.123 39.289 1.00 51.72 212 TYR C N 1
ATOM 5804 C CA . TYR C 1 212 ? 120.157 28.555 38.562 1.00 48.60 212 TYR C CA 1
ATOM 5805 C C . TYR C 1 212 ? 119.390 29.621 37.790 1.00 53.69 212 TYR C C 1
ATOM 5806 O O . TYR C 1 212 ? 118.852 29.337 36.714 1.00 55.46 212 TYR C O 1
ATOM 5815 N N . SER C 1 213 ? 119.329 30.845 38.318 1.00 44.95 213 SER C N 1
ATOM 5816 C CA . SER C 1 213 ? 118.633 31.915 37.613 1.00 47.02 213 SER C CA 1
ATOM 5817 C C . SER C 1 213 ? 119.423 32.399 36.406 1.00 47.95 213 SER C C 1
ATOM 5818 O O . SER C 1 213 ? 118.827 32.794 35.396 1.00 48.88 213 SER C O 1
ATOM 5821 N N . ILE C 1 214 ? 120.755 32.384 36.490 1.00 46.91 214 ILE C N 1
ATOM 5822 C CA . ILE C 1 214 ? 121.578 32.740 35.337 1.00 46.43 214 ILE C CA 1
ATOM 5823 C C . ILE C 1 214 ? 121.351 31.751 34.202 1.00 40.04 214 ILE C C 1
ATOM 5824 O O . ILE C 1 214 ? 121.345 32.124 33.022 1.00 48.32 214 ILE C O 1
ATOM 5829 N N . SER C 1 215 ? 121.147 30.475 34.540 1.00 41.89 215 SER C N 1
ATOM 5830 C CA . SER C 1 215 ? 120.798 29.490 33.523 1.00 44.88 215 SER C CA 1
ATOM 5831 C C . SER C 1 215 ? 119.421 29.773 32.934 1.00 48.46 215 SER C C 1
ATOM 5832 O O . SER C 1 215 ? 119.210 29.605 31.727 1.00 50.05 215 SER C O 1
ATOM 5835 N N . ALA C 1 216 ? 118.474 30.208 33.769 1.00 35.49 216 ALA C N 1
ATOM 5836 C CA . ALA C 1 216 ? 117.145 30.543 33.267 1.00 38.49 216 ALA C CA 1
ATOM 5837 C C . ALA C 1 216 ? 117.199 31.732 32.318 1.00 38.09 216 ALA C C 1
ATOM 5838 O O . ALA C 1 216 ? 116.484 31.764 31.309 1.00 40.53 216 ALA C O 1
ATOM 5840 N N . ILE C 1 217 ? 118.046 32.719 32.624 1.00 36.42 217 ILE C N 1
ATOM 5841 C CA . ILE C 1 217 ? 118.211 33.866 31.734 1.00 44.85 217 ILE C CA 1
ATOM 5842 C C . ILE C 1 217 ? 118.780 33.419 30.394 1.00 49.66 217 ILE C C 1
ATOM 5843 O O . ILE C 1 217 ? 118.417 33.952 29.338 1.00 48.85 217 ILE C O 1
ATOM 5848 N N . ASN C 1 218 ? 119.673 32.427 30.417 1.00 50.43 218 ASN C N 1
ATOM 5849 C CA . ASN C 1 218 ? 120.233 31.895 29.179 1.00 45.57 218 ASN C CA 1
ATOM 5850 C C . ASN C 1 218 ? 119.150 31.262 28.312 1.00 39.23 218 ASN C C 1
ATOM 5851 O O . ASN C 1 218 ? 119.060 31.537 27.110 1.00 40.01 218 ASN C O 1
ATOM 5856 N N . ASN C 1 219 ? 118.308 30.417 28.911 1.00 38.83 219 ASN C N 1
ATOM 5857 C CA . ASN C 1 219 ? 117.286 29.716 28.138 1.00 38.03 219 ASN C CA 1
ATOM 5858 C C . ASN C 1 219 ? 116.180 30.658 27.682 1.00 44.04 219 ASN C C 1
ATOM 5859 O O . ASN C 1 219 ? 115.723 30.577 26.535 1.00 44.43 219 ASN C O 1
ATOM 5864 N N . ALA C 1 220 ? 115.739 31.560 28.562 1.00 38.74 220 ALA C N 1
ATOM 5865 C CA . ALA C 1 220 ? 114.565 32.376 28.267 1.00 35.70 220 ALA C CA 1
ATOM 5866 C C . ALA C 1 220 ? 114.812 33.320 27.098 1.00 37.40 220 ALA C C 1
ATOM 5867 O O . ALA C 1 220 ? 113.912 33.554 26.282 1.00 44.75 220 ALA C O 1
ATOM 5869 N N . TYR C 1 221 ? 116.018 33.875 26.998 1.00 43.11 221 TYR C N 1
ATOM 5870 C CA . TYR C 1 221 ? 116.338 34.852 25.967 1.00 46.52 221 TYR C CA 1
ATOM 5871 C C . TYR C 1 221 ? 117.337 34.319 24.949 1.00 53.60 221 TYR C C 1
ATOM 5872 O O . TYR C 1 221 ? 117.905 35.102 24.180 1.00 56.09 221 TYR C O 1
ATOM 5881 N N . PHE C 1 222 ? 117.560 33.004 24.928 1.00 49.69 222 PHE C N 1
ATOM 5882 C CA . PHE C 1 222 ? 118.398 32.349 23.923 1.00 50.03 222 PHE C CA 1
ATOM 5883 C C . PHE C 1 222 ? 119.816 32.916 23.916 1.00 48.82 222 PHE C C 1
ATOM 5884 O O . PHE C 1 222 ? 120.390 33.192 22.862 1.00 53.34 222 PHE C O 1
ATOM 5892 N N . GLY C 1 223 ? 120.384 33.092 25.107 1.00 48.60 223 GLY C N 1
ATOM 5893 C CA . GLY C 1 223 ? 121.744 33.565 25.248 1.00 53.79 223 GLY C CA 1
ATOM 5894 C C . GLY C 1 223 ? 121.968 35.024 24.919 1.00 57.71 223 GLY C C 1
ATOM 5895 O O . GLY C 1 223 ? 123.087 35.514 25.104 1.00 53.35 223 GLY C O 1
ATOM 5896 N N . LYS C 1 224 ? 120.946 35.738 24.448 1.00 61.72 224 LYS C N 1
ATOM 5897 C CA . LYS C 1 224 ? 121.111 37.134 24.069 1.00 62.72 224 LYS C CA 1
ATOM 5898 C C . LYS C 1 224 ? 121.184 38.079 25.262 1.00 62.63 224 LYS C C 1
ATOM 5899 O O . LYS C 1 224 ? 121.470 39.265 25.071 1.00 65.48 224 LYS C O 1
ATOM 5905 N N . GLY C 1 225 ? 120.941 37.596 26.473 1.00 57.53 225 GLY C N 1
ATOM 5906 C CA . GLY C 1 225 ? 121.064 38.412 27.666 1.00 49.69 225 GLY C CA 1
ATOM 5907 C C . GLY C 1 225 ? 119.743 39.014 28.099 1.00 53.93 225 GLY C C 1
ATOM 5908 O O . GLY C 1 225 ? 118.696 38.846 27.468 1.00 55.52 225 GLY C O 1
ATOM 5909 N N . LEU C 1 226 ? 119.818 39.745 29.210 1.00 68.73 226 LEU C N 1
ATOM 5910 C CA . LEU C 1 226 ? 118.632 40.324 29.823 1.00 71.06 226 LEU C CA 1
ATOM 5911 C C . LEU C 1 226 ? 118.162 41.594 29.128 1.00 78.73 226 LEU C C 1
ATOM 5912 O O . LEU C 1 226 ? 117.010 41.998 29.322 1.00 79.19 226 LEU C O 1
ATOM 5917 N N . ILE C 1 227 ? 119.013 42.229 28.328 1.00 85.50 227 ILE C N 1
ATOM 5918 C CA . ILE C 1 227 ? 118.671 43.484 27.672 1.00 89.28 227 ILE C CA 1
ATOM 5919 C C . ILE C 1 227 ? 118.243 43.269 26.226 1.00 97.81 227 ILE C C 1
ATOM 5920 O O . ILE C 1 227 ? 117.281 43.884 25.765 1.00 96.49 227 ILE C O 1
ATOM 5925 N N . HIS C 1 228 ? 118.945 42.397 25.496 1.00 104.87 228 HIS C N 1
ATOM 5926 C CA . HIS C 1 228 ? 118.589 42.149 24.102 1.00 107.77 228 HIS C CA 1
ATOM 5927 C C . HIS C 1 228 ? 117.289 41.361 23.993 1.00 115.95 228 HIS C C 1
ATOM 5928 O O . HIS C 1 228 ? 116.432 41.681 23.162 1.00 122.63 228 HIS C O 1
ATOM 5930 N N . GLY C 1 229 ? 117.125 40.328 24.819 1.00 114.44 229 GLY C N 1
ATOM 5931 C CA . GLY C 1 229 ? 115.890 39.565 24.826 1.00 110.31 229 GLY C CA 1
ATOM 5932 C C . GLY C 1 229 ? 114.720 40.269 25.479 1.00 105.04 229 GLY C C 1
ATOM 5933 O O . GLY C 1 229 ? 113.583 39.810 25.330 1.00 102.32 229 GLY C O 1
ATOM 5934 N N . ASN C 1 230 ? 114.970 41.363 26.191 1.00 106.88 230 ASN C N 1
ATOM 5935 C CA . ASN C 1 230 ? 113.908 42.111 26.851 1.00 109.82 230 ASN C CA 1
ATOM 5936 C C . ASN C 1 230 ? 114.087 43.608 26.614 1.00 116.14 230 ASN C C 1
ATOM 5937 O O . ASN C 1 230 ? 114.238 44.053 25.475 1.00 118.72 230 ASN C O 1
ATOM 5942 N N . ILE C 1 234 ? 113.620 45.366 29.595 1.00 95.74 234 ILE C N 1
ATOM 5943 C CA . ILE C 1 234 ? 114.065 46.508 30.383 1.00 94.95 234 ILE C CA 1
ATOM 5944 C C . ILE C 1 234 ? 115.324 47.112 29.772 1.00 104.02 234 ILE C C 1
ATOM 5945 O O . ILE C 1 234 ? 116.028 46.458 29.002 1.00 111.97 234 ILE C O 1
ATOM 5950 N N . GLU C 1 235 ? 115.597 48.370 30.114 1.00 97.04 235 GLU C N 1
ATOM 5951 C CA . GLU C 1 235 ? 116.838 49.034 29.734 1.00 84.33 235 GLU C CA 1
ATOM 5952 C C . GLU C 1 235 ? 117.893 48.961 30.828 1.00 80.20 235 GLU C C 1
ATOM 5953 O O . GLU C 1 235 ? 119.067 48.714 30.539 1.00 78.44 235 GLU C O 1
ATOM 5955 N N . SER C 1 236 ? 117.492 49.165 32.080 1.00 75.31 236 SER C N 1
ATOM 5956 C CA . SER C 1 236 ? 118.381 49.030 33.223 1.00 65.58 236 SER C CA 1
ATOM 5957 C C . SER C 1 236 ? 117.546 48.632 34.429 1.00 54.68 236 SER C C 1
ATOM 5958 O O . SER C 1 236 ? 116.340 48.887 34.480 1.00 56.82 236 SER C O 1
ATOM 5961 N N . TRP C 1 237 ? 118.198 47.988 35.399 1.00 49.74 237 TRP C N 1
ATOM 5962 C CA . TRP C 1 237 ? 117.508 47.614 36.629 1.00 46.43 237 TRP C CA 1
ATOM 5963 C C . TRP C 1 237 ? 116.954 48.844 37.339 1.00 57.86 237 TRP C C 1
ATOM 5964 O O . TRP C 1 237 ? 115.751 48.937 37.607 1.00 50.30 237 TRP C O 1
ATOM 5975 N N . ASP C 1 238 ? 117.827 49.809 37.643 1.00 66.38 238 ASP C N 1
ATOM 5976 C CA . ASP C 1 238 ? 117.399 50.996 38.376 1.00 61.09 238 ASP C CA 1
ATOM 5977 C C . ASP C 1 238 ? 116.417 51.832 37.564 1.00 59.75 238 ASP C C 1
ATOM 5978 O O . ASP C 1 238 ? 115.483 52.419 38.123 1.00 58.62 238 ASP C O 1
ATOM 5983 N N . LYS C 1 239 ? 116.605 51.894 36.244 1.00 56.09 239 LYS C N 1
ATOM 5984 C CA . LYS C 1 239 ? 115.733 52.724 35.420 1.00 61.56 239 LYS C CA 1
ATOM 5985 C C . LYS C 1 239 ? 114.347 52.109 35.268 1.00 66.33 239 LYS C C 1
ATOM 5986 O O . LYS C 1 239 ? 113.357 52.841 35.151 1.00 71.21 239 LYS C O 1
ATOM 5992 N N . ALA C 1 240 ? 114.252 50.778 35.271 1.00 60.47 240 ALA C N 1
ATOM 5993 C CA . ALA C 1 240 ? 112.947 50.128 35.208 1.00 57.96 240 ALA C CA 1
ATOM 5994 C C . ALA C 1 240 ? 112.232 50.187 36.552 1.00 51.36 240 ALA C C 1
ATOM 5995 O O . ALA C 1 240 ? 111.004 50.321 36.599 1.00 49.95 240 ALA C O 1
ATOM 5997 N N . ILE C 1 241 ? 112.981 50.081 37.651 1.00 43.45 241 ILE C N 1
ATOM 5998 C CA . ILE C 1 241 ? 112.383 50.210 38.976 1.00 40.21 241 ILE C CA 1
ATOM 5999 C C . ILE C 1 241 ? 111.857 51.624 39.185 1.00 50.26 241 ILE C C 1
ATOM 6000 O O . ILE C 1 241 ? 110.769 51.822 39.740 1.00 48.03 241 ILE C O 1
ATOM 6005 N N . SER C 1 242 ? 112.612 52.627 38.731 1.00 52.25 242 SER C N 1
ATOM 6006 C CA . SER C 1 242 ? 112.201 54.014 38.925 1.00 53.40 242 SER C CA 1
ATOM 6007 C C . SER C 1 242 ? 110.954 54.345 38.114 1.00 51.99 242 SER C C 1
ATOM 6008 O O . SER C 1 242 ? 110.050 55.028 38.611 1.00 51.04 242 SER C O 1
ATOM 6011 N N . GLU C 1 243 ? 110.884 53.873 36.867 1.00 44.85 243 GLU C N 1
ATOM 6012 C CA . GLU C 1 243 ? 109.717 54.166 36.042 1.00 55.10 243 GLU C CA 1
ATOM 6013 C C . GLU C 1 243 ? 108.466 53.470 36.563 1.00 52.73 243 GLU C C 1
ATOM 6014 O O . GLU C 1 243 ? 107.360 54.003 36.420 1.00 60.75 243 GLU C O 1
ATOM 6020 N N . THR C 1 244 ? 108.615 52.291 37.168 1.00 50.33 244 THR C N 1
ATOM 6021 C CA . THR C 1 244 ? 107.462 51.624 37.763 1.00 53.89 244 THR C CA 1
ATOM 6022 C C . THR C 1 244 ? 106.914 52.425 38.939 1.00 43.65 244 THR C C 1
ATOM 6023 O O . THR C 1 244 ? 105.695 52.550 39.100 1.00 47.95 244 THR C O 1
ATOM 6027 N N . ILE C 1 245 ? 107.801 52.988 39.761 1.00 43.77 245 ILE C N 1
ATOM 6028 C CA . ILE C 1 245 ? 107.359 53.797 40.892 1.00 42.61 245 ILE C CA 1
ATOM 6029 C C . ILE C 1 245 ? 106.732 55.099 40.405 1.00 43.57 245 ILE C C 1
ATOM 6030 O O . ILE C 1 245 ? 105.748 55.582 40.978 1.00 43.28 245 ILE C O 1
ATOM 6035 N N . ALA C 1 246 ? 107.276 55.677 39.332 1.00 49.59 246 ALA C N 1
ATOM 6036 C CA . ALA C 1 246 ? 106.739 56.931 38.813 1.00 47.14 246 ALA C CA 1
ATOM 6037 C C . ALA C 1 246 ? 105.396 56.717 38.123 1.00 59.11 246 ALA C C 1
ATOM 6038 O O . ALA C 1 246 ? 104.412 57.397 38.438 1.00 54.92 246 ALA C O 1
ATOM 6040 N N . LYS C 1 247 ? 105.336 55.779 37.171 1.00 63.85 247 LYS C N 1
ATOM 6041 C CA . LYS C 1 247 ? 104.075 55.503 36.484 1.00 56.25 247 LYS C CA 1
ATOM 6042 C C . LYS C 1 247 ? 103.012 55.004 37.452 1.00 48.05 247 LYS C C 1
ATOM 6043 O O . LYS C 1 247 ? 101.825 55.308 37.292 1.00 56.64 247 LYS C O 1
ATOM 6049 N N . GLY C 1 248 ? 103.422 54.243 38.469 1.00 50.15 248 GLY C N 1
ATOM 6050 C CA . GLY C 1 248 ? 102.476 53.703 39.425 1.00 43.76 248 GLY C CA 1
ATOM 6051 C C . GLY C 1 248 ? 102.023 54.676 40.488 1.00 54.39 248 GLY C C 1
ATOM 6052 O O . GLY C 1 248 ? 101.010 54.418 41.147 1.00 53.12 248 GLY C O 1
ATOM 6053 N N . LYS C 1 249 ? 102.750 55.784 40.668 1.00 56.28 249 LYS C N 1
ATOM 6054 C CA . LYS C 1 249 ? 102.426 56.781 41.689 1.00 49.52 249 LYS C CA 1
ATOM 6055 C C . LYS C 1 249 ? 102.350 56.134 43.069 1.00 52.45 249 LYS C C 1
ATOM 6056 O O . LYS C 1 249 ? 101.511 56.480 43.902 1.00 52.30 249 LYS C O 1
ATOM 6062 N N . ILE C 1 250 ? 103.248 55.183 43.309 1.00 55.43 250 ILE C N 1
ATOM 6063 C CA . ILE C 1 250 ? 103.297 54.437 44.562 1.00 52.76 250 ILE C CA 1
ATOM 6064 C C . ILE C 1 250 ? 103.756 55.372 45.673 1.00 54.84 250 ILE C C 1
ATOM 6065 O O . ILE C 1 250 ? 104.836 55.972 45.569 1.00 53.80 250 ILE C O 1
ATOM 6070 N N . PRO C 1 251 ? 102.978 55.533 46.740 1.00 60.50 251 PRO C N 1
ATOM 6071 C CA . PRO C 1 251 ? 103.407 56.405 47.838 1.00 52.59 251 PRO C CA 1
ATOM 6072 C C . PRO C 1 251 ? 104.632 55.852 48.548 1.00 62.71 251 PRO C C 1
ATOM 6073 O O . PRO C 1 251 ? 104.885 54.645 48.559 1.00 53.68 251 PRO C O 1
ATOM 6077 N N . SER C 1 252 ? 105.397 56.766 49.152 1.00 54.38 252 SER C N 1
ATOM 6078 C CA . SER C 1 252 ? 106.639 56.383 49.815 1.00 56.83 252 SER C CA 1
ATOM 6079 C C . SER C 1 252 ? 106.386 55.483 51.017 1.00 60.74 252 SER C C 1
ATOM 6080 O O . SER C 1 252 ? 107.229 54.640 51.345 1.00 59.63 252 SER C O 1
ATOM 6083 N N . THR C 1 253 ? 105.242 55.650 51.686 1.00 65.92 253 THR C N 1
ATOM 6084 C CA . THR C 1 253 ? 104.921 54.802 52.830 1.00 69.97 253 THR C CA 1
ATOM 6085 C C . THR C 1 253 ? 104.749 53.347 52.415 1.00 69.19 253 THR C C 1
ATOM 6086 O O . THR C 1 253 ? 105.015 52.439 53.211 1.00 74.04 253 THR C O 1
ATOM 6090 N N . LEU C 1 254 ? 104.319 53.108 51.178 1.00 58.97 254 LEU C N 1
ATOM 6091 C CA . LEU C 1 254 ? 104.079 51.756 50.699 1.00 50.10 254 LEU C CA 1
ATOM 6092 C C . LEU C 1 254 ? 105.310 51.123 50.064 1.00 49.31 254 LEU C C 1
ATOM 6093 O O . LEU C 1 254 ? 105.336 49.899 49.886 1.00 53.52 254 LEU C O 1
ATOM 6098 N N . LEU C 1 255 ? 106.329 51.920 49.730 1.00 49.75 255 LEU C N 1
ATOM 6099 C CA . LEU C 1 255 ? 107.539 51.366 49.128 1.00 49.39 255 LEU C CA 1
ATOM 6100 C C . LEU C 1 255 ? 108.258 50.426 50.087 1.00 54.19 255 LEU C C 1
ATOM 6101 O O . LEU C 1 255 ? 108.733 49.359 49.681 1.00 55.68 255 LEU C O 1
ATOM 6106 N N . ASN C 1 256 ? 108.350 50.806 51.363 1.00 55.06 256 ASN C N 1
ATOM 6107 C CA . ASN C 1 256 ? 109.100 50.002 52.323 1.00 53.79 256 ASN C CA 1
ATOM 6108 C C . ASN C 1 256 ? 108.467 48.632 52.521 1.00 50.36 256 ASN C C 1
ATOM 6109 O O . ASN C 1 256 ? 109.175 47.636 52.710 1.00 57.01 256 ASN C O 1
ATOM 6114 N N . LYS C 1 257 ? 107.135 48.555 52.482 1.00 48.27 257 LYS C N 1
ATOM 6115 C CA . LYS C 1 257 ? 106.482 47.258 52.617 1.00 51.98 257 LYS C CA 1
ATOM 6116 C C . LYS C 1 257 ? 106.717 46.396 51.383 1.00 55.31 257 LYS C C 1
ATOM 6117 O O . LYS C 1 257 ? 106.870 45.175 51.492 1.00 55.99 257 LYS C O 1
ATOM 6123 N N . ILE C 1 258 ? 106.756 47.016 50.202 1.00 49.93 258 ILE C N 1
ATOM 6124 C CA . ILE C 1 258 ? 107.007 46.268 48.975 1.00 50.58 258 ILE C CA 1
ATOM 6125 C C . ILE C 1 258 ? 108.447 45.768 48.937 1.00 47.12 258 ILE C C 1
ATOM 6126 O O . ILE C 1 258 ? 108.706 44.610 48.587 1.00 46.73 258 ILE C O 1
ATOM 6131 N N . TYR C 1 259 ? 109.405 46.627 49.299 1.00 51.82 259 TYR C N 1
ATOM 6132 C CA . TYR C 1 259 ? 110.803 46.209 49.331 1.00 45.45 259 TYR C CA 1
ATOM 6133 C C . TYR C 1 259 ? 111.022 45.087 50.338 1.00 52.15 259 TYR C C 1
ATOM 6134 O O . TYR C 1 259 ? 111.810 44.166 50.090 1.00 60.84 259 TYR C O 1
ATOM 6143 N N . ASP C 1 260 ? 110.333 45.143 51.479 1.00 55.40 260 ASP C N 1
ATOM 6144 C CA . ASP C 1 260 ? 110.485 44.095 52.483 1.00 57.63 260 ASP C CA 1
ATOM 6145 C C . ASP C 1 260 ? 109.876 42.782 52.009 1.00 56.05 260 ASP C C 1
ATOM 6146 O O . ASP C 1 260 ? 110.452 41.710 52.229 1.00 59.61 260 ASP C O 1
ATOM 6151 N N . LYS C 1 261 ? 108.712 42.843 51.355 1.00 53.31 261 LYS C N 1
ATOM 6152 C CA . LYS C 1 261 ? 108.093 41.625 50.842 1.00 53.30 261 LYS C CA 1
ATOM 6153 C C . LYS C 1 261 ? 108.935 41.000 49.736 1.00 48.72 261 LYS C C 1
ATOM 6154 O O . LYS C 1 261 ? 109.034 39.771 49.644 1.00 51.53 261 LYS C O 1
ATOM 6160 N N . ALA C 1 262 ? 109.556 41.828 48.894 1.00 46.16 262 ALA C N 1
ATOM 6161 C CA . ALA C 1 262 ? 110.409 41.298 47.835 1.00 46.09 262 ALA C CA 1
ATOM 6162 C C . ALA C 1 262 ? 111.661 40.644 48.407 1.00 51.81 262 ALA C C 1
ATOM 6163 O O . ALA C 1 262 ? 112.114 39.609 47.903 1.00 48.61 262 ALA C O 1
ATOM 6165 N N . SER C 1 263 ? 112.233 41.231 49.461 1.00 53.15 263 SER C N 1
ATOM 6166 C CA . SER C 1 263 ? 113.437 40.663 50.059 1.00 46.84 263 SER C CA 1
ATOM 6167 C C . SER C 1 263 ? 113.128 39.375 50.811 1.00 46.52 263 SER C C 1
ATOM 6168 O O . SER C 1 263 ? 113.904 38.414 50.751 1.00 52.34 263 SER C O 1
ATOM 6171 N N . GLU C 1 264 ? 111.999 39.335 51.522 1.00 46.42 264 GLU C N 1
ATOM 6172 C CA . GLU C 1 264 ? 111.641 38.136 52.273 1.00 54.36 264 GLU C CA 1
ATOM 6173 C C . GLU C 1 264 ? 111.346 36.965 51.344 1.00 58.84 264 GLU C C 1
ATOM 6174 O O . GLU C 1 264 ? 111.774 35.835 51.607 1.00 65.31 264 GLU C O 1
ATOM 6180 N N . LYS C 1 265 ? 110.618 37.214 50.253 1.00 52.44 265 LYS C N 1
ATOM 6181 C CA . LYS C 1 265 ? 110.264 36.130 49.343 1.00 45.93 265 LYS C CA 1
ATOM 6182 C C . LYS C 1 265 ? 111.478 35.638 48.566 1.00 52.33 265 LYS C C 1
ATOM 6183 O O . LYS C 1 265 ? 111.625 34.432 48.332 1.00 52.26 265 LYS C O 1
ATOM 6189 N N . ALA C 1 266 ? 112.361 36.553 48.159 1.00 52.03 266 ALA C N 1
ATOM 6190 C CA . ALA C 1 266 ? 113.575 36.141 47.465 1.00 53.60 266 ALA C CA 1
ATOM 6191 C C . ALA C 1 266 ? 114.539 35.422 48.399 1.00 68.10 266 ALA C C 1
ATOM 6192 O O . ALA C 1 266 ? 115.267 34.523 47.962 1.00 70.65 266 ALA C O 1
ATOM 6194 N N . LYS C 1 267 ? 114.563 35.805 49.678 1.00 65.14 267 LYS C N 1
ATOM 6195 C CA . LYS C 1 267 ? 115.399 35.104 50.646 1.00 62.06 267 LYS C CA 1
ATOM 6196 C C . LYS C 1 267 ? 114.969 33.649 50.789 1.00 66.46 267 LYS C C 1
ATOM 6197 O O . LYS C 1 267 ? 115.812 32.746 50.828 1.00 74.97 267 LYS C O 1
ATOM 6203 N N . GLY C 1 268 ? 113.659 33.402 50.861 1.00 58.89 268 GLY C N 1
ATOM 6204 C CA . GLY C 1 268 ? 113.177 32.034 50.947 1.00 60.99 268 GLY C CA 1
ATOM 6205 C C . GLY C 1 268 ? 113.487 31.216 49.710 1.00 67.51 268 GLY C C 1
ATOM 6206 O O . GLY C 1 268 ? 113.648 29.996 49.792 1.00 74.22 268 GLY C O 1
ATOM 6207 N N . ILE C 1 269 ? 113.575 31.870 48.551 1.00 64.88 269 ILE C N 1
ATOM 6208 C CA . ILE C 1 269 ? 113.938 31.167 47.324 1.00 63.81 269 ILE C CA 1
ATOM 6209 C C . ILE C 1 269 ? 115.414 30.792 47.346 1.00 60.02 269 ILE C C 1
ATOM 6210 O O . ILE C 1 269 ? 115.788 29.651 47.051 1.00 66.92 269 ILE C O 1
ATOM 6215 N N . LEU C 1 270 ? 116.275 31.748 47.703 1.00 56.49 270 LEU C N 1
ATOM 6216 C CA . LEU C 1 270 ? 117.711 31.495 47.696 1.00 64.77 270 LEU C CA 1
ATOM 6217 C C . LEU C 1 270 ? 118.126 30.541 48.810 1.00 70.15 270 LEU C C 1
ATOM 6218 O O . LEU C 1 270 ? 119.118 29.817 48.663 1.00 68.05 270 LEU C O 1
ATOM 6223 N N . ASP C 1 271 ? 117.388 30.519 49.923 1.00 73.24 271 ASP C N 1
ATOM 6224 C CA . ASP C 1 271 ? 117.737 29.615 51.014 1.00 72.98 271 ASP C CA 1
ATOM 6225 C C . ASP C 1 271 ? 117.407 28.170 50.663 1.00 77.95 271 ASP C C 1
ATOM 6226 O O . ASP C 1 271 ? 118.148 27.251 51.032 1.00 82.39 271 ASP C O 1
ATOM 6231 N N . GLU C 1 272 ? 116.300 27.948 49.949 1.00 75.33 272 GLU C N 1
ATOM 6232 C CA . GLU C 1 272 ? 115.920 26.594 49.567 1.00 73.80 272 GLU C CA 1
ATOM 6233 C C . GLU C 1 272 ? 116.873 25.996 48.541 1.00 71.94 272 GLU C C 1
ATOM 6234 O O . GLU C 1 272 ? 116.968 24.767 48.442 1.00 76.01 272 GLU C O 1
ATOM 6240 N N . PHE C 1 273 ? 117.578 26.827 47.783 1.00 65.08 273 PHE C N 1
ATOM 6241 C CA . PHE C 1 273 ? 118.546 26.374 46.788 1.00 63.18 273 PHE C CA 1
ATOM 6242 C C . PHE C 1 273 ? 119.933 26.853 47.207 1.00 69.79 273 PHE C C 1
ATOM 6243 O O . PHE C 1 273 ? 120.503 27.769 46.607 1.00 68.75 273 PHE C O 1
ATOM 6251 N N . THR C 1 274 ? 120.473 26.224 48.245 1.00 82.92 274 THR C N 1
ATOM 6252 C CA . THR C 1 274 ? 121.777 26.595 48.780 1.00 85.54 274 THR C CA 1
ATOM 6253 C C . THR C 1 274 ? 122.847 25.579 48.389 1.00 80.07 274 THR C C 1
ATOM 6254 O O . THR C 1 274 ? 123.398 25.632 47.289 1.00 71.20 274 THR C O 1
#

Radius of gyration: 43.83 Å; Cα contacts (8 Å, |Δi|>4): 1027; chains: 3; bounding box: 126×76×77 Å

Foldseek 3Di:
DLVVVLVVLLVCVVVVVLVVSLVLLVDDPVSNVVSLVVDVSSVVSCPDPVNLVSLVVLQQVPADDQFHADDFDPAGSNLASLLVVLQVQLVVVCVVVVHPPDPRSLVSLVSSCVSPRLSSLLSVLVVLLVVCCVPVCSLVSNLVSLVSLVVTQQLVSLQSNLVSLVSVLVVDPLSLVSLLSSLLSLLLSVLRCPDPRNVSSQCVVQRNPGPPVPRPDSVVVNVVSCVVNVPDPVCPVVSNVSSVVVSVVVVVVVD/DLVVVLVVLLVCVVVVVLVVSLVLLVDDPVSNVVSLVVDVSSVVSCPDPVNLVSLVVLQQVPADPQFHADDFPPQGSNLASLLVVLQVQLVVVCVVVVHPPDPRSLVSLVSSCVSPRLSSLLSVLVVLLVVCCVPVCSLVSNLVSLVSLVVTQQLVSLQSNLVSLVSVLVVDPLSLVSLLSSLLSLLLSVLRCPDPSNVSSQCVVCVNPGDCVVPDSVVVNVVSCVVNVHDPVVVVVSNVSSVVVSVVVVVVVD/DLVVVLVVLLVCVVVVVLVVSLVLLVDDPVSNVVSLVVDVSSVVSCPDPVNLVSLVVLQQVPADDQFHADDFPDAGSVLASLLVVLQVQLVVVCVVVVHPPDPRSLVSLVSSCVSPRLSSLLSVLVVLLVVCCVPVCSLVVNLVSLVSLVVTQALVSLQSNLVSLVSVLVVDPLSLVSLLSSLLSLLLSVLRCPDPRNVSSQCVQQRNPGDCVSHDPDSVVVNVVSCVVNVDDPVCVVVSNVVSVVVSVVVVVVVD

B-factor: mean 47.74, std 17.55, range [19.74, 132.98]